Protein AF-A0A416VRH7-F1 (afdb_monomer)

Sequence (485 aa):
MLLQMITIREERKAFHEVALIFSEWGWGFKEQNQDWGFDVLIEMAYQKRLTGKVGFLQIKGGESNFYRGRHGVTFYFSQEHKDYWLTLGERNPFFIILDDFSEGKIYWFLLTEEKIVRTSKEFKVIIPYENLLNVDARERFENILVNYPFEADEDDKVLSDNKSIKNTPFDLEIFYKIDVKKGLLCCLKEKKNKINIVLGYNPDVNSWDKEKEELDWKDPYYYTLWDLKQFIRDKYLSLKLKDVSNILESIKYEIESIVEEEGIQKLAGVLFDWDNLGKDIYKYKDFVRAFEQFSGLSKGRYKVRTVGQTVEFVTNNKKYVIDTYQGKTWELKTLIENECYEEIYTETDEYIWSEIYLDGGIEKIDFIPKMLEQWERYWDQLYRQVEENVGETSHLDSMKESSWKRFQIFEAGYDDIGDIIRYAWELGDMELYPIAVLTMMNIFDRECCYEEYCECEFYGGVTWKSICLDNNDEGKFFYIKEQDE

pLDDT: mean 82.38, std 16.33, range [25.84, 98.12]

Structure (mmCIF, N/CA/C/O backbone):
data_AF-A0A416VRH7-F1
#
_entry.id   AF-A0A416VRH7-F1
#
loop_
_atom_site.group_PDB
_atom_site.id
_atom_site.type_symbol
_atom_site.label_atom_id
_atom_site.label_alt_id
_atom_site.label_comp_id
_atom_site.label_asym_id
_atom_site.label_entity_id
_atom_site.label_seq_id
_atom_site.pdbx_PDB_ins_code
_atom_site.Cartn_x
_atom_site.Cartn_y
_atom_site.Cartn_z
_atom_site.occupancy
_atom_site.B_iso_or_equiv
_atom_site.auth_seq_id
_atom_site.auth_comp_id
_atom_site.auth_asym_id
_atom_site.auth_atom_id
_atom_site.pdbx_PDB_model_num
ATOM 1 N N . MET A 1 1 ? 19.289 -17.887 -12.917 1.00 33.00 1 MET A N 1
ATOM 2 C CA . MET A 1 1 ? 17.843 -17.834 -13.215 1.00 33.00 1 MET A CA 1
ATOM 3 C C . MET A 1 1 ? 17.003 -18.579 -12.175 1.00 33.00 1 MET A C 1
ATOM 5 O O . MET A 1 1 ? 16.586 -17.916 -11.246 1.00 33.00 1 MET A O 1
ATOM 9 N N . LEU A 1 2 ? 16.839 -19.913 -12.203 1.00 25.84 2 LEU A N 1
ATOM 10 C CA . LEU A 1 2 ? 15.983 -20.637 -11.229 1.00 25.84 2 LEU A CA 1
ATOM 11 C C . LEU A 1 2 ? 16.426 -20.483 -9.757 1.00 25.84 2 LEU A C 1
ATOM 13 O O . LEU A 1 2 ? 15.593 -20.221 -8.902 1.00 25.84 2 LEU A O 1
ATOM 17 N N . LEU A 1 3 ? 17.734 -20.564 -9.469 1.00 29.81 3 LEU A N 1
ATOM 18 C CA . LEU A 1 3 ? 18.266 -20.316 -8.117 1.00 29.81 3 LEU A CA 1
ATOM 19 C C . LEU A 1 3 ? 18.103 -18.850 -7.675 1.00 29.81 3 LEU A C 1
ATOM 21 O O . LEU A 1 3 ? 17.720 -18.607 -6.545 1.00 29.81 3 LEU A O 1
ATOM 25 N N . GLN A 1 4 ? 18.339 -17.886 -8.572 1.00 32.19 4 GLN A N 1
ATOM 26 C CA . GLN A 1 4 ? 18.168 -16.452 -8.281 1.00 32.19 4 GLN A CA 1
ATOM 27 C C . GLN A 1 4 ? 16.706 -16.092 -7.996 1.00 32.19 4 GLN A C 1
ATOM 29 O O . GLN A 1 4 ? 16.443 -15.341 -7.070 1.00 32.19 4 GLN A O 1
ATOM 34 N N . MET A 1 5 ? 15.751 -16.658 -8.743 1.00 27.69 5 MET A N 1
ATOM 35 C CA . MET A 1 5 ? 14.319 -16.452 -8.488 1.00 27.69 5 MET A CA 1
ATOM 36 C C . MET A 1 5 ? 13.873 -17.058 -7.151 1.00 27.69 5 MET A C 1
ATOM 38 O O . MET A 1 5 ? 12.982 -16.514 -6.506 1.00 27.69 5 MET A O 1
ATOM 42 N N . ILE A 1 6 ? 14.484 -18.172 -6.726 1.00 37.72 6 ILE A N 1
ATOM 43 C CA . ILE A 1 6 ? 14.246 -18.760 -5.399 1.00 37.72 6 ILE A CA 1
ATOM 44 C C . ILE A 1 6 ? 14.799 -17.827 -4.317 1.00 37.72 6 ILE A C 1
ATOM 46 O O . ILE A 1 6 ? 14.061 -17.484 -3.403 1.00 37.72 6 ILE A O 1
ATOM 50 N N . THR A 1 7 ? 16.032 -17.338 -4.472 1.00 52.75 7 THR A N 1
ATOM 51 C CA . THR A 1 7 ? 16.656 -16.413 -3.515 1.00 52.75 7 THR A CA 1
ATOM 52 C C . THR A 1 7 ? 15.883 -15.098 -3.382 1.00 52.75 7 THR A C 1
ATOM 54 O O . THR A 1 7 ? 15.635 -14.674 -2.264 1.00 52.75 7 THR A O 1
ATOM 57 N N . ILE A 1 8 ? 15.399 -14.503 -4.479 1.00 56.16 8 ILE A N 1
ATOM 58 C CA . ILE A 1 8 ? 14.587 -13.269 -4.433 1.00 56.16 8 ILE A CA 1
ATOM 59 C C . ILE A 1 8 ? 13.264 -13.497 -3.683 1.00 56.16 8 ILE A C 1
ATOM 61 O O . ILE A 1 8 ? 12.859 -12.678 -2.860 1.00 56.16 8 ILE A O 1
ATOM 65 N N . ARG A 1 9 ? 12.588 -14.629 -3.924 1.00 55.75 9 ARG A N 1
ATOM 66 C CA . ARG A 1 9 ? 11.355 -14.985 -3.197 1.00 55.75 9 ARG A CA 1
ATOM 67 C C . ARG A 1 9 ? 11.612 -15.228 -1.711 1.00 55.75 9 ARG A C 1
ATOM 69 O O . ARG A 1 9 ? 10.781 -14.872 -0.881 1.00 55.75 9 ARG A O 1
ATOM 76 N N . GLU A 1 10 ? 12.743 -15.841 -1.378 1.00 73.00 10 GLU A N 1
ATOM 77 C CA . GLU A 1 10 ? 13.171 -16.080 -0.001 1.00 73.00 10 GLU A CA 1
ATOM 78 C C . GLU A 1 10 ? 13.539 -14.774 0.718 1.00 73.00 10 GLU A C 1
ATOM 80 O O . GLU A 1 10 ? 13.115 -14.561 1.849 1.00 73.00 10 GLU A O 1
ATOM 85 N N . GLU A 1 11 ? 14.246 -13.856 0.064 1.00 74.38 11 GLU A N 1
ATOM 86 C CA . GLU A 1 11 ? 14.576 -12.543 0.626 1.00 74.38 11 GLU A CA 1
ATOM 87 C C . GLU A 1 11 ? 13.324 -11.689 0.843 1.00 74.38 11 GLU A C 1
ATOM 89 O O . GLU A 1 11 ? 13.136 -11.159 1.936 1.00 74.38 11 GLU A O 1
ATOM 94 N N . ARG A 1 12 ? 12.404 -11.647 -0.130 1.00 81.25 12 ARG A N 1
ATOM 95 C CA . ARG A 1 12 ? 11.131 -10.923 0.007 1.00 81.25 12 ARG A CA 1
ATOM 96 C C . ARG A 1 12 ? 10.253 -11.508 1.119 1.00 81.25 12 ARG A C 1
ATOM 98 O O . ARG A 1 12 ? 9.633 -10.768 1.877 1.00 81.25 12 ARG A O 1
ATOM 105 N N . LYS A 1 13 ? 10.235 -12.834 1.280 1.00 78.25 13 LYS A N 1
ATOM 106 C CA . LYS A 1 13 ? 9.539 -13.475 2.405 1.00 78.25 13 LYS A CA 1
ATOM 107 C C . LYS A 1 13 ? 10.141 -13.056 3.750 1.00 78.25 13 LYS A C 1
ATOM 109 O O . LYS A 1 13 ? 9.396 -12.652 4.637 1.00 78.25 13 LYS A O 1
ATOM 114 N N . ALA A 1 14 ? 11.465 -13.122 3.889 1.00 83.81 14 ALA A N 1
ATOM 115 C CA . ALA A 1 14 ? 12.150 -12.709 5.114 1.00 83.81 14 ALA A CA 1
ATOM 116 C C . ALA A 1 14 ? 11.931 -11.227 5.423 1.00 83.81 14 ALA A C 1
ATOM 118 O O . ALA A 1 14 ? 11.714 -10.855 6.572 1.00 83.81 14 ALA A O 1
ATOM 119 N N . PHE A 1 15 ? 11.929 -10.387 4.390 1.00 89.94 15 PHE A N 1
ATOM 120 C CA . PHE A 1 15 ? 11.607 -8.977 4.507 1.00 89.94 15 PHE A CA 1
ATOM 121 C C . PHE A 1 15 ? 10.251 -8.763 5.184 1.00 89.94 15 PHE A C 1
ATOM 123 O O . PHE A 1 15 ? 10.176 -8.050 6.181 1.00 89.94 15 PHE A O 1
ATOM 130 N N . HIS A 1 16 ? 9.192 -9.420 4.701 1.00 83.06 16 HIS A N 1
ATOM 131 C CA . HIS A 1 16 ? 7.852 -9.266 5.270 1.00 83.06 16 HIS A CA 1
ATOM 132 C C . HIS A 1 16 ? 7.743 -9.797 6.706 1.00 83.06 16 HIS A C 1
ATOM 134 O O . HIS A 1 16 ? 7.080 -9.169 7.531 1.00 83.06 16 HIS A O 1
ATOM 140 N N . GLU A 1 17 ? 8.408 -10.909 7.035 1.00 87.12 17 GLU A N 1
ATOM 141 C CA . GLU A 1 17 ? 8.435 -11.453 8.404 1.00 87.12 17 GLU A CA 1
ATOM 142 C C . GLU A 1 17 ? 9.144 -10.496 9.379 1.00 87.12 17 GLU A C 1
ATOM 144 O O . GLU A 1 17 ? 8.701 -10.275 10.507 1.00 87.12 17 GLU A O 1
ATOM 149 N N . VAL A 1 18 ? 10.224 -9.854 8.934 1.00 92.38 18 VAL A N 1
ATOM 150 C CA . VAL A 1 18 ? 10.942 -8.851 9.729 1.00 92.38 18 VAL A CA 1
ATOM 151 C C . VAL A 1 18 ? 10.142 -7.550 9.828 1.00 92.38 18 VAL A C 1
ATOM 153 O O . VAL A 1 18 ? 10.010 -6.999 10.922 1.00 92.38 18 VAL A O 1
ATOM 156 N N . ALA A 1 19 ? 9.548 -7.088 8.724 1.00 88.75 19 ALA A N 1
ATOM 157 C CA . ALA A 1 19 ? 8.657 -5.929 8.687 1.00 88.75 19 ALA A CA 1
ATOM 158 C C . ALA A 1 19 ? 7.514 -6.076 9.679 1.00 88.75 19 ALA A C 1
ATOM 160 O O . ALA A 1 19 ? 7.190 -5.127 10.399 1.00 88.75 19 ALA A O 1
ATOM 161 N N . LEU A 1 20 ? 6.958 -7.285 9.765 1.00 82.75 20 LEU A N 1
ATOM 162 C CA . LEU A 1 20 ? 5.941 -7.623 10.737 1.00 82.75 20 LEU A CA 1
ATOM 163 C C . LEU A 1 20 ? 6.451 -7.366 12.159 1.00 82.75 20 LEU A C 1
ATOM 165 O O . LEU A 1 20 ? 5.818 -6.588 12.860 1.00 82.75 20 LEU A O 1
ATOM 169 N N . ILE A 1 21 ? 7.615 -7.895 12.555 1.00 89.44 21 ILE A N 1
ATOM 170 C CA . ILE A 1 21 ? 8.170 -7.751 13.920 1.00 89.44 21 ILE A CA 1
ATOM 171 C C . ILE A 1 21 ? 8.444 -6.291 14.323 1.00 89.44 21 ILE A C 1
ATOM 173 O O . ILE A 1 21 ? 8.208 -5.894 15.468 1.00 89.44 21 ILE A O 1
ATOM 177 N N . PHE A 1 22 ? 8.944 -5.462 13.413 1.00 88.75 22 PHE A N 1
ATOM 178 C CA . PHE A 1 22 ? 9.231 -4.059 13.731 1.00 88.75 22 PHE A CA 1
ATOM 179 C C . PHE A 1 22 ? 7.981 -3.172 13.686 1.00 88.75 22 PHE A C 1
ATOM 181 O O . PHE A 1 22 ? 7.823 -2.295 14.541 1.00 88.75 22 PHE A O 1
ATOM 188 N N . SER A 1 23 ? 7.062 -3.433 12.751 1.00 80.12 23 SER A N 1
ATOM 189 C CA . SER A 1 23 ? 5.736 -2.794 12.725 1.00 80.12 23 SER A CA 1
ATOM 190 C C . SER A 1 23 ? 4.964 -3.126 13.991 1.00 80.12 23 SER A C 1
ATOM 192 O O . SER A 1 23 ? 4.335 -2.269 14.609 1.00 80.12 23 SER A O 1
ATOM 194 N N . GLU A 1 24 ? 5.100 -4.372 14.429 1.00 79.31 24 GLU A N 1
ATOM 195 C CA . GLU A 1 24 ? 4.703 -4.829 15.734 1.00 79.31 24 GLU A CA 1
ATOM 196 C C . GLU A 1 24 ? 5.308 -3.922 16.824 1.00 79.31 24 GLU A C 1
ATOM 198 O O . GLU A 1 24 ? 4.570 -3.354 17.609 1.00 79.31 24 GLU A O 1
ATOM 203 N N . TRP A 1 25 ? 6.602 -3.636 16.895 1.00 83.94 25 TRP A N 1
ATOM 204 C CA . TRP A 1 25 ? 7.105 -2.716 17.940 1.00 83.94 25 TRP A CA 1
ATOM 205 C C . TRP A 1 25 ? 6.547 -1.276 17.872 1.00 83.94 25 TRP A C 1
ATOM 207 O O . TRP A 1 25 ? 6.778 -0.477 18.788 1.00 83.94 25 TRP A O 1
ATOM 217 N N . GLY A 1 26 ? 5.756 -0.960 16.841 1.00 74.56 26 GLY A N 1
ATOM 218 C CA . GLY A 1 26 ? 5.158 0.340 16.568 1.00 74.56 26 GLY A CA 1
ATOM 219 C C . GLY A 1 26 ? 6.156 1.297 15.936 1.00 74.56 26 GLY A C 1
ATOM 220 O O . GLY A 1 26 ? 5.961 2.509 16.006 1.00 74.56 26 GLY A O 1
ATOM 221 N N . TRP A 1 27 ? 7.259 0.760 15.415 1.00 87.88 27 TRP A N 1
ATOM 222 C CA . TRP A 1 27 ? 8.379 1.518 14.884 1.00 87.88 27 TRP A CA 1
ATOM 223 C C . TRP A 1 27 ? 8.122 1.885 13.433 1.00 87.88 27 TRP A C 1
ATOM 225 O O . TRP A 1 27 ? 7.382 1.203 12.725 1.00 87.88 27 TRP A O 1
ATOM 235 N N . GLY A 1 28 ? 8.742 2.976 12.990 1.00 85.06 28 GLY A N 1
ATOM 236 C CA . GLY A 1 28 ? 8.870 3.221 11.564 1.00 85.06 28 GLY A CA 1
ATOM 237 C C . GLY A 1 28 ? 9.660 2.066 10.965 1.00 85.06 28 GLY A C 1
ATOM 238 O O . GLY A 1 28 ? 10.728 1.733 11.472 1.00 85.06 28 GLY A O 1
ATOM 239 N N . PHE A 1 29 ? 9.117 1.438 9.934 1.00 91.62 29 PHE A N 1
ATOM 240 C CA . PHE A 1 29 ? 9.794 0.412 9.158 1.00 91.62 29 PHE A CA 1
ATOM 241 C C . PHE A 1 29 ? 9.677 0.836 7.708 1.00 91.62 29 PHE A C 1
ATOM 243 O O . PHE A 1 29 ? 8.632 0.670 7.081 1.00 91.62 29 PHE A O 1
ATOM 250 N N . LYS A 1 30 ? 10.715 1.508 7.227 1.00 88.81 30 LYS A N 1
ATOM 251 C CA . LYS A 1 30 ? 10.749 2.040 5.878 1.00 88.81 30 LYS A CA 1
ATOM 252 C C . LYS A 1 30 ? 11.632 1.121 5.056 1.00 88.81 30 LYS A C 1
ATOM 254 O O . LYS A 1 30 ? 12.840 1.082 5.295 1.00 88.81 30 LYS A O 1
ATOM 259 N N . GLU A 1 31 ? 11.008 0.370 4.149 1.00 86.06 31 GLU A N 1
ATOM 260 C CA . GLU A 1 31 ? 11.747 -0.355 3.119 1.00 86.06 31 GLU A CA 1
ATOM 261 C C . GLU A 1 31 ? 12.678 0.620 2.420 1.00 86.06 31 GLU A C 1
ATOM 263 O O . GLU A 1 31 ? 12.292 1.766 2.154 1.00 86.06 31 GLU A O 1
ATOM 268 N N . GLN A 1 32 ? 13.913 0.181 2.204 1.00 72.88 32 GLN A N 1
ATOM 269 C CA . GLN A 1 32 ? 14.784 0.893 1.314 1.00 72.88 32 GLN A CA 1
ATOM 270 C C . GLN A 1 32 ? 14.705 0.282 -0.076 1.00 72.88 32 GLN A C 1
ATOM 272 O O . GLN A 1 32 ? 15.184 -0.814 -0.348 1.00 72.88 32 GLN A O 1
ATOM 277 N N . ASN A 1 33 ? 14.112 1.069 -0.955 1.00 43.69 33 ASN A N 1
ATOM 278 C CA . ASN A 1 33 ? 13.664 0.726 -2.297 1.00 43.69 33 ASN A CA 1
ATOM 279 C C . ASN A 1 33 ? 14.812 0.771 -3.317 1.00 43.69 33 ASN A C 1
ATOM 281 O O . ASN A 1 33 ? 14.626 0.886 -4.528 1.00 43.69 33 ASN A O 1
ATOM 285 N N . GLN A 1 34 ? 16.038 0.750 -2.796 1.00 43.91 34 GLN A N 1
ATOM 286 C CA . GLN A 1 34 ? 17.274 0.918 -3.521 1.00 43.91 34 GLN A CA 1
ATOM 287 C C . GLN A 1 34 ? 18.399 0.098 -2.866 1.00 43.91 34 GLN A C 1
ATOM 289 O O . GLN A 1 34 ? 18.454 -0.036 -1.649 1.00 43.91 34 GLN A O 1
ATOM 294 N N . ASP A 1 35 ? 19.328 -0.412 -3.673 1.00 46.59 35 ASP A N 1
ATOM 295 C CA . ASP A 1 35 ? 20.502 -1.228 -3.324 1.00 46.59 35 ASP A CA 1
ATOM 296 C C . ASP A 1 35 ? 21.587 -0.412 -2.599 1.00 46.59 35 ASP A C 1
ATOM 298 O O . ASP A 1 35 ? 22.683 -0.124 -3.082 1.00 46.59 35 ASP A O 1
ATOM 302 N N . TRP A 1 36 ? 21.228 0.011 -1.396 1.00 46.34 36 TRP A N 1
ATOM 303 C CA . TRP A 1 36 ? 22.056 0.789 -0.489 1.00 46.34 36 TRP A CA 1
ATOM 304 C C . TRP A 1 36 ? 22.918 -0.107 0.355 1.00 46.34 36 TRP A C 1
ATOM 306 O O . TRP A 1 36 ? 23.375 0.311 1.395 1.00 46.34 36 TRP A O 1
ATOM 316 N N . GLY A 1 37 ? 23.032 -1.389 0.032 1.00 59.22 37 GLY A N 1
ATOM 317 C CA . GLY A 1 37 ? 23.595 -2.351 0.963 1.00 59.22 37 GLY A CA 1
ATOM 318 C C . GLY A 1 37 ? 22.840 -2.437 2.299 1.00 59.22 37 GLY A C 1
ATOM 319 O O . GLY A 1 37 ? 23.415 -2.923 3.256 1.00 59.22 37 GLY A O 1
ATOM 320 N N . PHE A 1 38 ? 21.602 -1.968 2.438 1.00 78.19 38 PHE A N 1
ATOM 321 C CA . PHE A 1 38 ? 20.717 -2.360 3.538 1.00 78.19 38 PHE A CA 1
ATOM 322 C C . PHE A 1 38 ? 19.274 -2.259 3.064 1.00 78.19 38 PHE A C 1
ATOM 324 O O . PHE A 1 38 ? 18.957 -1.423 2.226 1.00 78.19 38 PHE A O 1
ATOM 331 N N . ASP A 1 39 ? 18.402 -3.104 3.599 1.00 85.19 39 ASP A N 1
ATOM 332 C CA . ASP A 1 39 ? 17.052 -3.280 3.065 1.00 85.19 39 ASP A CA 1
ATOM 333 C C . ASP A 1 39 ? 16.026 -2.385 3.769 1.00 85.19 39 ASP A C 1
ATOM 335 O O . ASP A 1 39 ? 14.935 -2.177 3.252 1.00 85.19 39 ASP A O 1
ATOM 339 N N . VAL A 1 40 ? 16.314 -1.900 4.985 1.00 91.00 40 VAL A N 1
ATOM 340 C CA . VAL A 1 40 ? 15.333 -1.162 5.802 1.00 91.00 40 VAL A CA 1
ATOM 341 C C . VAL A 1 40 ? 15.978 -0.100 6.683 1.00 91.00 40 VAL A C 1
ATOM 343 O O . VAL A 1 40 ? 16.948 -0.373 7.395 1.00 91.00 40 VAL A O 1
ATOM 346 N N . LEU A 1 41 ? 15.350 1.075 6.744 1.00 91.88 41 LEU A N 1
ATOM 347 C CA . LEU A 1 41 ? 15.521 2.032 7.836 1.00 91.88 41 LEU A CA 1
ATOM 348 C C . LEU A 1 41 ? 14.426 1.817 8.884 1.00 91.88 41 LEU A C 1
ATOM 350 O O . LEU A 1 41 ? 13.231 1.931 8.601 1.00 91.88 41 LEU A O 1
ATOM 354 N N . ILE A 1 42 ? 14.842 1.532 10.115 1.00 94.00 42 ILE A N 1
ATOM 355 C CA . ILE A 1 42 ? 13.944 1.481 11.266 1.00 94.00 42 ILE A CA 1
ATOM 356 C C . ILE A 1 42 ? 14.011 2.779 12.055 1.00 94.00 42 ILE A C 1
ATOM 358 O O . ILE A 1 42 ? 15.088 3.331 12.256 1.00 94.00 42 ILE A O 1
ATOM 362 N N . GLU A 1 43 ? 12.875 3.243 12.561 1.00 89.62 43 GLU A N 1
ATOM 363 C CA . GLU A 1 43 ? 12.806 4.389 13.459 1.00 89.62 43 GLU A CA 1
ATOM 364 C C . GLU A 1 43 ? 12.063 4.024 14.741 1.00 89.62 43 GLU A C 1
ATOM 366 O O . GLU A 1 43 ? 10.874 3.697 14.731 1.00 89.62 43 GLU A O 1
ATOM 371 N N . MET A 1 44 ? 12.764 4.126 15.871 1.00 85.44 44 MET A N 1
ATOM 372 C CA . MET A 1 44 ? 12.191 3.858 17.179 1.00 85.44 44 MET A CA 1
ATOM 373 C C . MET A 1 44 ? 11.017 4.793 17.431 1.00 85.44 44 MET A C 1
ATOM 375 O O . MET A 1 44 ? 11.139 6.022 17.369 1.00 85.44 44 MET A O 1
ATOM 379 N N . ALA A 1 45 ? 9.891 4.203 17.806 1.00 67.31 45 ALA A N 1
ATOM 380 C CA . ALA A 1 45 ? 8.751 4.945 18.300 1.00 67.31 45 ALA A CA 1
ATOM 381 C C . ALA A 1 45 ? 8.677 4.860 19.823 1.00 67.31 45 ALA A C 1
ATOM 383 O O . ALA A 1 45 ? 8.773 3.790 20.422 1.00 67.31 45 ALA A O 1
ATOM 384 N N . TYR A 1 46 ? 8.417 6.002 20.452 1.00 55.91 46 TYR A N 1
ATOM 385 C CA . TYR A 1 46 ? 8.096 6.090 21.868 1.00 55.91 46 TYR A CA 1
ATOM 386 C C . TYR A 1 46 ? 6.766 6.815 22.012 1.00 55.91 46 TYR A C 1
ATOM 388 O O . TYR A 1 46 ? 6.573 7.904 21.473 1.00 55.91 46 TYR A O 1
ATOM 396 N N . GLN A 1 47 ? 5.812 6.192 22.709 1.00 47.72 47 GLN A N 1
ATOM 397 C CA . GLN A 1 47 ? 4.457 6.735 22.881 1.00 47.72 47 GLN A CA 1
ATOM 398 C C . GLN A 1 47 ? 3.797 7.151 21.549 1.00 47.72 47 GLN A C 1
ATOM 400 O O . GLN A 1 47 ? 3.138 8.188 21.464 1.00 47.72 47 GLN A O 1
ATOM 405 N N . LYS A 1 48 ? 3.964 6.324 20.506 1.00 42.88 48 LYS A N 1
ATOM 406 C CA . LYS A 1 48 ? 3.357 6.507 19.173 1.00 42.88 48 LYS A CA 1
ATOM 407 C C . LYS A 1 48 ? 3.819 7.772 18.435 1.00 42.88 48 LYS A C 1
ATOM 409 O O . LYS A 1 48 ? 3.121 8.264 17.548 1.00 42.88 48 LYS A O 1
ATOM 414 N N . ARG A 1 49 ? 4.991 8.298 18.799 1.00 47.66 49 ARG A N 1
ATOM 415 C CA . ARG A 1 49 ? 5.736 9.272 18.004 1.00 47.66 49 ARG A CA 1
ATOM 416 C C . ARG A 1 49 ? 7.075 8.668 17.626 1.00 47.66 49 ARG A C 1
ATOM 418 O O . ARG A 1 49 ? 7.784 8.141 18.484 1.00 47.66 49 ARG A O 1
ATOM 425 N N . LEU A 1 50 ? 7.376 8.775 16.343 1.00 67.81 50 LEU A N 1
ATOM 426 C CA . LEU A 1 50 ? 8.706 8.593 15.795 1.00 67.81 50 LEU A CA 1
ATOM 427 C C . LEU A 1 50 ? 9.672 9.513 16.561 1.00 67.81 50 LEU A C 1
ATOM 429 O O . LEU A 1 50 ? 9.366 10.686 16.798 1.00 67.81 50 LEU A O 1
ATOM 433 N N . THR A 1 51 ? 10.740 8.931 17.107 1.00 68.75 51 THR A N 1
ATOM 434 C CA . THR A 1 51 ? 11.626 9.614 18.067 1.00 68.75 51 THR A CA 1
ATOM 435 C C . THR A 1 51 ? 12.834 10.275 17.418 1.00 68.75 51 THR A C 1
ATOM 437 O O . THR A 1 51 ? 13.592 10.948 18.117 1.00 68.75 51 THR A O 1
ATOM 440 N N . GLY A 1 52 ? 13.046 10.064 16.119 1.00 72.44 52 GLY A N 1
ATOM 441 C CA . GLY A 1 52 ? 14.272 10.404 15.406 1.00 72.44 52 GLY A CA 1
ATOM 442 C C . GLY A 1 52 ? 15.438 9.453 15.689 1.00 72.44 52 GLY A C 1
ATOM 443 O O . GLY A 1 52 ? 16.533 9.678 15.186 1.00 72.44 52 GLY A O 1
ATOM 444 N N . LYS A 1 53 ? 15.255 8.411 16.515 1.00 82.62 53 LYS A N 1
ATOM 445 C CA . LYS A 1 53 ? 16.288 7.394 16.765 1.00 82.62 53 LYS A CA 1
ATOM 446 C C . LYS A 1 53 ? 16.158 6.282 15.739 1.00 82.62 53 LYS A C 1
ATOM 448 O O . LYS A 1 53 ? 15.221 5.489 15.818 1.00 82.62 53 LYS A O 1
ATOM 453 N N . VAL A 1 54 ? 17.093 6.240 14.798 1.00 91.69 54 VAL A N 1
ATOM 454 C CA . VAL A 1 54 ? 17.031 5.354 13.634 1.00 91.69 54 VAL A CA 1
ATOM 455 C C . VAL A 1 54 ? 18.125 4.296 13.659 1.00 91.69 54 VAL A C 1
ATOM 457 O O . VAL A 1 54 ? 19.149 4.466 14.316 1.00 91.69 54 VAL A O 1
ATOM 460 N N . GLY A 1 55 ? 17.898 3.197 12.950 1.00 91.56 55 GLY A N 1
ATOM 461 C CA . GLY A 1 55 ? 18.879 2.149 12.696 1.00 91.56 55 GLY A CA 1
ATOM 462 C C . GLY A 1 55 ? 18.665 1.538 11.317 1.00 91.56 55 GLY A C 1
ATOM 463 O O . GLY A 1 55 ? 17.618 1.733 10.701 1.00 91.56 55 GLY A O 1
ATOM 464 N N . PHE A 1 56 ? 19.649 0.786 10.844 1.00 93.81 56 PHE A N 1
ATOM 465 C CA . PHE A 1 56 ? 19.623 0.161 9.521 1.00 93.81 56 PHE A CA 1
ATOM 466 C C . PHE A 1 56 ? 19.553 -1.358 9.648 1.00 93.81 56 PHE A C 1
ATOM 468 O O . PHE A 1 56 ? 20.207 -1.923 10.526 1.00 93.81 56 PHE A O 1
ATOM 475 N N . LEU A 1 57 ? 18.784 -2.024 8.785 1.00 94.88 57 LEU A N 1
ATOM 476 C CA . LEU A 1 57 ? 18.718 -3.484 8.717 1.00 94.88 57 LEU A CA 1
ATOM 477 C C . LEU A 1 57 ? 19.161 -3.979 7.342 1.00 94.88 57 LEU A C 1
ATOM 479 O O . LEU A 1 57 ? 18.596 -3.568 6.334 1.00 94.88 57 LEU A O 1
ATOM 483 N N . GLN A 1 58 ? 20.076 -4.944 7.310 1.00 93.25 58 GLN A N 1
ATOM 484 C CA . GLN A 1 58 ? 20.213 -5.869 6.186 1.00 93.25 58 GLN A CA 1
ATOM 485 C C . GLN A 1 58 ? 19.524 -7.183 6.555 1.00 93.25 58 GLN A C 1
ATOM 487 O O . GLN A 1 58 ? 19.896 -7.827 7.534 1.00 93.25 58 GLN A O 1
ATOM 492 N N . ILE A 1 59 ? 18.552 -7.593 5.758 1.00 93.31 59 ILE A N 1
ATOM 493 C CA . ILE A 1 59 ? 17.734 -8.790 5.891 1.00 93.31 59 ILE A CA 1
ATOM 494 C C . ILE A 1 59 ? 18.166 -9.813 4.838 1.00 93.31 59 ILE A C 1
ATOM 496 O O . ILE A 1 59 ? 18.264 -9.534 3.647 1.00 93.31 59 ILE A O 1
ATOM 500 N N . LYS A 1 60 ? 18.425 -11.047 5.269 1.00 90.38 60 LYS A N 1
ATOM 501 C CA . LYS A 1 60 ? 18.667 -12.173 4.363 1.00 90.38 60 LYS A CA 1
ATOM 502 C C . LYS A 1 60 ? 17.808 -13.361 4.758 1.00 90.38 60 LYS A C 1
ATOM 504 O O . LYS A 1 60 ? 17.831 -13.794 5.907 1.00 90.38 60 LYS A O 1
ATOM 509 N N . GLY A 1 61 ? 17.062 -13.888 3.791 1.00 83.88 61 GLY A N 1
ATOM 510 C CA . GLY A 1 61 ? 16.173 -15.036 3.964 1.00 83.88 61 GLY A CA 1
ATOM 511 C C . GLY A 1 61 ? 16.697 -16.291 3.286 1.00 83.88 61 GLY A C 1
ATOM 512 O O . GLY A 1 61 ? 17.320 -16.204 2.234 1.00 83.88 61 GLY A O 1
ATOM 513 N N . GLY A 1 62 ? 16.420 -17.459 3.860 1.00 75.25 62 GLY A N 1
ATOM 514 C CA . GLY A 1 62 ? 16.709 -18.745 3.220 1.00 75.25 62 GLY A CA 1
ATOM 515 C C . GLY A 1 62 ? 18.094 -19.317 3.537 1.00 75.25 62 GLY A C 1
ATOM 516 O O . GLY A 1 62 ? 19.071 -18.609 3.789 1.00 75.25 62 GLY A O 1
ATOM 517 N N . GLU A 1 63 ? 18.184 -20.650 3.530 1.00 71.69 63 GLU A N 1
ATOM 518 C CA . GLU A 1 63 ? 19.349 -21.390 4.039 1.00 71.69 63 GLU A CA 1
ATOM 519 C C . GLU A 1 63 ? 20.629 -21.191 3.214 1.00 71.69 63 GLU A C 1
ATOM 521 O O . GLU A 1 63 ? 21.723 -21.468 3.701 1.00 71.69 63 GLU A O 1
ATOM 526 N N . SER A 1 64 ? 20.528 -20.714 1.969 1.00 74.00 64 SER A N 1
ATOM 527 C CA . SER A 1 64 ? 21.701 -20.458 1.123 1.00 74.00 64 SER A CA 1
ATOM 528 C C . SER A 1 64 ? 22.521 -19.246 1.565 1.00 74.00 64 SER A C 1
ATOM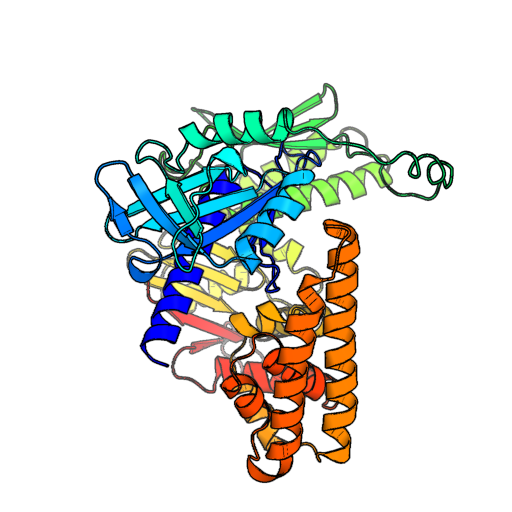 530 O O . SER A 1 64 ? 23.667 -19.110 1.140 1.00 74.00 64 SER A O 1
ATOM 532 N N . ASN A 1 65 ? 21.956 -18.374 2.406 1.00 79.56 65 ASN A N 1
ATOM 533 C CA . ASN A 1 65 ? 22.581 -17.114 2.804 1.00 79.56 65 ASN A CA 1
ATOM 534 C C . ASN A 1 65 ? 23.489 -17.230 4.039 1.00 79.56 65 ASN A C 1
ATOM 536 O O . ASN A 1 65 ? 24.252 -16.309 4.331 1.00 79.56 65 ASN A O 1
ATOM 540 N N . PHE A 1 66 ? 23.456 -18.347 4.770 1.00 86.12 66 PHE A N 1
ATOM 541 C CA . PHE A 1 66 ? 24.228 -18.504 6.002 1.00 86.12 66 PHE A CA 1
ATOM 542 C C . PHE A 1 66 ? 24.549 -19.965 6.334 1.00 86.12 66 PHE A C 1
ATOM 544 O O . PHE A 1 66 ? 23.945 -20.902 5.827 1.00 86.12 66 PHE A O 1
ATOM 551 N N . TYR A 1 67 ? 25.510 -20.172 7.237 1.00 88.44 67 TYR A N 1
ATOM 552 C CA . TYR A 1 67 ? 25.962 -21.504 7.643 1.00 88.44 67 TYR A CA 1
ATOM 553 C C . TYR A 1 67 ? 25.789 -21.724 9.143 1.00 88.44 67 TYR A C 1
ATOM 555 O O . TYR A 1 67 ? 26.329 -20.974 9.960 1.00 88.44 67 TYR A O 1
ATOM 563 N N . ARG A 1 68 ? 25.103 -22.803 9.529 1.00 88.38 68 ARG A N 1
ATOM 564 C CA . ARG A 1 68 ? 24.952 -23.186 10.941 1.00 88.38 68 ARG A CA 1
ATOM 565 C C . ARG A 1 68 ? 26.250 -23.789 11.474 1.00 88.38 68 ARG A C 1
ATOM 567 O O . ARG A 1 68 ? 26.742 -24.806 10.985 1.00 88.38 68 ARG A O 1
ATOM 574 N N . GLY A 1 69 ? 26.815 -23.149 12.490 1.00 86.75 69 GLY A N 1
ATOM 575 C CA . GLY A 1 69 ? 28.001 -23.608 13.201 1.00 86.75 69 GLY A CA 1
ATOM 576 C C . GLY A 1 69 ? 27.675 -24.103 14.609 1.00 86.75 69 GLY A C 1
ATOM 577 O O . GLY A 1 69 ? 26.543 -24.046 15.083 1.00 86.75 69 GLY A O 1
ATOM 578 N N . ARG A 1 70 ? 28.701 -24.548 15.341 1.00 86.75 70 ARG A N 1
ATOM 579 C CA . ARG A 1 70 ? 28.544 -24.981 16.743 1.00 86.75 70 ARG A CA 1
ATOM 580 C C . ARG A 1 70 ? 28.076 -23.852 17.676 1.00 86.75 70 ARG A C 1
ATOM 582 O O . ARG A 1 70 ? 27.435 -24.135 18.679 1.00 86.75 70 ARG A O 1
ATOM 589 N N . HIS A 1 71 ? 28.436 -22.606 17.375 1.00 85.06 71 HIS A N 1
ATOM 590 C CA . HIS A 1 71 ? 28.287 -21.464 18.286 1.00 85.06 71 HIS A CA 1
ATOM 591 C C . HIS A 1 71 ? 27.289 -20.406 17.801 1.00 85.06 71 HIS A C 1
ATOM 593 O O . HIS A 1 71 ? 27.146 -19.376 18.447 1.00 85.06 71 HIS A O 1
ATOM 599 N N . GLY A 1 72 ? 26.625 -20.642 16.671 1.00 91.31 72 GLY A N 1
ATOM 600 C CA . GLY A 1 72 ? 25.714 -19.680 16.069 1.00 91.31 72 GLY A CA 1
ATOM 601 C C . GLY A 1 72 ? 25.618 -19.842 14.560 1.00 91.31 72 GLY A C 1
ATOM 602 O O . GLY A 1 72 ? 26.184 -2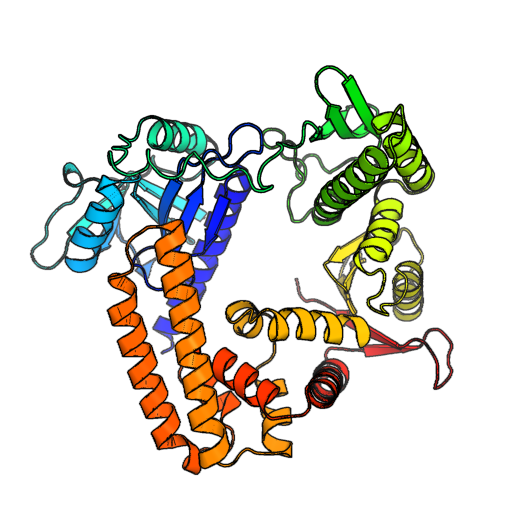0.776 13.977 1.00 91.31 72 GLY A O 1
ATOM 603 N N . VAL A 1 73 ? 24.934 -18.892 13.940 1.00 93.19 73 VAL A N 1
ATOM 604 C CA . VAL A 1 73 ? 24.757 -18.792 12.494 1.00 93.19 73 VAL A CA 1
ATOM 605 C C . VAL A 1 73 ? 25.849 -17.892 11.917 1.00 93.19 73 VAL A C 1
ATOM 607 O O . VAL A 1 73 ? 26.081 -16.787 12.399 1.00 93.19 73 VAL A O 1
ATOM 610 N N . THR A 1 74 ? 26.579 -18.382 10.919 1.00 93.31 74 THR A N 1
ATOM 611 C CA . THR A 1 74 ? 27.671 -17.642 10.275 1.00 93.31 74 THR A CA 1
ATOM 612 C C . THR A 1 74 ? 27.172 -16.989 8.999 1.00 93.31 74 THR A C 1
ATOM 614 O O . THR A 1 74 ? 26.705 -17.690 8.103 1.00 93.31 74 THR A O 1
ATOM 617 N N . PHE A 1 75 ? 27.348 -15.677 8.900 1.00 93.81 75 PHE A N 1
ATOM 618 C CA . PHE A 1 75 ? 27.022 -14.895 7.713 1.00 93.81 75 PHE A CA 1
ATOM 619 C C . PHE A 1 75 ? 28.296 -14.323 7.099 1.00 93.81 75 PHE A C 1
ATOM 621 O O . PHE A 1 75 ? 29.137 -13.781 7.822 1.00 93.81 75 PHE A O 1
ATOM 628 N N . TYR A 1 76 ? 28.442 -14.494 5.787 1.00 89.94 76 TYR A N 1
ATOM 629 C CA . TYR A 1 76 ? 29.605 -14.073 5.010 1.00 89.94 76 TYR A CA 1
ATOM 630 C C . TYR A 1 76 ? 29.244 -12.871 4.140 1.00 89.94 76 TYR A C 1
ATOM 632 O O . TYR A 1 76 ? 28.145 -12.810 3.599 1.00 89.94 76 TYR A O 1
ATOM 640 N N . PHE A 1 77 ? 30.168 -11.925 4.004 1.00 83.81 77 PHE A N 1
ATOM 641 C CA . PHE A 1 77 ? 29.968 -10.716 3.208 1.00 83.81 77 PHE A CA 1
ATOM 642 C C . PHE A 1 77 ? 31.292 -10.178 2.649 1.00 83.81 77 PHE A C 1
ATOM 644 O O . PHE A 1 77 ? 32.386 -10.530 3.108 1.00 83.81 77 PHE A O 1
ATOM 651 N N . SER A 1 78 ? 31.188 -9.347 1.611 1.00 82.62 78 SER A N 1
ATOM 652 C CA . SER A 1 78 ? 32.325 -8.779 0.886 1.00 82.62 78 SER A CA 1
ATOM 653 C C . SER A 1 78 ? 33.027 -7.671 1.683 1.00 82.62 78 SER A C 1
ATOM 655 O O . SER A 1 78 ? 32.530 -7.185 2.699 1.00 82.62 78 SER A O 1
ATOM 657 N N . GLN A 1 79 ? 34.211 -7.263 1.217 1.00 77.62 79 GLN A N 1
ATOM 658 C CA . GLN A 1 79 ? 34.897 -6.070 1.729 1.00 77.62 79 GLN A CA 1
ATOM 659 C C . GLN A 1 79 ? 34.034 -4.810 1.545 1.00 77.62 79 GLN A C 1
ATOM 661 O O . GLN A 1 79 ? 33.965 -4.000 2.457 1.00 77.62 79 GLN A O 1
ATOM 666 N N . GLU A 1 80 ? 33.345 -4.687 0.407 1.00 67.56 80 GLU A N 1
ATOM 667 C CA . GLU A 1 80 ? 32.474 -3.547 0.089 1.00 67.56 80 GLU A CA 1
ATOM 668 C C . GLU A 1 80 ? 31.327 -3.425 1.098 1.00 67.56 80 GLU A C 1
ATOM 670 O O . GLU A 1 80 ? 31.169 -2.372 1.705 1.00 67.56 80 GLU A O 1
ATOM 675 N N . HIS A 1 81 ? 30.612 -4.521 1.384 1.00 77.06 81 HIS A N 1
ATOM 676 C CA . HIS A 1 81 ? 29.589 -4.546 2.435 1.00 77.06 81 HIS A CA 1
ATOM 677 C C . HIS A 1 81 ? 30.169 -4.235 3.818 1.00 77.06 81 HIS A C 1
ATOM 679 O O . HIS A 1 81 ? 29.556 -3.512 4.593 1.00 77.06 81 HIS A O 1
ATOM 685 N N . LYS A 1 82 ? 31.365 -4.751 4.142 1.00 81.00 82 LYS A N 1
ATOM 686 C CA . LYS A 1 82 ? 32.018 -4.475 5.430 1.00 81.00 82 LYS A CA 1
ATOM 687 C C . LYS A 1 82 ? 32.252 -2.977 5.621 1.00 81.00 82 LYS A C 1
ATOM 689 O O . LYS A 1 82 ? 31.894 -2.443 6.666 1.00 81.00 82 LYS A O 1
ATOM 694 N N . ASP A 1 83 ? 32.899 -2.343 4.650 1.00 70.00 83 ASP A N 1
ATOM 695 C CA . ASP A 1 83 ? 33.276 -0.935 4.747 1.00 70.00 83 ASP A CA 1
ATOM 696 C C . ASP A 1 83 ? 32.020 -0.060 4.752 1.00 70.00 83 ASP A C 1
ATOM 698 O O . ASP A 1 83 ? 31.874 0.796 5.617 1.00 70.00 83 ASP A O 1
ATOM 702 N N . TYR A 1 84 ? 31.057 -0.373 3.885 1.00 66.44 84 TYR A N 1
ATOM 703 C CA . TYR A 1 84 ? 29.806 0.363 3.777 1.00 66.44 84 TYR A CA 1
ATOM 704 C C . TYR A 1 84 ? 28.937 0.276 5.050 1.00 66.44 84 TYR A C 1
ATOM 706 O O . TYR A 1 84 ? 28.518 1.298 5.596 1.00 66.44 84 TYR A O 1
ATOM 714 N N . TRP A 1 85 ? 28.712 -0.925 5.595 1.00 81.69 85 TRP A N 1
ATOM 715 C CA . TRP A 1 85 ? 27.904 -1.093 6.811 1.00 81.69 85 TRP A CA 1
ATOM 716 C C . TRP A 1 85 ? 28.565 -0.494 8.048 1.00 81.69 85 TRP A C 1
ATOM 718 O O . TRP A 1 85 ? 27.864 0.003 8.929 1.00 81.69 85 TRP A O 1
ATOM 728 N N . LEU A 1 86 ? 29.900 -0.538 8.137 1.00 76.56 86 LEU A N 1
ATOM 729 C CA . LEU A 1 86 ? 30.620 0.106 9.234 1.00 76.56 86 LEU A CA 1
ATOM 730 C C . LEU A 1 86 ? 30.524 1.627 9.153 1.00 76.56 86 LEU A C 1
ATOM 732 O O . LEU A 1 86 ? 30.288 2.236 10.189 1.00 76.56 86 LEU A O 1
ATOM 736 N N . THR A 1 87 ? 30.619 2.222 7.960 1.00 70.94 87 THR A N 1
ATOM 737 C CA . THR A 1 87 ? 30.447 3.671 7.770 1.00 70.94 87 THR A CA 1
ATOM 738 C C . THR A 1 87 ? 29.043 4.136 8.158 1.00 70.94 87 THR A C 1
ATOM 740 O O . THR A 1 87 ? 28.908 5.078 8.937 1.00 70.94 87 THR A O 1
ATOM 743 N N . LEU A 1 88 ? 27.984 3.445 7.724 1.00 68.25 88 LEU A N 1
ATOM 744 C CA . LEU A 1 88 ? 26.625 3.737 8.209 1.00 68.25 88 LEU A CA 1
ATOM 745 C C . LEU A 1 88 ? 26.496 3.523 9.725 1.00 68.25 88 LEU A C 1
ATOM 747 O O . LEU A 1 88 ? 25.849 4.305 10.430 1.00 68.25 88 LEU A O 1
ATOM 751 N N . GLY A 1 89 ? 27.176 2.484 10.210 1.00 73.25 89 GLY A N 1
ATOM 752 C CA . GLY A 1 89 ? 27.358 2.151 11.612 1.00 73.25 89 GLY A CA 1
ATOM 753 C C . GLY A 1 89 ? 28.018 3.254 12.439 1.00 73.25 89 GLY A C 1
ATOM 754 O O . GLY A 1 89 ? 27.818 3.287 13.643 1.00 73.25 89 GLY A O 1
ATOM 755 N N . GLU A 1 90 ? 28.773 4.192 11.872 1.00 70.81 90 GLU A N 1
ATOM 756 C CA . GLU A 1 90 ? 29.385 5.277 12.658 1.00 70.81 90 GLU A CA 1
ATOM 757 C C . GLU A 1 90 ? 28.338 6.263 13.194 1.00 70.81 90 GLU A C 1
ATOM 759 O O . GLU A 1 90 ? 28.538 6.863 14.249 1.00 70.81 90 GLU A O 1
ATOM 764 N N . ARG A 1 91 ? 27.200 6.395 12.498 1.00 67.06 91 ARG A N 1
ATOM 765 C CA . ARG A 1 91 ? 26.145 7.370 12.818 1.00 67.06 91 ARG A CA 1
ATOM 766 C C . ARG A 1 91 ? 24.937 6.742 13.498 1.00 67.06 91 ARG A C 1
ATOM 768 O O . ARG A 1 91 ? 24.375 7.333 14.417 1.00 67.06 91 ARG A O 1
ATOM 775 N N . ASN A 1 92 ? 24.531 5.555 13.051 1.00 84.62 92 ASN A N 1
ATOM 776 C CA . ASN A 1 92 ? 23.366 4.848 13.576 1.00 84.62 92 ASN A CA 1
ATOM 777 C C . ASN A 1 92 ? 23.643 3.342 13.675 1.00 84.62 92 ASN A C 1
ATOM 779 O O . ASN A 1 92 ? 24.426 2.818 12.886 1.00 84.62 92 ASN A O 1
ATOM 783 N N . PRO A 1 93 ? 23.005 2.608 14.605 1.00 91.69 93 PRO A N 1
ATOM 784 C CA . PRO A 1 93 ? 23.206 1.169 14.718 1.00 91.69 93 PRO A CA 1
ATOM 785 C C . PRO A 1 93 ? 22.868 0.432 13.416 1.00 91.69 93 PRO A C 1
ATOM 787 O O . PRO A 1 93 ? 21.779 0.608 12.865 1.00 91.69 93 PRO A O 1
ATOM 790 N N . PHE A 1 94 ? 23.769 -0.447 12.975 1.00 93.12 94 PHE A N 1
ATOM 791 C CA . PHE A 1 94 ? 23.562 -1.306 11.811 1.00 93.12 94 PHE A CA 1
ATOM 792 C C . PHE A 1 94 ? 23.335 -2.758 12.241 1.00 93.12 94 PHE A C 1
ATOM 794 O O . PHE A 1 94 ? 24.155 -3.352 12.950 1.00 93.12 94 PHE A O 1
ATOM 801 N N . PHE A 1 95 ? 22.232 -3.351 11.799 1.00 96.12 95 PHE A N 1
ATOM 802 C CA . PHE A 1 95 ? 21.834 -4.701 12.165 1.00 96.12 95 PHE A CA 1
ATOM 803 C C . PHE A 1 95 ? 21.826 -5.637 10.959 1.00 96.12 95 PHE A C 1
ATOM 805 O O . PHE A 1 95 ? 21.335 -5.301 9.887 1.00 96.12 95 PHE A O 1
ATOM 812 N N . ILE A 1 96 ? 22.316 -6.856 11.168 1.00 95.56 96 ILE A N 1
ATOM 813 C CA . ILE A 1 96 ? 22.140 -7.973 10.239 1.00 95.56 96 ILE A CA 1
ATOM 814 C C . ILE A 1 96 ? 21.027 -8.857 10.783 1.00 95.56 96 ILE A C 1
ATOM 816 O O . ILE A 1 96 ? 21.092 -9.282 11.939 1.00 95.56 96 ILE A O 1
ATOM 820 N N . ILE A 1 97 ? 20.035 -9.140 9.949 1.00 96.38 97 ILE A N 1
ATOM 821 C CA . ILE A 1 97 ? 18.880 -9.979 10.239 1.00 96.38 97 ILE A CA 1
ATOM 822 C C . ILE A 1 97 ? 18.908 -11.190 9.306 1.00 96.38 97 ILE A C 1
ATOM 824 O O . ILE A 1 97 ? 18.990 -11.037 8.089 1.00 96.38 97 ILE A O 1
ATOM 828 N N . LEU A 1 98 ? 18.852 -12.396 9.868 1.00 94.69 98 LEU A N 1
ATOM 829 C CA . LEU A 1 98 ? 18.829 -13.645 9.105 1.00 94.69 98 LEU A CA 1
ATOM 830 C C . LEU A 1 98 ? 17.558 -14.419 9.426 1.00 94.69 98 LEU A C 1
ATOM 832 O O . LEU A 1 98 ? 17.376 -14.832 10.571 1.00 94.69 98 LEU A O 1
ATOM 836 N N . ASP A 1 99 ? 16.716 -14.646 8.426 1.00 92.81 99 ASP A N 1
ATOM 837 C CA . ASP A 1 99 ? 15.522 -15.473 8.568 1.00 92.81 99 ASP A CA 1
ATOM 838 C C . ASP A 1 99 ? 15.801 -16.917 8.132 1.00 92.81 99 ASP A C 1
ATOM 840 O O . ASP A 1 99 ? 16.074 -17.220 6.962 1.00 92.81 99 ASP A O 1
ATOM 844 N N . ASP A 1 100 ? 15.749 -17.814 9.114 1.00 90.12 100 ASP A N 1
ATOM 845 C CA . ASP A 1 100 ? 15.909 -19.247 8.959 1.00 90.12 100 ASP A CA 1
ATOM 846 C C . ASP A 1 100 ? 14.553 -19.952 8.874 1.00 90.12 100 ASP A C 1
ATOM 848 O O . ASP A 1 100 ? 13.992 -20.424 9.870 1.00 90.12 100 ASP A O 1
ATOM 852 N N . PHE A 1 101 ? 14.068 -20.105 7.641 1.00 83.06 101 PHE A N 1
ATOM 853 C CA . PHE A 1 101 ? 12.793 -20.760 7.348 1.00 83.06 101 PHE A CA 1
ATOM 854 C C . PHE A 1 101 ? 12.706 -22.219 7.794 1.00 83.06 101 PHE A C 1
ATOM 856 O O . PHE A 1 101 ? 11.603 -22.718 8.011 1.00 83.06 101 PHE A O 1
ATOM 863 N N . SER A 1 102 ? 13.835 -22.921 7.912 1.00 79.44 102 SER A N 1
ATOM 864 C CA . SER A 1 102 ? 13.832 -24.338 8.290 1.00 79.44 102 SER A CA 1
ATOM 865 C C . SER A 1 102 ? 13.557 -24.533 9.781 1.00 79.44 102 SER A C 1
ATOM 867 O O . SER A 1 102 ? 12.903 -25.500 10.174 1.00 79.44 102 SER A O 1
ATOM 869 N N . GLU A 1 103 ? 14.035 -23.597 10.606 1.00 81.94 103 GLU A N 1
ATOM 870 C CA . GLU A 1 103 ? 13.837 -23.610 12.053 1.00 81.94 103 GLU A CA 1
ATOM 871 C C . GLU A 1 103 ? 12.708 -22.673 12.500 1.00 81.94 103 GLU A C 1
ATOM 873 O O . GLU A 1 103 ? 12.313 -22.728 13.667 1.00 81.94 103 GLU A O 1
ATOM 878 N N . GLY A 1 104 ? 12.188 -21.834 11.595 1.00 85.00 104 GLY A N 1
ATOM 879 C CA . GLY A 1 104 ? 11.201 -20.800 11.904 1.00 85.00 104 GLY A CA 1
ATOM 880 C C . GLY A 1 104 ? 11.757 -19.767 12.882 1.00 85.00 104 GLY A C 1
ATOM 881 O O . GLY A 1 104 ? 11.075 -19.390 13.835 1.00 85.00 104 GLY A O 1
ATOM 882 N N . LYS A 1 105 ? 13.030 -19.390 12.713 1.00 91.44 105 LYS A N 1
ATOM 883 C CA . LYS A 1 105 ? 13.743 -18.484 13.619 1.00 91.44 105 LYS A CA 1
ATOM 884 C C . LYS A 1 105 ? 14.375 -17.348 12.847 1.00 91.44 105 LYS A C 1
ATOM 886 O O . LYS A 1 105 ? 15.063 -17.574 11.861 1.00 91.44 105 LYS A O 1
ATOM 891 N N . ILE A 1 106 ? 14.245 -16.150 13.399 1.00 94.81 106 ILE A N 1
ATOM 892 C CA . ILE A 1 106 ? 14.912 -14.965 12.882 1.00 94.81 106 ILE A CA 1
ATOM 893 C C . ILE A 1 106 ? 16.016 -14.589 13.858 1.00 94.81 106 ILE A C 1
ATOM 895 O O . ILE A 1 106 ? 15.781 -14.450 15.059 1.00 94.81 106 ILE A O 1
ATOM 899 N N . TYR A 1 107 ? 17.233 -14.462 13.351 1.00 95.81 107 TYR A N 1
ATOM 900 C CA . TYR A 1 107 ? 18.408 -14.077 14.117 1.00 95.81 107 TYR A CA 1
ATOM 901 C C . TYR A 1 107 ? 18.761 -12.622 13.835 1.00 95.81 107 TYR A C 1
ATOM 903 O O . TYR A 1 107 ? 18.618 -12.169 12.704 1.00 95.81 107 TYR A O 1
ATOM 911 N N . TRP A 1 108 ? 19.264 -11.895 14.834 1.00 96.62 108 TRP A N 1
ATOM 912 C CA . TRP A 1 108 ? 19.721 -10.514 14.652 1.00 96.62 108 TRP A CA 1
ATOM 913 C C . TRP A 1 108 ? 21.120 -10.274 15.212 1.00 96.62 108 TRP A C 1
ATOM 915 O O . TRP A 1 108 ? 21.584 -10.932 16.146 1.00 96.62 108 TRP A O 1
ATOM 925 N N . PHE A 1 109 ? 21.818 -9.286 14.668 1.00 95.25 109 PHE A N 1
ATOM 926 C CA . PHE A 1 109 ? 23.161 -8.963 15.117 1.00 95.25 109 PHE A CA 1
ATOM 927 C C . PHE A 1 109 ? 23.494 -7.494 14.912 1.00 95.25 109 PHE A C 1
ATOM 929 O O . PHE A 1 109 ? 23.465 -7.016 13.787 1.00 95.25 109 PHE A O 1
ATOM 936 N N . LEU A 1 110 ? 23.873 -6.799 15.989 1.00 94.44 110 LEU A N 1
ATOM 937 C CA . LEU A 1 110 ? 24.477 -5.470 15.889 1.00 94.44 110 LEU A CA 1
ATOM 938 C C . LEU A 1 110 ? 25.910 -5.601 15.363 1.00 94.44 110 LEU A C 1
ATOM 940 O O . LEU A 1 110 ? 26.788 -6.115 16.077 1.00 94.44 110 LEU A O 1
ATOM 944 N N . LEU A 1 111 ? 26.124 -5.117 14.143 1.00 92.56 111 LEU A N 1
ATOM 945 C CA . LEU A 1 111 ? 27.415 -5.115 13.477 1.00 92.56 111 LEU A CA 1
ATOM 946 C C . LEU A 1 111 ? 28.332 -4.059 14.105 1.00 92.56 111 LEU A C 1
ATOM 948 O O . LEU A 1 111 ? 27.974 -2.892 14.203 1.00 92.56 111 LEU A O 1
ATOM 952 N N . THR A 1 112 ? 29.523 -4.478 14.531 1.00 87.38 112 THR A N 1
ATOM 953 C CA . THR A 1 112 ? 30.604 -3.584 14.975 1.00 87.38 112 THR A CA 1
ATOM 954 C C . THR A 1 112 ? 31.935 -4.130 14.474 1.00 87.38 112 THR A C 1
ATOM 956 O O . THR A 1 112 ? 32.059 -5.340 14.248 1.00 87.38 112 THR A O 1
ATOM 959 N N . GLU A 1 113 ? 32.939 -3.269 14.295 1.00 85.50 113 GLU A N 1
ATOM 960 C CA . GLU A 1 113 ? 34.218 -3.681 13.706 1.00 85.50 113 GLU A CA 1
ATOM 961 C C . GLU A 1 113 ? 34.891 -4.802 14.515 1.00 85.50 113 GLU A C 1
ATOM 963 O O . GLU A 1 113 ? 35.415 -5.755 13.934 1.00 85.50 113 GLU A O 1
ATOM 968 N N . GLU A 1 114 ? 34.803 -4.767 15.850 1.00 87.81 114 GLU A N 1
ATOM 969 C CA . GLU A 1 114 ? 35.462 -5.758 16.713 1.00 87.81 114 GLU A CA 1
ATOM 970 C C . GLU A 1 114 ? 34.865 -7.165 16.584 1.00 87.81 114 GLU A C 1
ATOM 972 O O . GLU A 1 114 ? 35.488 -8.153 16.981 1.00 87.81 114 GLU A O 1
ATOM 977 N N . LYS A 1 115 ? 33.647 -7.266 16.045 1.00 86.81 115 LYS A N 1
ATOM 978 C CA . LYS A 1 115 ? 32.919 -8.526 15.878 1.00 86.81 115 LYS A CA 1
ATOM 979 C C . LYS A 1 115 ? 33.094 -9.145 14.492 1.00 86.81 115 LYS A C 1
ATOM 981 O O . LYS A 1 115 ? 32.633 -10.267 14.265 1.00 86.81 115 LYS A O 1
ATOM 986 N N . ILE A 1 116 ? 33.754 -8.443 13.572 1.00 91.62 116 ILE A N 1
ATOM 987 C CA . ILE A 1 116 ? 33.993 -8.915 12.210 1.00 91.62 116 ILE A CA 1
ATOM 988 C C . ILE A 1 116 ? 35.263 -9.765 12.166 1.00 91.62 116 ILE A C 1
ATOM 990 O O . ILE A 1 116 ? 36.341 -9.359 12.598 1.00 91.62 116 ILE A O 1
ATOM 994 N N . VAL A 1 117 ? 35.162 -10.952 11.569 1.00 92.56 117 VAL A N 1
ATOM 995 C CA . VAL A 1 117 ? 36.298 -11.856 11.373 1.00 92.56 117 VAL A CA 1
ATOM 996 C C . VAL A 1 117 ? 36.708 -11.855 9.907 1.00 92.56 117 VAL A C 1
ATOM 998 O O . VAL A 1 117 ? 35.952 -12.280 9.033 1.00 92.56 117 VAL A O 1
ATOM 1001 N N . ARG A 1 118 ? 37.945 -11.432 9.634 1.00 89.44 118 ARG A N 1
ATOM 1002 C CA . ARG A 1 118 ? 38.542 -11.526 8.298 1.00 89.44 118 ARG A CA 1
ATOM 1003 C C . ARG A 1 118 ? 38.876 -12.979 7.957 1.00 89.44 118 ARG A C 1
ATOM 1005 O O . ARG A 1 118 ? 39.506 -13.685 8.745 1.00 89.44 118 ARG A O 1
ATOM 1012 N N . THR A 1 119 ? 38.498 -13.414 6.763 1.00 86.19 119 THR A N 1
ATOM 1013 C CA . THR A 1 119 ? 38.915 -14.697 6.182 1.00 86.19 119 THR A CA 1
ATOM 1014 C C . THR A 1 119 ? 39.933 -14.470 5.059 1.00 86.19 119 THR A C 1
ATOM 1016 O O . THR A 1 119 ? 40.388 -13.350 4.831 1.00 86.19 119 THR A O 1
ATOM 1019 N N . SER A 1 120 ? 40.334 -15.526 4.348 1.00 75.31 120 SER A N 1
ATOM 1020 C CA . SER A 1 120 ? 41.273 -15.404 3.226 1.00 75.31 120 SER A CA 1
ATOM 1021 C C . SER A 1 120 ? 40.695 -14.677 2.004 1.00 75.31 120 SER A C 1
ATOM 1023 O O . SER A 1 120 ? 41.481 -14.229 1.172 1.00 75.31 120 SER A O 1
ATOM 1025 N N . LYS A 1 121 ? 39.362 -14.575 1.880 1.00 72.19 121 LYS A N 1
ATOM 1026 C CA . LYS A 1 121 ? 38.676 -13.982 0.715 1.00 72.19 121 LYS A CA 1
ATOM 1027 C C . LYS A 1 121 ? 37.528 -13.027 1.064 1.00 72.19 121 LYS A C 1
ATOM 1029 O O . LYS A 1 121 ? 37.260 -12.121 0.291 1.00 72.19 121 LYS A O 1
ATOM 1034 N N . GLU A 1 122 ? 36.884 -13.219 2.210 1.00 86.50 122 GLU A N 1
ATOM 1035 C CA . GLU A 1 122 ? 35.660 -12.513 2.624 1.00 86.50 122 GLU A CA 1
ATOM 1036 C C . GLU A 1 122 ? 35.724 -12.112 4.106 1.00 86.50 122 GLU A C 1
ATOM 1038 O O . GLU A 1 122 ? 36.683 -12.440 4.819 1.00 86.50 122 GLU A O 1
ATOM 1043 N N . PHE A 1 123 ? 34.675 -11.465 4.594 1.00 89.31 123 PHE A N 1
ATOM 1044 C CA . PHE A 1 123 ? 34.433 -11.225 6.010 1.00 89.31 123 PHE A CA 1
ATOM 1045 C C . PHE A 1 123 ? 33.282 -12.083 6.498 1.00 89.31 123 PHE A C 1
ATOM 1047 O O . PHE A 1 123 ? 32.448 -12.537 5.718 1.00 89.31 123 PHE A O 1
ATOM 1054 N N . LYS A 1 124 ? 33.259 -12.339 7.802 1.00 92.12 124 LYS A N 1
ATOM 1055 C CA . LYS A 1 124 ? 32.137 -13.023 8.425 1.00 92.12 124 LYS A CA 1
ATOM 1056 C C . LYS A 1 124 ? 31.831 -12.483 9.805 1.00 92.12 124 LYS A C 1
ATOM 1058 O O . LYS A 1 124 ? 32.727 -12.022 10.515 1.00 92.12 124 LYS A O 1
ATOM 1063 N N . VAL A 1 125 ? 30.585 -12.666 10.207 1.00 94.06 125 VAL A N 1
ATOM 1064 C CA . VAL A 1 125 ? 30.132 -12.557 11.594 1.00 94.06 125 VAL A CA 1
ATOM 1065 C C . VAL A 1 125 ? 29.543 -13.887 12.042 1.00 94.06 125 VAL A C 1
ATOM 1067 O O . VAL A 1 125 ? 29.082 -14.689 11.227 1.00 94.06 125 VAL A O 1
ATOM 1070 N N . ILE A 1 126 ? 29.590 -14.138 13.348 1.00 94.62 126 ILE A N 1
ATOM 1071 C CA . ILE A 1 126 ? 28.911 -15.273 13.975 1.00 94.62 126 ILE A CA 1
ATOM 1072 C C . ILE A 1 126 ? 27.800 -14.688 14.834 1.00 94.62 126 ILE A C 1
ATOM 1074 O O . ILE A 1 126 ? 28.085 -14.024 15.830 1.00 94.62 126 ILE A O 1
ATOM 1078 N N . ILE A 1 127 ? 26.556 -14.935 14.438 1.00 94.44 127 ILE A N 1
ATOM 1079 C CA . ILE A 1 127 ? 25.360 -14.519 15.161 1.00 94.44 127 ILE A CA 1
ATOM 1080 C C . ILE A 1 127 ? 25.027 -15.606 16.191 1.00 94.44 127 ILE A C 1
ATOM 1082 O O . ILE A 1 127 ? 24.712 -16.731 15.791 1.00 94.44 127 ILE A O 1
ATOM 1086 N N . PRO A 1 128 ? 25.136 -15.329 17.504 1.00 93.56 128 PRO A N 1
ATOM 1087 C CA . PRO A 1 128 ? 24.852 -16.320 18.538 1.00 93.56 128 PRO A CA 1
ATOM 1088 C C . PRO A 1 128 ? 23.395 -16.795 18.492 1.00 93.56 128 PRO A C 1
ATOM 1090 O O . PRO A 1 128 ? 22.497 -16.021 18.162 1.00 93.56 128 PRO A O 1
ATOM 1093 N N . TYR A 1 129 ? 23.137 -18.054 18.855 1.00 90.62 129 TYR A N 1
ATOM 1094 C CA . TYR A 1 129 ? 21.781 -18.625 18.807 1.00 90.62 129 TYR A CA 1
ATOM 1095 C C . TYR A 1 129 ? 20.800 -17.954 19.777 1.00 90.62 129 TYR A C 1
ATOM 1097 O O . TYR A 1 129 ? 19.591 -18.052 19.592 1.00 90.62 129 TYR A O 1
ATOM 1105 N N . GLU A 1 130 ? 21.313 -17.283 20.806 1.00 90.31 130 GLU A N 1
ATOM 1106 C CA . GLU A 1 130 ? 20.553 -16.476 21.757 1.00 90.31 130 GLU A CA 1
ATOM 1107 C C . GLU A 1 130 ? 20.115 -15.108 21.208 1.00 90.31 130 GLU A C 1
ATOM 1109 O O . GLU A 1 130 ? 19.283 -14.441 21.830 1.00 90.31 130 GLU A O 1
ATOM 1114 N N . ASN A 1 131 ? 20.641 -14.679 20.058 1.00 92.88 131 ASN A N 1
ATOM 1115 C CA . ASN A 1 131 ? 20.226 -13.445 19.401 1.00 92.88 131 ASN A CA 1
ATOM 1116 C C . ASN A 1 131 ? 19.024 -13.690 18.483 1.00 92.88 131 ASN A C 1
ATOM 1118 O O . ASN A 1 131 ? 19.108 -13.547 17.264 1.00 92.88 131 ASN A O 1
ATOM 1122 N N . LEU A 1 132 ? 17.904 -14.076 19.083 1.00 94.12 132 LEU A N 1
ATOM 1123 C CA . LEU A 1 132 ? 16.642 -14.253 18.375 1.00 94.12 132 LEU A CA 1
ATOM 1124 C C . LEU A 1 132 ? 15.904 -12.923 18.284 1.00 94.12 132 LEU A C 1
ATOM 1126 O O . LEU A 1 132 ? 15.858 -12.170 19.259 1.00 94.12 132 LEU A O 1
ATOM 1130 N N . LEU A 1 133 ? 15.347 -12.633 17.112 1.00 92.06 133 LEU A N 1
ATOM 1131 C CA . LEU A 1 133 ? 14.491 -11.482 16.870 1.00 92.06 133 LEU A CA 1
ATOM 1132 C C . LEU A 1 133 ? 13.080 -11.883 17.302 1.00 92.06 133 LEU A C 1
ATOM 1134 O O . LEU A 1 133 ? 12.298 -12.438 16.539 1.00 92.06 133 LEU A O 1
ATOM 1138 N N . ASN A 1 134 ? 12.815 -11.699 18.589 1.00 79.62 134 ASN A N 1
ATOM 1139 C CA . ASN A 1 134 ? 11.558 -12.025 19.249 1.00 79.62 134 ASN A CA 1
ATOM 1140 C C . ASN A 1 134 ? 11.134 -10.857 20.156 1.00 79.62 134 ASN A C 1
ATOM 1142 O O . ASN A 1 134 ? 11.777 -9.807 20.170 1.00 79.62 134 ASN A O 1
ATOM 1146 N N . VAL A 1 135 ? 10.071 -11.034 20.941 1.00 66.31 135 VAL A N 1
ATOM 1147 C CA . VAL A 1 135 ? 9.566 -9.992 21.853 1.00 66.31 135 VAL A CA 1
ATOM 1148 C C . VAL A 1 135 ? 10.638 -9.452 22.818 1.00 66.31 135 VAL A C 1
ATOM 1150 O O . VAL A 1 135 ? 10.701 -8.248 23.055 1.00 66.31 135 VAL A O 1
ATOM 1153 N N . ASP A 1 136 ? 11.561 -10.301 23.285 1.00 75.25 136 ASP A N 1
ATOM 1154 C CA . ASP A 1 136 ? 12.639 -9.907 24.204 1.00 75.25 136 ASP A CA 1
ATOM 1155 C C . ASP A 1 136 ? 13.751 -9.095 23.510 1.00 75.25 136 ASP A C 1
ATOM 1157 O O . ASP A 1 136 ? 14.571 -8.446 24.169 1.00 75.25 136 ASP A O 1
ATOM 1161 N N . ALA A 1 137 ? 13.818 -9.123 22.173 1.00 86.00 137 ALA A N 1
ATOM 1162 C CA . ALA A 1 137 ? 14.798 -8.359 21.408 1.00 86.00 137 ALA A CA 1
ATOM 1163 C C . ALA A 1 137 ? 14.499 -6.856 21.428 1.00 86.00 137 ALA A C 1
ATOM 1165 O O . ALA A 1 137 ? 15.436 -6.060 21.366 1.00 86.00 137 ALA A O 1
ATOM 1166 N N . ARG A 1 138 ? 13.228 -6.462 21.581 1.00 86.00 138 ARG A N 1
ATOM 1167 C CA . ARG A 1 138 ? 12.794 -5.060 21.551 1.00 86.00 138 ARG A CA 1
ATOM 1168 C C . ARG A 1 138 ? 13.569 -4.190 22.537 1.00 86.00 138 ARG A C 1
ATOM 1170 O O . ARG A 1 138 ? 14.178 -3.206 22.133 1.00 86.00 138 ARG A O 1
ATOM 1177 N N . GLU A 1 139 ? 13.610 -4.578 23.813 1.00 81.75 139 GLU A N 1
ATOM 1178 C CA . GLU A 1 139 ? 14.320 -3.819 24.856 1.00 81.75 139 GLU A CA 1
ATOM 1179 C C . GLU A 1 139 ? 15.820 -3.688 24.531 1.00 81.75 139 GLU A C 1
ATOM 1181 O O . GLU A 1 139 ? 16.457 -2.677 24.830 1.00 81.75 139 GLU A O 1
ATOM 1186 N N . ARG A 1 140 ? 16.411 -4.695 23.874 1.00 88.50 140 ARG A N 1
ATOM 1187 C CA . ARG A 1 140 ? 17.816 -4.646 23.450 1.00 88.50 140 ARG A CA 1
ATOM 1188 C C . ARG A 1 140 ? 18.018 -3.658 22.303 1.00 88.50 140 ARG A C 1
ATOM 1190 O O . ARG A 1 140 ? 18.956 -2.870 22.373 1.00 88.50 140 ARG A O 1
ATOM 1197 N N . PHE A 1 141 ? 17.145 -3.660 21.296 1.00 92.25 141 PHE A N 1
ATOM 1198 C CA . PHE A 1 141 ? 17.174 -2.673 20.213 1.00 92.25 141 PHE A CA 1
ATOM 1199 C C . PHE A 1 141 ? 16.947 -1.249 20.739 1.00 92.25 141 PHE A C 1
ATOM 1201 O O . PHE A 1 141 ? 17.703 -0.351 20.378 1.00 92.25 141 PHE A O 1
ATOM 1208 N N . GLU A 1 142 ? 15.978 -1.045 21.640 1.00 87.12 142 GLU A N 1
ATOM 1209 C CA . GLU A 1 142 ? 15.717 0.247 22.298 1.00 87.12 142 GLU A CA 1
ATOM 1210 C C . GLU A 1 142 ? 16.966 0.762 23.016 1.00 87.12 142 GLU A C 1
ATOM 1212 O O . GLU A 1 142 ? 17.403 1.892 22.794 1.00 87.12 142 GLU A O 1
ATOM 1217 N N . ASN A 1 143 ? 17.594 -0.087 23.833 1.00 82.38 143 ASN A N 1
ATOM 1218 C CA . ASN A 1 143 ? 18.819 0.273 24.538 1.00 82.38 143 ASN A CA 1
ATOM 1219 C C . ASN A 1 143 ? 19.970 0.607 23.581 1.00 82.38 143 ASN A C 1
ATOM 1221 O O . ASN A 1 143 ? 20.739 1.525 23.864 1.00 82.38 143 ASN A O 1
ATOM 1225 N N . ILE A 1 144 ? 20.100 -0.112 22.464 1.00 89.25 144 ILE A N 1
ATOM 1226 C CA . ILE A 1 144 ? 21.129 0.158 21.454 1.00 89.25 144 ILE A CA 1
ATOM 1227 C C . ILE A 1 144 ? 20.880 1.516 20.783 1.00 89.25 144 ILE A C 1
ATOM 1229 O O . ILE A 1 144 ? 21.793 2.333 20.732 1.00 89.25 144 ILE A O 1
ATOM 1233 N N . LEU A 1 145 ? 19.654 1.786 20.329 1.00 84.25 145 LEU A N 1
ATOM 1234 C CA . LEU A 1 145 ? 19.287 3.016 19.616 1.00 84.25 145 LEU A CA 1
ATOM 1235 C C . LEU A 1 145 ? 19.336 4.267 20.501 1.00 84.25 145 LEU A C 1
ATOM 1237 O O . LEU A 1 145 ? 19.743 5.338 20.054 1.00 84.25 145 LEU A O 1
ATOM 1241 N N . VAL A 1 146 ? 18.944 4.151 21.772 1.00 79.75 146 VAL A N 1
ATOM 1242 C CA . VAL A 1 146 ? 18.977 5.272 22.726 1.00 79.75 146 VAL A CA 1
ATOM 1243 C C . VAL A 1 146 ? 20.406 5.655 23.098 1.00 79.75 146 VAL A C 1
ATOM 1245 O O . VAL A 1 146 ? 20.704 6.845 23.207 1.00 79.75 146 VAL A O 1
ATOM 1248 N N . ASN A 1 147 ? 21.275 4.663 23.303 1.00 77.50 147 ASN A N 1
ATOM 1249 C CA . ASN A 1 147 ? 22.642 4.878 23.780 1.00 77.50 147 ASN A CA 1
ATOM 1250 C C . ASN A 1 147 ? 23.672 4.984 22.648 1.00 77.50 147 ASN A C 1
ATOM 1252 O O . ASN A 1 147 ? 24.864 5.103 22.934 1.00 77.50 147 ASN A O 1
ATOM 1256 N N . TYR A 1 148 ? 23.235 4.943 21.387 1.00 75.44 148 TYR A N 1
ATOM 1257 C CA . TYR A 1 148 ? 24.134 5.139 20.260 1.00 75.44 148 TYR A CA 1
ATOM 1258 C C . TYR A 1 148 ? 24.652 6.585 20.240 1.00 75.44 148 TYR A C 1
ATOM 1260 O O . TYR A 1 148 ? 23.845 7.515 20.371 1.00 75.44 148 TYR A O 1
ATOM 1268 N N . PRO A 1 149 ? 25.974 6.803 20.129 1.00 55.53 149 PRO A N 1
ATOM 1269 C CA . PRO A 1 149 ? 26.544 8.142 20.120 1.00 55.53 149 PRO A CA 1
ATOM 1270 C C . PRO A 1 149 ? 26.053 8.905 18.884 1.00 55.53 149 PRO A C 1
ATOM 1272 O O . PRO A 1 149 ? 26.354 8.534 17.760 1.00 55.53 149 PRO A O 1
ATOM 1275 N N . PHE A 1 150 ? 25.274 9.966 19.103 1.00 46.28 150 PHE A N 1
ATOM 1276 C CA . PHE A 1 150 ? 24.860 10.900 18.057 1.00 46.28 150 PHE A CA 1
ATOM 1277 C C . PHE A 1 150 ? 25.795 12.112 18.115 1.00 46.28 150 PHE A C 1
ATOM 1279 O O . PHE A 1 150 ? 25.670 12.936 19.026 1.00 46.28 150 PHE A O 1
ATOM 1286 N N . GLU A 1 151 ? 26.753 12.209 17.195 1.00 40.28 151 GLU A N 1
ATOM 1287 C CA . GLU A 1 151 ? 27.512 13.445 16.987 1.00 40.28 151 GLU A CA 1
ATOM 1288 C C . GLU A 1 151 ? 26.662 14.374 16.112 1.00 40.28 151 GLU A C 1
ATOM 1290 O O . GLU A 1 151 ? 26.467 14.126 14.928 1.00 40.28 151 GLU A O 1
ATOM 1295 N N . ALA A 1 152 ? 26.070 15.407 16.716 1.00 34.09 152 ALA A N 1
ATOM 1296 C CA . ALA A 1 152 ? 25.385 16.454 15.965 1.00 34.09 152 ALA A CA 1
ATOM 1297 C C . ALA A 1 152 ? 26.434 17.424 15.400 1.00 34.09 152 ALA A C 1
ATOM 1299 O O . ALA A 1 152 ? 27.153 18.052 16.182 1.00 34.09 152 ALA A O 1
ATOM 1300 N N . ASP A 1 153 ? 26.499 17.557 14.075 1.00 35.59 153 ASP A N 1
ATOM 1301 C CA . ASP A 1 153 ? 27.347 18.540 13.397 1.00 35.59 153 ASP A CA 1
ATOM 1302 C C . ASP A 1 153 ? 26.961 19.981 13.796 1.00 35.59 153 ASP A C 1
ATOM 1304 O O . ASP A 1 153 ? 25.786 20.331 13.941 1.00 35.59 153 ASP A O 1
ATOM 1308 N N . GLU A 1 154 ? 27.962 20.843 14.006 1.00 32.81 154 GLU A N 1
ATOM 1309 C CA . GLU A 1 154 ? 27.794 22.198 14.561 1.00 32.81 154 GLU A CA 1
ATOM 1310 C C . GLU A 1 154 ? 27.085 23.206 13.623 1.00 32.81 154 GLU A C 1
ATOM 1312 O O . GLU A 1 154 ? 26.746 24.309 14.067 1.00 32.81 154 GLU A O 1
ATOM 1317 N N . ASP A 1 155 ? 26.794 22.844 12.369 1.00 34.12 155 ASP A N 1
ATOM 1318 C CA . ASP A 1 155 ? 26.282 23.766 11.339 1.00 34.12 155 ASP A CA 1
ATOM 1319 C C . ASP A 1 155 ? 24.743 23.935 11.310 1.00 34.12 155 ASP A C 1
ATOM 1321 O O . ASP A 1 155 ? 24.234 24.910 10.749 1.00 34.12 155 ASP A O 1
ATOM 1325 N N . ASP A 1 156 ? 23.974 23.100 12.019 1.00 35.25 156 ASP A N 1
ATOM 1326 C CA . ASP A 1 156 ? 22.495 23.142 12.010 1.00 35.25 156 ASP A CA 1
ATOM 1327 C C . ASP A 1 156 ? 21.860 24.277 12.848 1.00 35.25 156 ASP A C 1
ATOM 1329 O O . ASP A 1 156 ? 20.636 24.422 12.941 1.00 35.25 156 ASP A O 1
ATOM 1333 N N . LYS A 1 157 ? 22.665 25.156 13.457 1.00 31.12 157 LYS A N 1
ATOM 1334 C CA . LYS A 1 157 ? 22.156 26.254 14.306 1.00 31.12 157 LYS A CA 1
ATOM 1335 C C . LYS A 1 157 ? 21.548 27.439 13.546 1.00 31.12 157 LYS A C 1
ATOM 1337 O O . LYS A 1 157 ? 20.889 28.270 14.175 1.00 31.12 157 LYS A O 1
ATOM 1342 N N . VAL A 1 158 ? 21.732 27.544 12.228 1.00 29.78 158 VAL A N 1
ATOM 1343 C CA . VAL A 1 158 ? 21.404 28.772 11.468 1.00 29.78 158 VAL A CA 1
ATOM 1344 C C . VAL A 1 158 ? 20.015 28.746 10.805 1.00 29.78 158 VAL A C 1
ATOM 1346 O O . VAL A 1 158 ? 19.492 29.794 10.436 1.00 29.78 158 VAL A O 1
ATOM 1349 N N . LEU A 1 159 ? 19.332 27.600 10.741 1.00 30.17 159 LEU A N 1
ATOM 1350 C CA . LEU A 1 159 ? 18.008 27.489 10.098 1.00 30.17 159 LEU A CA 1
ATOM 1351 C C . LEU A 1 159 ? 16.807 27.717 11.041 1.00 30.17 159 LEU A C 1
ATOM 1353 O O . LEU A 1 159 ? 15.655 27.599 10.624 1.00 30.17 159 LEU A O 1
ATOM 1357 N N . SER A 1 160 ? 17.042 28.104 12.299 1.00 28.67 160 SER A N 1
ATOM 1358 C CA . SER A 1 160 ? 15.988 28.226 13.324 1.00 28.67 160 SER A CA 1
ATOM 1359 C C . SER A 1 160 ? 15.135 29.510 13.284 1.00 28.67 160 SER A C 1
ATOM 1361 O O . SER A 1 160 ? 14.243 29.657 14.119 1.00 28.67 160 SER A O 1
ATOM 1363 N N . ASP A 1 161 ? 15.314 30.396 12.295 1.00 27.98 161 ASP A N 1
ATOM 1364 C CA . ASP A 1 161 ? 14.664 31.721 12.275 1.00 27.98 161 ASP A CA 1
ATOM 1365 C C . ASP A 1 161 ? 13.650 31.980 11.142 1.00 27.98 161 ASP A C 1
ATOM 1367 O O . ASP A 1 161 ? 13.205 33.114 10.955 1.00 27.98 161 ASP A O 1
ATOM 1371 N N . ASN A 1 162 ? 13.160 30.948 10.446 1.00 27.06 162 ASN A N 1
ATOM 1372 C CA . ASN A 1 162 ? 12.017 31.104 9.536 1.00 27.06 162 ASN A CA 1
ATOM 1373 C C . ASN A 1 162 ? 10.720 30.542 10.134 1.00 27.06 162 ASN A C 1
ATOM 1375 O O . ASN A 1 162 ? 10.336 29.389 9.943 1.00 27.06 162 ASN A O 1
ATOM 1379 N N . LYS A 1 163 ? 9.981 31.419 10.827 1.00 38.75 163 LYS A N 1
ATOM 1380 C CA . LYS A 1 163 ? 8.547 31.235 11.090 1.00 38.75 163 LYS A CA 1
ATOM 1381 C C . LYS A 1 163 ? 7.763 31.224 9.771 1.00 38.75 163 LYS A C 1
ATOM 1383 O O . LYS A 1 163 ? 7.348 32.272 9.284 1.00 38.75 163 LYS A O 1
ATOM 1388 N N . SER A 1 164 ? 7.453 30.032 9.273 1.00 26.91 164 SER A N 1
ATOM 1389 C CA . SER A 1 164 ? 6.322 29.787 8.373 1.00 26.91 164 SER A CA 1
ATOM 1390 C C . SER A 1 164 ? 5.739 28.391 8.607 1.00 26.91 164 SER A C 1
ATOM 1392 O O . SER A 1 164 ? 6.215 27.405 8.061 1.00 26.91 164 SER A O 1
ATOM 1394 N N . ILE A 1 165 ? 4.697 28.332 9.443 1.00 29.75 165 ILE A N 1
ATOM 1395 C CA . ILE A 1 165 ? 3.586 27.365 9.381 1.00 29.75 165 ILE A CA 1
ATOM 1396 C C . ILE A 1 165 ? 3.989 25.899 9.085 1.00 29.75 165 ILE A C 1
ATOM 1398 O O . ILE A 1 165 ? 3.511 25.295 8.134 1.00 29.75 165 ILE A O 1
ATOM 1402 N N . LYS A 1 166 ? 4.828 25.295 9.929 1.00 31.19 166 LYS A N 1
ATOM 1403 C CA . LYS A 1 166 ? 4.913 23.834 10.107 1.00 31.19 166 LYS A CA 1
ATOM 1404 C C . LYS A 1 166 ? 5.119 23.549 11.599 1.00 31.19 166 LYS A C 1
ATOM 1406 O O . LYS A 1 166 ? 5.846 24.276 12.267 1.00 31.19 166 LYS A O 1
ATOM 1411 N N . ASN A 1 167 ? 4.442 22.522 12.109 1.00 30.81 167 ASN A N 1
ATOM 1412 C CA . ASN A 1 167 ? 4.515 21.995 13.482 1.00 30.81 167 ASN A CA 1
ATOM 1413 C C . ASN A 1 167 ? 3.843 22.816 14.598 1.00 30.81 167 ASN A C 1
ATOM 1415 O O . ASN A 1 167 ? 4.490 23.279 15.534 1.00 30.81 167 ASN A O 1
ATOM 1419 N N . THR A 1 168 ? 2.507 22.868 14.599 1.00 29.88 168 THR A N 1
ATOM 1420 C CA . THR A 1 168 ? 1.797 22.775 15.889 1.00 29.88 168 THR A CA 1
ATOM 1421 C C . THR A 1 168 ? 1.604 21.285 16.188 1.00 29.88 168 THR A C 1
ATOM 1423 O O . THR A 1 168 ? 0.909 20.618 15.424 1.00 29.88 168 THR A O 1
ATOM 1426 N N . PRO A 1 169 ? 2.219 20.722 17.244 1.00 40.03 169 PRO A N 1
ATOM 1427 C CA . PRO A 1 169 ? 1.950 19.349 17.647 1.00 40.03 169 PRO A CA 1
ATOM 1428 C C . PRO A 1 169 ? 0.462 19.225 17.964 1.00 40.03 169 PRO A C 1
ATOM 1430 O O . PRO A 1 169 ? -0.072 20.001 18.756 1.00 40.03 169 PRO A O 1
ATOM 1433 N N . PHE A 1 170 ? -0.221 18.263 17.353 1.00 54.19 170 PHE A N 1
ATOM 1434 C CA . PHE A 1 170 ? -1.580 17.937 17.757 1.00 54.19 170 PHE A CA 1
ATOM 1435 C C . PHE A 1 170 ? -1.571 17.508 19.230 1.00 54.19 170 PHE A C 1
ATOM 1437 O O . PHE A 1 170 ? -0.951 16.508 19.589 1.00 54.19 170 PHE A O 1
ATOM 1444 N N . ASP A 1 171 ? -2.277 18.257 20.079 1.00 69.25 171 ASP A N 1
ATOM 1445 C CA . ASP A 1 171 ? -2.512 17.930 21.497 1.00 69.25 171 ASP A CA 1
ATOM 1446 C C . ASP A 1 171 ? -3.426 16.694 21.684 1.00 69.25 171 ASP A C 1
ATOM 1448 O O . ASP A 1 171 ? -3.752 16.349 22.819 1.00 69.25 171 ASP A O 1
ATOM 1452 N N . LEU A 1 172 ? -3.874 16.055 20.592 1.00 79.19 172 LEU A N 1
ATOM 1453 C CA . LEU A 1 172 ? -4.787 14.914 20.595 1.00 79.19 172 LEU A CA 1
ATOM 1454 C C . LEU A 1 172 ? -4.027 13.589 20.439 1.00 79.19 172 LEU A C 1
ATOM 1456 O O . LEU A 1 172 ? -3.489 13.283 19.376 1.00 79.19 172 LEU A O 1
ATOM 1460 N N . GLU A 1 173 ? -4.051 12.775 21.488 1.00 85.88 173 GLU A N 1
ATOM 1461 C CA . GLU A 1 173 ? -3.614 11.379 21.477 1.00 85.88 173 GLU A CA 1
ATOM 1462 C C . GLU A 1 173 ? -4.814 10.457 21.198 1.00 85.88 173 GLU A C 1
ATOM 1464 O O . GLU A 1 173 ? -5.875 10.609 21.812 1.00 85.88 173 GLU A O 1
ATOM 1469 N N . ILE A 1 174 ? -4.628 9.478 20.305 1.00 85.25 174 ILE A N 1
ATOM 1470 C CA . ILE A 1 174 ? -5.622 8.450 19.963 1.00 85.25 174 ILE A CA 1
ATOM 1471 C C . ILE A 1 174 ? -4.978 7.075 20.147 1.00 85.25 174 ILE A C 1
ATOM 1473 O O . ILE A 1 174 ? -3.960 6.769 19.522 1.00 85.25 174 ILE A O 1
ATOM 1477 N N . PHE A 1 175 ? -5.564 6.240 20.997 1.00 88.56 175 PHE A N 1
ATOM 1478 C CA . PHE A 1 175 ? -5.107 4.869 21.244 1.00 88.56 175 PHE A CA 1
ATOM 1479 C C . PHE A 1 175 ? -6.292 3.951 21.547 1.00 88.56 175 PHE A C 1
ATOM 1481 O O . PHE A 1 175 ? -7.404 4.421 21.785 1.00 88.56 175 PHE A O 1
ATOM 1488 N N . TYR A 1 176 ? -6.059 2.642 21.536 1.00 91.88 176 TYR A N 1
ATOM 1489 C CA . TYR A 1 176 ? -7.092 1.629 21.729 1.00 91.88 176 TYR A CA 1
ATOM 1490 C C . TYR A 1 176 ? -6.848 0.857 23.018 1.00 91.88 176 TYR A C 1
ATOM 1492 O O . TYR A 1 176 ? -5.718 0.793 23.476 1.00 91.88 176 TYR A O 1
ATOM 1500 N N . LYS A 1 177 ? -7.888 0.295 23.638 1.00 93.31 177 LYS A N 1
ATOM 1501 C CA . LYS A 1 177 ? -7.750 -0.604 24.801 1.00 93.31 177 LYS A CA 1
ATOM 1502 C C . LYS A 1 177 ? -8.883 -1.624 24.825 1.00 93.31 177 LYS A C 1
ATOM 1504 O O . LYS A 1 177 ? -9.974 -1.329 24.348 1.00 93.31 177 LYS A O 1
ATOM 1509 N N . ILE A 1 178 ? -8.661 -2.769 25.467 1.00 92.69 178 ILE A N 1
ATOM 1510 C CA . ILE A 1 178 ? -9.723 -3.742 25.763 1.00 92.69 178 ILE A CA 1
ATOM 1511 C C . ILE A 1 178 ? -10.215 -3.559 27.196 1.00 92.69 178 ILE A C 1
ATOM 1513 O O . ILE A 1 178 ? -9.442 -3.637 28.151 1.00 92.69 178 ILE A O 1
ATOM 1517 N N . ASP A 1 179 ? -11.517 -3.344 27.347 1.00 92.69 179 ASP A N 1
ATOM 1518 C CA . ASP A 1 179 ? -12.220 -3.407 28.623 1.00 92.69 179 ASP A CA 1
ATOM 1519 C C . ASP A 1 179 ? -12.942 -4.753 28.753 1.00 92.69 179 ASP A C 1
ATOM 1521 O O . ASP A 1 179 ? -13.660 -5.180 27.853 1.00 92.69 179 ASP A O 1
ATOM 1525 N N . VAL A 1 180 ? -12.790 -5.413 29.902 1.00 85.69 180 VAL A N 1
ATOM 1526 C CA . VAL A 1 180 ? -13.325 -6.766 30.148 1.00 85.69 180 VAL A CA 1
ATOM 1527 C C . VAL A 1 180 ? -14.848 -6.851 29.979 1.00 85.69 180 VAL A C 1
ATOM 1529 O O . VAL A 1 180 ? -15.371 -7.915 29.661 1.00 85.69 180 VAL A O 1
ATOM 1532 N N . LYS A 1 181 ? -15.579 -5.757 30.219 1.00 87.94 181 LYS A N 1
ATOM 1533 C CA . LYS A 1 181 ? -17.045 -5.725 30.119 1.00 87.94 181 LYS A CA 1
ATOM 1534 C C . LYS A 1 181 ? -17.536 -5.079 28.830 1.00 87.94 181 LYS A C 1
ATOM 1536 O O . LYS A 1 181 ? -18.629 -5.410 28.385 1.00 87.94 181 LYS A O 1
ATOM 1541 N N . LYS A 1 182 ? -16.785 -4.118 28.291 1.00 89.19 182 LYS A N 1
ATOM 1542 C CA . LYS A 1 182 ? -17.220 -3.277 27.165 1.00 89.19 182 LYS A CA 1
ATOM 1543 C C . LYS A 1 182 ? -16.550 -3.622 25.835 1.00 89.19 182 LYS A C 1
ATOM 1545 O O . LYS A 1 182 ? -17.002 -3.128 24.809 1.00 89.19 182 LYS A O 1
ATOM 1550 N N . GLY A 1 183 ? -15.507 -4.446 25.849 1.00 92.31 183 GLY A N 1
ATOM 1551 C CA . GLY A 1 183 ? -14.728 -4.786 24.666 1.00 92.31 183 GLY A CA 1
ATOM 1552 C C . GLY A 1 183 ? -13.771 -3.682 24.244 1.00 92.31 183 GLY A C 1
ATOM 1553 O O . GLY A 1 183 ? -13.222 -2.961 25.081 1.00 92.31 183 GLY A O 1
ATOM 1554 N N . LEU A 1 184 ? -13.550 -3.573 22.939 1.00 95.31 184 LEU A N 1
ATOM 1555 C CA . LEU A 1 184 ? -12.646 -2.615 22.323 1.00 95.31 184 LEU A CA 1
ATOM 1556 C C . LEU A 1 184 ? -13.133 -1.175 22.519 1.00 95.31 184 LEU A C 1
ATOM 1558 O O . LEU A 1 184 ? -14.260 -0.810 22.170 1.00 95.31 184 LEU A O 1
ATOM 1562 N N . LEU A 1 185 ? -12.239 -0.352 23.058 1.00 96.06 185 LEU A N 1
ATOM 1563 C CA . LEU A 1 185 ? -12.425 1.071 23.283 1.00 96.06 185 LEU A CA 1
ATOM 1564 C C . LEU A 1 185 ? -11.484 1.876 22.389 1.00 96.06 185 LEU A C 1
ATOM 1566 O O . LEU A 1 185 ? -10.287 1.592 22.350 1.00 96.06 185 LEU A O 1
ATOM 1570 N N . CYS A 1 186 ? -11.997 2.936 21.767 1.00 96.38 186 CYS A N 1
ATOM 1571 C CA . CYS A 1 186 ? -11.181 4.032 21.250 1.00 96.38 186 CYS A CA 1
ATOM 1572 C C . CYS A 1 186 ? -11.053 5.112 22.332 1.00 96.38 186 CYS A C 1
ATOM 1574 O O . CYS A 1 186 ? -12.051 5.598 22.869 1.00 96.38 186 CYS A O 1
ATOM 1576 N N . CYS A 1 187 ? -9.827 5.471 22.694 1.00 95.94 187 CYS A N 1
ATOM 1577 C CA . CYS A 1 187 ? -9.529 6.446 23.732 1.00 95.94 187 CYS A CA 1
ATOM 1578 C C . CYS A 1 187 ? -8.980 7.728 23.110 1.00 95.94 187 CYS A C 1
ATOM 1580 O O . CYS A 1 187 ? -7.938 7.698 22.454 1.00 95.94 187 CYS A O 1
ATOM 1582 N N . LEU A 1 188 ? -9.641 8.855 23.387 1.00 94.31 188 LEU A N 1
ATOM 1583 C CA . LEU A 1 188 ? -9.193 10.182 22.961 1.00 94.31 188 LEU A CA 1
ATOM 1584 C C . LEU A 1 188 ? -8.697 10.955 24.174 1.00 94.31 188 LEU A C 1
ATOM 1586 O O . LEU A 1 188 ? -9.398 11.042 25.188 1.00 94.31 188 LEU A O 1
ATOM 1590 N N . LYS A 1 189 ? -7.496 11.520 24.076 1.00 90.75 189 LYS A N 1
ATOM 1591 C CA . LYS A 1 189 ? -6.895 12.315 25.146 1.00 90.75 189 LYS A CA 1
ATOM 1592 C C . LYS A 1 189 ? -6.377 13.637 24.602 1.00 90.75 189 LYS A C 1
ATOM 1594 O O . LYS A 1 189 ? -5.505 13.658 23.746 1.00 90.75 189 LYS A O 1
ATOM 1599 N N . GLU A 1 190 ? -6.897 14.731 25.148 1.00 87.31 190 GLU A N 1
ATOM 1600 C CA . GLU A 1 190 ? -6.411 16.090 24.910 1.00 87.31 190 GLU A CA 1
ATOM 1601 C C . GLU A 1 190 ? -5.983 16.695 26.250 1.00 87.31 190 GLU A C 1
ATOM 1603 O O . GLU A 1 190 ? -6.809 16.964 27.129 1.00 87.31 190 GLU A O 1
ATOM 1608 N N . LYS A 1 191 ? -4.677 16.914 26.435 1.00 83.50 191 LYS A N 1
ATOM 1609 C CA . LYS A 1 191 ? -4.101 17.395 27.706 1.00 83.50 191 LYS A CA 1
ATOM 1610 C C . LYS A 1 191 ? -4.544 16.523 28.897 1.00 83.50 191 LYS A C 1
ATOM 1612 O O . LYS A 1 191 ? -4.089 15.391 29.046 1.00 83.50 191 LYS A O 1
ATOM 1617 N N . LYS A 1 192 ? -5.412 17.058 29.767 1.00 82.88 192 LYS A N 1
ATOM 1618 C CA . LYS A 1 192 ? -5.977 16.366 30.942 1.00 82.88 192 LYS A CA 1
ATOM 1619 C C . LYS A 1 192 ? -7.345 15.737 30.674 1.00 82.88 192 LYS A C 1
ATOM 1621 O O . LYS A 1 192 ? -7.806 14.955 31.500 1.00 82.88 192 LYS A O 1
ATOM 1626 N N . ASN A 1 193 ? -8.002 16.098 29.575 1.00 87.38 193 ASN A N 1
ATOM 1627 C CA . ASN A 1 193 ? -9.298 15.545 29.225 1.00 87.38 193 ASN A CA 1
ATOM 1628 C C . ASN A 1 193 ? -9.097 14.197 28.531 1.00 87.38 193 ASN A C 1
ATOM 1630 O O . ASN A 1 193 ? -8.317 14.098 27.585 1.00 87.38 193 ASN A O 1
ATOM 1634 N N . LYS A 1 194 ? -9.782 13.161 29.012 1.00 93.75 194 LYS A N 1
ATOM 1635 C CA . LYS A 1 194 ? -9.742 11.822 28.432 1.00 93.75 194 LYS A CA 1
ATOM 1636 C C . LYS A 1 194 ? -11.151 11.266 28.368 1.00 93.75 194 LYS A C 1
ATOM 1638 O O . LYS A 1 194 ? -11.834 11.197 29.387 1.00 93.75 194 LYS A O 1
ATOM 1643 N N . ILE A 1 195 ? -11.528 10.794 27.191 1.00 96.62 195 ILE A N 1
ATOM 1644 C CA . ILE A 1 195 ? -12.794 10.112 26.956 1.00 96.62 195 ILE A CA 1
ATOM 1645 C C . ILE A 1 195 ? -12.547 8.745 26.321 1.00 96.62 195 ILE A C 1
ATOM 1647 O O . ILE A 1 195 ? -11.526 8.515 25.671 1.00 96.62 195 ILE A O 1
ATOM 1651 N N . ASN A 1 196 ? -13.495 7.837 26.523 1.00 97.12 196 ASN A N 1
ATOM 1652 C CA . ASN A 1 196 ? -13.490 6.513 25.917 1.00 97.12 196 ASN A CA 1
ATOM 1653 C C . ASN A 1 196 ? -14.781 6.336 25.119 1.00 97.12 196 ASN A C 1
ATOM 1655 O O . ASN A 1 196 ? -15.850 6.733 25.595 1.00 97.12 196 ASN A O 1
ATOM 1659 N N . ILE A 1 197 ? -14.647 5.712 23.958 1.00 97.50 197 ILE A N 1
ATOM 1660 C CA . ILE A 1 197 ? -15.699 5.405 22.995 1.00 97.50 197 ILE A CA 1
ATOM 1661 C C . ILE A 1 197 ? -15.760 3.883 22.884 1.00 97.50 197 ILE A C 1
ATOM 1663 O O . ILE A 1 197 ? -14.734 3.252 22.630 1.00 97.50 197 ILE A O 1
ATOM 1667 N N . VAL A 1 198 ? -16.927 3.285 23.117 1.00 96.12 198 VAL A N 1
ATOM 1668 C CA . VAL A 1 198 ? -17.113 1.828 23.010 1.00 96.12 198 VAL A CA 1
ATOM 1669 C C . VAL A 1 198 ? -17.371 1.468 21.551 1.00 96.12 198 VAL A C 1
ATOM 1671 O O . VAL A 1 198 ? -18.319 1.984 20.979 1.00 96.12 198 VAL A O 1
ATOM 1674 N N . LEU A 1 199 ? -16.566 0.583 20.952 1.00 95.81 199 LEU A N 1
ATOM 1675 C CA . LEU A 1 199 ? -16.692 0.230 19.527 1.00 95.81 199 LEU A CA 1
ATOM 1676 C C . LEU A 1 199 ? -17.566 -1.007 19.265 1.00 95.81 199 LEU A C 1
ATOM 1678 O O . LEU A 1 199 ? -17.732 -1.408 18.119 1.00 95.81 199 LEU A O 1
ATOM 1682 N N . GLY A 1 200 ? -18.112 -1.645 20.305 1.00 92.25 200 GLY A N 1
ATOM 1683 C CA . GLY A 1 200 ? -19.009 -2.796 20.142 1.00 92.25 200 GLY A CA 1
ATOM 1684 C C . GLY A 1 200 ? -18.336 -4.031 19.527 1.00 92.25 200 GLY A C 1
ATOM 1685 O O . GLY A 1 200 ? -18.998 -4.818 18.858 1.00 92.25 200 GLY A O 1
ATOM 1686 N N . TYR A 1 201 ? -17.027 -4.201 19.735 1.00 91.75 201 TYR A N 1
ATOM 1687 C CA . TYR A 1 201 ? -16.248 -5.333 19.231 1.00 91.75 201 TYR A CA 1
ATOM 1688 C C . TYR A 1 201 ? -15.439 -5.983 20.349 1.00 91.75 201 TYR A C 1
ATOM 1690 O O . TYR A 1 201 ? -14.837 -5.288 21.164 1.00 91.75 201 TYR A O 1
ATOM 1698 N N . ASN A 1 202 ? -15.410 -7.313 20.376 1.00 91.44 202 ASN A N 1
ATOM 1699 C CA . ASN A 1 202 ? -14.539 -8.092 21.249 1.00 91.44 202 ASN A CA 1
ATOM 1700 C C . ASN A 1 202 ? -13.580 -8.879 20.352 1.00 91.44 202 ASN A C 1
ATOM 1702 O O . ASN A 1 202 ? -14.019 -9.873 19.769 1.00 91.44 202 ASN A O 1
ATOM 1706 N N . PRO A 1 203 ? -12.321 -8.430 20.215 1.00 86.94 203 PRO A N 1
ATOM 1707 C CA . PRO A 1 203 ? -11.315 -9.168 19.465 1.00 86.94 203 PRO A CA 1
ATOM 1708 C C . PRO A 1 203 ? -11.106 -10.558 20.061 1.00 86.94 203 PRO A C 1
ATOM 1710 O O . PRO A 1 203 ? -11.328 -10.769 21.261 1.00 86.94 203 PRO A O 1
ATOM 1713 N N . ASP A 1 204 ? -10.659 -11.499 19.232 1.00 84.12 204 ASP A N 1
ATOM 1714 C CA . ASP A 1 204 ? -10.163 -12.771 19.742 1.00 84.12 204 ASP A CA 1
ATOM 1715 C C . ASP A 1 204 ? -8.967 -12.490 20.668 1.00 84.12 204 ASP A C 1
ATOM 1717 O O . ASP A 1 204 ? -8.219 -11.528 20.484 1.00 84.12 204 ASP A O 1
ATOM 1721 N N . VAL A 1 205 ? -8.765 -13.334 21.676 1.00 77.25 205 VAL A N 1
ATOM 1722 C CA . VAL A 1 205 ? -7.619 -13.228 22.587 1.00 77.25 205 VAL A CA 1
ATOM 1723 C C . VAL A 1 205 ? -6.304 -13.245 21.806 1.00 77.25 205 VAL A C 1
ATOM 1725 O O . VAL A 1 205 ? -5.354 -12.585 22.217 1.00 77.25 205 VAL A O 1
ATOM 1728 N N . ASN A 1 206 ? -6.275 -13.955 20.675 1.00 79.88 206 ASN A N 1
ATOM 1729 C CA . ASN A 1 206 ? -5.109 -14.045 19.8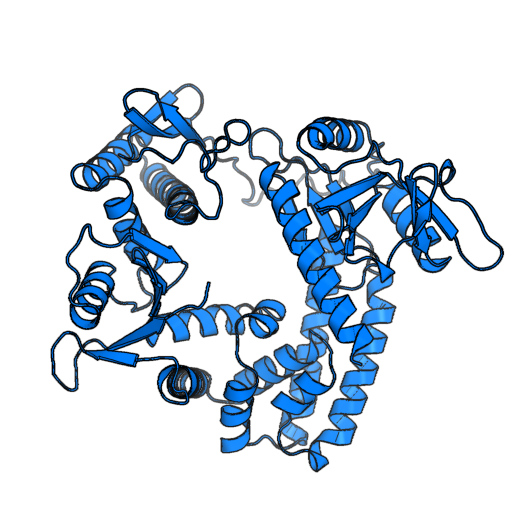01 1.00 79.88 206 ASN A CA 1
ATOM 1730 C C . ASN A 1 206 ? -4.995 -12.891 18.789 1.00 79.88 206 ASN A C 1
ATOM 1732 O O . ASN A 1 206 ? -3.959 -12.786 18.146 1.00 79.88 206 ASN A O 1
ATOM 1736 N N . SER A 1 207 ? -6.025 -12.050 18.623 1.00 78.31 207 SER A N 1
ATOM 1737 C CA . SER A 1 207 ? -6.016 -10.944 17.651 1.00 78.31 207 SER A CA 1
ATOM 1738 C C . SER A 1 207 ? -5.756 -9.569 18.272 1.00 78.31 207 SER A C 1
ATOM 1740 O O . SER A 1 207 ? -5.771 -8.569 17.560 1.00 78.31 207 SER A O 1
ATOM 1742 N N . TRP A 1 208 ? -5.498 -9.495 19.584 1.00 87.69 208 TRP A N 1
ATOM 1743 C CA . TRP A 1 208 ? -5.146 -8.257 20.285 1.00 87.69 208 TRP A CA 1
ATOM 1744 C C . TRP A 1 208 ? -3.749 -8.323 20.900 1.00 87.69 208 TRP A C 1
ATOM 1746 O O . TRP A 1 208 ? -3.499 -9.095 21.832 1.00 87.69 208 TRP A O 1
ATOM 1756 N N . ASP A 1 209 ? -2.874 -7.421 20.467 1.00 80.69 209 ASP A N 1
ATOM 1757 C CA . ASP A 1 209 ? -1.571 -7.229 21.080 1.00 80.69 209 ASP A CA 1
ATOM 1758 C C . ASP A 1 209 ? -1.671 -6.280 22.285 1.00 80.69 209 ASP A C 1
ATOM 1760 O O . ASP A 1 209 ? -1.952 -5.081 22.170 1.00 80.69 209 ASP A O 1
ATOM 1764 N N . LYS A 1 210 ? -1.435 -6.827 23.483 1.00 78.00 210 LYS A N 1
ATOM 1765 C CA . LYS A 1 210 ? -1.522 -6.074 24.744 1.00 78.00 210 LYS A CA 1
ATOM 1766 C C . LYS A 1 210 ? -0.394 -5.066 24.940 1.00 78.00 210 LYS A C 1
ATOM 1768 O O . LYS A 1 210 ? -0.607 -4.112 25.683 1.00 78.00 210 LYS A O 1
ATOM 1773 N N . GLU A 1 211 ? 0.770 -5.280 24.339 1.00 72.69 211 GLU A N 1
ATOM 1774 C CA . GLU A 1 211 ? 1.927 -4.394 24.491 1.00 72.69 211 GLU A CA 1
ATOM 1775 C C . GLU A 1 211 ? 1.801 -3.168 23.589 1.00 72.69 211 GLU A C 1
ATOM 1777 O O . GLU A 1 211 ? 2.108 -2.049 24.000 1.00 72.69 211 GLU A O 1
ATOM 1782 N N . LYS A 1 212 ? 1.299 -3.374 22.371 1.00 70.12 212 LYS A N 1
ATOM 1783 C CA . LYS A 1 212 ? 1.112 -2.321 21.357 1.00 70.12 212 LYS A CA 1
ATOM 1784 C C . LYS A 1 212 ? -0.209 -1.584 21.530 1.00 70.12 212 LYS A C 1
ATOM 1786 O O . LYS A 1 212 ? -0.362 -0.433 21.108 1.00 70.12 212 LYS A O 1
ATOM 1791 N N . GLU A 1 213 ? -1.142 -2.248 22.206 1.00 81.75 213 GLU A N 1
ATOM 1792 C CA . GLU A 1 213 ? -2.543 -1.871 22.296 1.00 81.75 213 GLU A CA 1
ATOM 1793 C C . GLU A 1 213 ? -3.187 -1.742 20.904 1.00 81.75 213 GLU A C 1
ATOM 1795 O O . GLU A 1 213 ? -3.821 -0.726 20.592 1.00 81.75 213 GLU A O 1
ATOM 1800 N N . GLU A 1 214 ? -2.972 -2.746 20.048 1.00 78.81 214 GLU A N 1
ATOM 1801 C CA . GLU A 1 214 ? -3.410 -2.763 18.646 1.00 78.81 214 GLU A CA 1
ATOM 1802 C C . GLU A 1 214 ? -3.910 -4.154 18.227 1.00 78.81 214 GLU A C 1
ATOM 1804 O O . GLU A 1 214 ? -3.625 -5.159 18.880 1.00 78.81 214 GLU A O 1
ATOM 1809 N N . LEU A 1 215 ? -4.722 -4.195 17.167 1.00 76.12 215 LEU A N 1
ATOM 1810 C CA . LEU A 1 215 ? -5.164 -5.454 16.567 1.00 76.12 215 LEU A CA 1
ATOM 1811 C C . LEU A 1 215 ? -4.038 -6.062 15.727 1.00 76.12 215 LEU A C 1
ATOM 1813 O O . LEU A 1 215 ? -3.241 -5.331 15.142 1.00 76.12 215 LEU A O 1
ATOM 1817 N N . ASP A 1 216 ? -4.020 -7.387 15.629 1.00 75.69 216 ASP A N 1
ATOM 1818 C CA . ASP A 1 216 ? -3.268 -8.096 14.596 1.00 75.69 216 ASP A CA 1
ATOM 1819 C C . ASP A 1 216 ? -3.794 -7.698 13.205 1.00 75.69 216 ASP A C 1
ATOM 1821 O O . ASP A 1 216 ? -4.998 -7.498 13.028 1.00 75.69 216 ASP A O 1
ATOM 1825 N N . TRP A 1 217 ? -2.916 -7.583 12.207 1.00 64.88 217 TRP A N 1
ATOM 1826 C CA . TRP A 1 217 ? -3.291 -7.142 10.856 1.00 64.88 217 TRP A CA 1
ATOM 1827 C C . TRP A 1 217 ? -4.239 -8.112 10.133 1.00 64.88 217 TRP A C 1
ATOM 1829 O O . TRP A 1 217 ? -4.945 -7.721 9.199 1.00 64.88 217 TRP A O 1
ATOM 1839 N N . LYS A 1 218 ? -4.300 -9.375 10.575 1.00 70.38 218 LYS A N 1
ATOM 1840 C CA . LYS A 1 218 ? -5.263 -10.373 10.096 1.00 70.38 218 LYS A CA 1
ATOM 1841 C C . LYS A 1 218 ? -6.647 -10.174 10.709 1.00 70.38 218 LYS A C 1
ATOM 1843 O O . LYS A 1 218 ? -7.614 -10.743 10.197 1.00 70.38 218 LYS A O 1
ATOM 1848 N N . ASP A 1 219 ? -6.776 -9.391 11.786 1.00 81.81 219 ASP A N 1
ATOM 1849 C CA . ASP A 1 219 ? -8.084 -9.041 12.331 1.00 81.81 219 ASP A CA 1
ATOM 1850 C C . ASP A 1 219 ? -8.879 -8.237 11.283 1.00 81.81 219 ASP A C 1
ATOM 1852 O O . ASP A 1 219 ? -8.362 -7.263 10.725 1.00 81.81 219 ASP A O 1
ATOM 1856 N N . PRO A 1 220 ? -10.148 -8.598 11.009 1.00 79.88 220 PRO A N 1
ATOM 1857 C CA . PRO A 1 220 ? -10.966 -7.917 10.009 1.00 79.88 220 PRO A CA 1
ATOM 1858 C C . PRO A 1 220 ? -11.096 -6.404 10.203 1.00 79.88 220 PRO A C 1
ATOM 1860 O O . PRO A 1 220 ? -11.388 -5.703 9.237 1.00 79.88 220 PRO A O 1
ATOM 1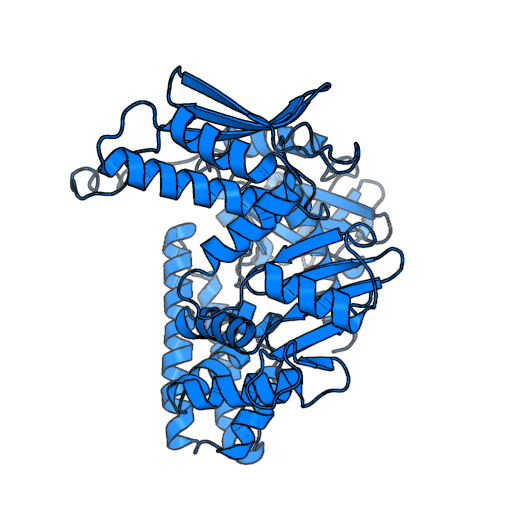863 N N . TYR A 1 221 ? -10.896 -5.900 11.425 1.00 85.94 221 TYR A N 1
ATOM 1864 C CA . TYR A 1 221 ? -11.057 -4.484 11.746 1.00 85.94 221 TYR A CA 1
ATOM 1865 C C . TYR A 1 221 ? -9.738 -3.734 11.962 1.00 85.94 221 TYR A C 1
ATOM 1867 O O . TYR A 1 221 ? -9.777 -2.580 12.390 1.00 85.94 221 TYR A O 1
ATOM 1875 N N . TYR A 1 222 ? -8.583 -4.332 11.645 1.00 82.06 222 TYR A N 1
ATOM 1876 C CA . TYR A 1 222 ? -7.285 -3.651 11.731 1.00 82.06 222 TYR A CA 1
ATOM 1877 C C . TYR A 1 222 ? -7.276 -2.318 10.962 1.00 82.06 222 TYR A C 1
ATOM 1879 O O . TYR A 1 222 ? -7.085 -1.256 11.559 1.00 82.06 222 TYR A O 1
ATOM 1887 N N . TYR A 1 223 ? -7.580 -2.356 9.659 1.00 75.50 223 TYR A N 1
ATOM 1888 C CA . TYR A 1 223 ? -7.616 -1.157 8.813 1.00 75.50 223 TYR A CA 1
ATOM 1889 C C . TYR A 1 223 ? -8.733 -0.191 9.219 1.00 75.50 223 TYR A C 1
ATOM 1891 O O . TYR A 1 223 ? -8.516 1.015 9.254 1.00 75.50 223 TYR A O 1
ATOM 1899 N N . THR A 1 224 ? -9.878 -0.701 9.688 1.00 82.62 224 THR A N 1
ATOM 1900 C CA . THR A 1 224 ? -10.956 0.138 10.236 1.00 82.62 224 THR A CA 1
ATOM 1901 C C . THR A 1 224 ? -10.475 1.009 11.401 1.00 82.62 224 THR A C 1
ATOM 1903 O O . THR A 1 224 ? -10.877 2.165 11.524 1.00 82.62 224 THR A O 1
ATOM 1906 N N . LEU A 1 225 ? -9.602 0.489 12.270 1.00 85.19 225 LEU A N 1
ATOM 1907 C CA . LEU A 1 225 ? -9.013 1.278 13.354 1.00 85.19 225 LEU A CA 1
ATOM 1908 C C . LEU A 1 225 ? -7.989 2.305 12.856 1.00 85.19 225 LEU A C 1
ATOM 1910 O O . LEU A 1 225 ? -7.779 3.330 13.514 1.00 85.19 225 LEU A O 1
ATOM 1914 N N . TRP A 1 226 ? -7.336 2.051 11.728 1.00 75.94 226 TRP A N 1
ATOM 1915 C CA . TRP A 1 226 ? -6.464 3.032 11.097 1.00 75.94 226 TRP A CA 1
ATOM 1916 C C . TRP A 1 226 ? -7.287 4.178 10.492 1.00 75.94 226 TRP A C 1
ATOM 1918 O O . TRP A 1 226 ? -7.066 5.335 10.860 1.00 75.94 226 TRP A O 1
ATOM 1928 N N . ASP A 1 227 ? -8.320 3.858 9.708 1.00 74.75 227 ASP A N 1
ATOM 1929 C CA . ASP A 1 227 ? -9.242 4.835 9.112 1.00 74.75 227 ASP A CA 1
ATOM 1930 C C . ASP A 1 227 ? -9.920 5.684 10.192 1.00 74.75 227 ASP A C 1
ATOM 1932 O O . ASP A 1 227 ? -10.007 6.908 10.085 1.00 74.75 227 ASP A O 1
ATOM 1936 N N . LEU A 1 228 ? -10.325 5.057 11.303 1.00 87.50 228 LEU A N 1
ATOM 1937 C CA . LEU A 1 228 ? -10.932 5.754 12.434 1.00 87.50 228 LEU A CA 1
ATOM 1938 C C . LEU A 1 228 ? -9.990 6.803 13.044 1.00 87.50 228 LEU A C 1
ATOM 1940 O O . LEU A 1 228 ? -10.440 7.893 13.404 1.00 87.50 228 LEU A O 1
ATOM 1944 N N . LYS A 1 229 ? -8.684 6.509 13.159 1.00 84.50 229 LYS A N 1
ATOM 1945 C CA . LYS A 1 229 ? -7.696 7.486 13.654 1.00 84.50 229 LYS A CA 1
ATOM 1946 C C . LYS A 1 229 ? -7.649 8.712 12.737 1.00 84.50 229 LYS A C 1
ATOM 1948 O O . LYS A 1 229 ? -7.605 9.829 13.254 1.00 84.50 229 LYS A O 1
ATOM 1953 N N . GLN A 1 230 ? -7.671 8.519 11.417 1.00 76.75 230 GLN A N 1
ATOM 1954 C CA . GLN A 1 230 ? -7.637 9.626 10.453 1.00 76.75 230 GLN A CA 1
ATOM 1955 C C . GLN A 1 230 ? -8.942 10.419 10.459 1.00 76.75 230 GLN A C 1
ATOM 1957 O O . GLN A 1 230 ? -8.916 11.634 10.651 1.00 76.75 230 GLN A O 1
ATOM 1962 N N . PHE A 1 231 ? -10.081 9.728 10.415 1.00 82.25 231 PHE A N 1
ATOM 1963 C CA . PHE A 1 231 ? -11.404 10.336 10.528 1.00 82.25 231 PHE A CA 1
ATOM 1964 C C . PHE A 1 231 ? -11.516 11.241 11.762 1.00 82.25 231 PHE A C 1
ATOM 1966 O O . PHE A 1 231 ? -11.968 12.384 11.674 1.00 82.25 231 PHE A O 1
ATOM 1973 N N . ILE A 1 232 ? -11.055 10.768 12.925 1.00 86.25 232 ILE A N 1
ATOM 1974 C CA . ILE A 1 232 ? -11.083 11.545 14.169 1.00 86.25 232 ILE A CA 1
ATOM 1975 C C . ILE A 1 232 ? -10.183 12.778 14.081 1.00 86.25 232 ILE A C 1
ATOM 1977 O O . ILE A 1 232 ? -10.582 13.843 14.558 1.00 86.25 232 ILE A O 1
ATOM 1981 N N . ARG A 1 233 ? -8.984 12.663 13.497 1.00 82.19 233 ARG A N 1
ATOM 1982 C CA . ARG A 1 233 ? -8.061 13.799 13.336 1.00 82.19 233 ARG A CA 1
ATOM 1983 C C . ARG A 1 233 ? -8.665 14.883 12.453 1.00 82.19 233 ARG A C 1
ATOM 1985 O O . ARG A 1 233 ? -8.686 16.043 12.869 1.00 82.19 233 ARG A O 1
ATOM 1992 N N . ASP A 1 234 ? -9.228 14.505 11.313 1.00 73.31 234 ASP A N 1
ATOM 1993 C CA . ASP A 1 234 ? -9.860 15.433 10.373 1.00 73.31 234 ASP A CA 1
ATOM 1994 C C . ASP A 1 234 ? -11.090 16.100 10.985 1.00 73.31 234 ASP A C 1
ATOM 1996 O O . ASP A 1 234 ? -11.275 17.321 10.895 1.00 73.31 234 ASP A O 1
ATOM 2000 N N . LYS A 1 235 ? -11.910 15.322 11.698 1.00 81.88 235 LYS A N 1
ATOM 2001 C CA . LYS A 1 235 ? -13.068 15.855 12.418 1.00 81.88 235 LYS A CA 1
ATOM 2002 C C . LYS A 1 235 ? -12.642 16.832 13.509 1.00 81.88 235 LYS A C 1
ATOM 2004 O O . LYS A 1 235 ? -13.191 17.930 13.605 1.00 81.88 235 LYS A O 1
ATOM 2009 N N . TYR A 1 236 ? -11.650 16.457 14.311 1.00 83.44 236 TYR A N 1
ATOM 2010 C CA . TYR A 1 236 ? -11.109 17.288 15.381 1.00 83.44 236 TYR A CA 1
ATOM 2011 C C . TYR A 1 236 ? -10.554 18.607 14.841 1.00 83.44 236 TYR A C 1
ATOM 2013 O O . TYR A 1 236 ? -10.863 19.666 15.386 1.00 83.44 236 TYR A O 1
ATOM 2021 N N . LEU A 1 237 ? -9.805 18.557 13.738 1.00 75.69 237 LEU A N 1
ATOM 2022 C CA . LEU A 1 237 ? -9.313 19.727 13.013 1.00 75.69 237 LEU A CA 1
ATOM 2023 C C . LEU A 1 237 ? -10.451 20.629 12.534 1.00 75.69 237 LEU A C 1
ATOM 2025 O O . LEU A 1 237 ? -10.454 21.826 12.823 1.00 75.69 237 LEU A O 1
ATOM 2029 N N . SER A 1 238 ? -11.446 20.058 11.855 1.00 74.12 238 SER A N 1
ATOM 2030 C CA . SER A 1 238 ? -12.607 20.804 11.358 1.00 74.12 238 SER A CA 1
ATOM 2031 C C . SER A 1 238 ? -13.362 21.508 12.490 1.00 74.12 238 SER A C 1
ATOM 2033 O O . SER A 1 238 ? -13.765 22.663 12.350 1.00 74.12 238 SER A O 1
ATOM 2035 N N . LEU A 1 239 ? -13.537 20.833 13.629 1.00 80.50 239 LEU A N 1
ATOM 2036 C CA . LEU A 1 239 ? -14.233 21.373 14.797 1.00 80.50 239 LEU A CA 1
ATOM 2037 C C . LEU A 1 239 ? -13.395 22.420 15.547 1.00 80.50 239 LEU A C 1
ATOM 2039 O O . LEU A 1 239 ? -13.952 23.431 15.973 1.00 80.50 239 LEU A O 1
ATOM 2043 N N . LYS A 1 240 ? -12.069 22.236 15.645 1.00 79.06 240 LYS A N 1
ATOM 2044 C CA . LYS A 1 240 ? -11.126 23.245 16.169 1.00 79.06 240 LYS A CA 1
ATOM 2045 C C . LYS A 1 240 ? -11.190 24.533 15.354 1.00 79.06 240 LYS A C 1
ATOM 2047 O O . LYS A 1 240 ? -11.291 25.608 15.932 1.00 79.06 240 LYS A O 1
ATOM 2052 N N . LEU A 1 241 ? -11.165 24.426 14.024 1.00 71.19 241 LEU A N 1
ATOM 2053 C CA . LEU A 1 241 ? -11.235 25.579 13.118 1.00 71.19 241 LEU A CA 1
ATOM 2054 C C . LEU A 1 241 ? -12.569 26.332 13.218 1.00 71.19 241 LEU A C 1
ATOM 2056 O O . LEU A 1 241 ? -12.617 27.534 12.974 1.00 71.19 241 LEU A O 1
ATOM 2060 N N . LYS A 1 242 ? -13.644 25.634 13.592 1.00 77.25 242 LYS A N 1
ATOM 2061 C CA . LYS A 1 242 ? -14.981 26.204 13.815 1.00 77.25 242 LYS A CA 1
ATOM 2062 C C . LYS A 1 242 ? -15.201 26.714 15.246 1.00 77.25 242 LYS A C 1
ATOM 2064 O O . LYS A 1 242 ? -16.325 27.086 15.569 1.00 77.25 242 LYS A O 1
ATOM 2069 N N . ASP A 1 243 ? -14.165 26.702 16.087 1.00 78.56 243 ASP A N 1
ATOM 2070 C CA . ASP A 1 243 ? -14.203 27.110 17.500 1.00 78.56 243 ASP A CA 1
ATOM 2071 C C . ASP A 1 243 ? -15.316 26.410 18.310 1.00 78.56 243 ASP A C 1
ATOM 2073 O O . ASP A 1 243 ? -15.979 26.981 19.178 1.00 78.56 243 ASP A O 1
ATOM 2077 N N . VAL A 1 244 ? -15.563 25.134 17.993 1.00 78.62 244 VAL A N 1
ATOM 2078 C CA . VAL A 1 244 ? -16.583 24.330 18.671 1.00 78.62 244 VAL A CA 1
ATOM 2079 C C . VAL A 1 244 ? -16.086 23.946 20.064 1.00 78.62 244 VAL A C 1
ATOM 2081 O O . VAL A 1 244 ? -15.010 23.377 20.230 1.00 78.62 244 VAL A O 1
ATOM 2084 N N . SER A 1 245 ? -16.896 24.213 21.088 1.00 84.19 245 SER A N 1
ATOM 2085 C CA . SER A 1 245 ? -16.644 23.722 22.449 1.00 84.19 245 SER A CA 1
ATOM 2086 C C . SER A 1 245 ? -16.983 22.229 22.576 1.00 84.19 245 SER A C 1
ATOM 2088 O O . SER A 1 245 ? -17.876 21.737 21.896 1.00 84.19 245 SER A O 1
ATOM 2090 N N . ASN A 1 246 ? -16.324 21.503 23.489 1.00 88.00 246 ASN A N 1
ATOM 2091 C CA . ASN A 1 246 ? -16.571 20.070 23.752 1.00 88.00 246 ASN A CA 1
ATOM 2092 C C . ASN A 1 246 ? -16.362 19.149 22.530 1.00 88.00 246 ASN A C 1
ATOM 2094 O O . ASN A 1 246 ? -17.135 18.220 22.287 1.00 88.00 246 ASN A O 1
ATOM 2098 N N . ILE A 1 247 ? -15.287 19.387 21.775 1.00 89.94 247 ILE A N 1
ATOM 2099 C CA . ILE A 1 247 ? -14.944 18.641 20.552 1.00 89.94 247 ILE A CA 1
ATOM 2100 C C . ILE A 1 247 ? -14.908 17.128 20.792 1.00 89.94 247 ILE A C 1
ATOM 2102 O O . ILE A 1 247 ? -15.525 16.377 20.040 1.00 89.94 247 ILE A O 1
ATOM 2106 N N . LEU A 1 248 ? -14.231 16.681 21.857 1.00 93.62 248 LEU A N 1
ATOM 2107 C CA . LEU A 1 248 ? -14.096 15.254 22.161 1.00 93.62 248 LEU A CA 1
ATOM 2108 C C . LEU A 1 248 ? -15.456 14.574 22.385 1.00 93.62 248 LEU A C 1
ATOM 2110 O O . LEU A 1 248 ? -15.696 13.507 21.833 1.00 93.62 248 LEU A O 1
ATOM 2114 N N . GLU A 1 249 ? -16.364 15.205 23.136 1.00 94.25 249 GLU A N 1
ATOM 2115 C CA . GLU A 1 249 ? -17.715 14.668 23.369 1.00 94.25 249 GLU A CA 1
ATOM 2116 C C . GLU A 1 249 ? -18.560 14.655 22.091 1.00 94.25 249 GLU A C 1
ATOM 2118 O O . GLU A 1 249 ? -19.337 13.731 21.876 1.00 94.25 249 GLU A O 1
ATOM 2123 N N . SER A 1 250 ? -18.372 15.637 21.205 1.00 92.19 250 SER A N 1
ATOM 2124 C CA . SER A 1 250 ? -19.067 15.669 19.911 1.00 92.19 250 SER A CA 1
ATOM 2125 C C . SER A 1 250 ? -18.637 14.502 19.018 1.00 92.19 250 SER A C 1
ATOM 2127 O O . SER A 1 250 ? -19.484 13.802 18.469 1.00 92.19 250 SER A O 1
ATOM 2129 N N . ILE A 1 251 ? -17.324 14.254 18.927 1.00 93.19 251 ILE A N 1
ATOM 2130 C CA . ILE A 1 251 ? -16.759 13.115 18.184 1.00 93.19 251 ILE A CA 1
ATOM 2131 C C . ILE A 1 251 ? -17.225 11.791 18.796 1.00 93.19 251 ILE A C 1
ATOM 2133 O O . ILE A 1 251 ? -17.617 10.876 18.076 1.00 93.19 251 ILE A O 1
ATOM 2137 N N . LYS A 1 252 ? -17.217 11.693 20.129 1.00 96.19 252 LYS A N 1
ATOM 2138 C CA . LYS A 1 252 ? -17.710 10.515 20.841 1.00 96.19 252 LYS A CA 1
ATOM 2139 C C . LYS A 1 252 ? -19.163 10.217 20.517 1.00 96.19 252 LYS A C 1
ATOM 2141 O O . LYS A 1 252 ? -19.456 9.089 20.152 1.00 96.19 252 LYS A O 1
ATOM 2146 N N . TYR A 1 253 ? -20.044 11.206 20.641 1.00 94.19 253 TYR A N 1
ATOM 2147 C CA . TYR A 1 253 ? -21.467 11.027 20.372 1.00 94.19 253 TYR A CA 1
ATOM 2148 C C . TYR A 1 253 ? -21.716 10.561 18.934 1.00 94.19 253 TYR A C 1
ATOM 2150 O O . TYR A 1 253 ? -22.512 9.654 18.710 1.00 94.19 253 TYR A O 1
ATOM 2158 N N . GLU A 1 254 ? -20.997 11.137 17.968 1.00 93.88 254 GLU A N 1
ATOM 2159 C CA . GLU A 1 254 ? -21.083 10.728 16.565 1.00 93.88 254 GLU A CA 1
ATOM 2160 C C . GLU A 1 254 ? -20.671 9.262 16.373 1.00 93.88 254 GLU A C 1
ATOM 2162 O O . GLU A 1 254 ? -21.423 8.490 15.781 1.00 93.88 254 GLU A O 1
ATOM 2167 N N . ILE A 1 255 ? -19.523 8.847 16.920 1.00 96.12 255 ILE A N 1
ATOM 2168 C CA . ILE A 1 255 ? -19.050 7.463 16.781 1.00 96.12 255 ILE A CA 1
ATOM 2169 C C . ILE A 1 255 ? -19.953 6.488 17.549 1.00 96.12 255 ILE A C 1
ATOM 2171 O O . ILE A 1 255 ? -20.309 5.448 17.000 1.00 96.12 255 ILE A O 1
ATOM 2175 N N . GLU A 1 256 ? -20.366 6.815 18.779 1.00 94.81 256 GLU A N 1
ATOM 2176 C CA . GLU A 1 256 ? -21.267 5.975 19.585 1.00 94.81 256 GLU A CA 1
ATOM 2177 C C . GLU A 1 256 ? -22.633 5.791 18.906 1.00 94.81 256 GLU A C 1
ATOM 2179 O O . GLU A 1 256 ? -23.176 4.690 18.930 1.00 94.81 256 GLU A O 1
ATOM 2184 N N . SER A 1 257 ? -23.149 6.824 18.231 1.00 94.25 257 SER A N 1
ATOM 2185 C CA . SER A 1 257 ? -24.384 6.723 17.445 1.00 94.25 257 SER A CA 1
ATOM 2186 C C . SER A 1 257 ? -24.235 5.819 16.217 1.00 94.25 257 SER A C 1
ATOM 2188 O O . SER A 1 257 ? -25.202 5.171 15.825 1.00 94.25 257 SER A O 1
ATOM 2190 N N . ILE A 1 258 ? -23.051 5.756 15.601 1.00 94.12 258 ILE A N 1
ATOM 2191 C CA . ILE A 1 258 ? -22.795 4.877 14.449 1.00 94.12 258 ILE A CA 1
ATOM 2192 C C . ILE A 1 258 ? -22.720 3.409 14.885 1.00 94.12 258 ILE A C 1
ATOM 2194 O O . ILE A 1 258 ? -23.245 2.533 14.201 1.00 94.12 258 ILE A O 1
ATOM 2198 N N . VAL A 1 259 ? -22.068 3.130 16.014 1.00 95.06 259 VAL A N 1
ATOM 2199 C CA . VAL A 1 259 ? -21.807 1.758 16.490 1.00 95.06 259 VAL A CA 1
ATOM 2200 C C . VAL A 1 259 ? -22.954 1.154 17.311 1.00 95.06 259 VAL A C 1
ATOM 2202 O O . VAL A 1 259 ? -22.852 -0.007 17.701 1.00 95.06 259 VAL A O 1
ATOM 2205 N N . GLU A 1 260 ? -24.032 1.901 17.574 1.00 90.31 260 GLU A N 1
ATOM 2206 C CA . GLU A 1 260 ? -25.123 1.501 18.481 1.00 90.31 260 GLU A CA 1
ATOM 2207 C C . GLU A 1 260 ? -25.768 0.152 18.113 1.00 90.31 260 GLU A C 1
ATOM 2209 O O . GLU A 1 260 ? -26.041 -0.659 18.998 1.00 90.31 260 GLU A O 1
ATOM 2214 N N . GLU A 1 261 ? -25.973 -0.119 16.820 1.00 82.19 261 GLU A N 1
ATOM 2215 C CA . GLU A 1 261 ? -26.655 -1.338 16.362 1.00 82.19 261 GLU A CA 1
ATOM 2216 C C . GLU A 1 261 ? -25.692 -2.482 16.006 1.00 82.19 261 GLU A C 1
ATOM 2218 O O . GLU A 1 261 ? -25.884 -3.613 16.452 1.00 82.19 261 GLU A O 1
ATOM 2223 N N . GLU A 1 262 ? -24.653 -2.215 15.205 1.00 85.69 262 GLU A N 1
ATOM 2224 C CA . GLU A 1 262 ? -23.785 -3.266 14.633 1.00 85.69 262 GLU A CA 1
ATOM 2225 C C . GLU A 1 262 ? -22.301 -3.098 14.990 1.00 85.69 262 GLU A C 1
ATOM 2227 O O . GLU A 1 262 ? -21.422 -3.687 14.354 1.00 85.69 262 GLU A O 1
ATOM 2232 N N . GLY A 1 263 ? -22.003 -2.278 16.000 1.00 91.62 263 GLY A N 1
ATOM 2233 C CA . GLY A 1 263 ? -20.643 -2.079 16.478 1.00 91.62 263 GLY A CA 1
ATOM 2234 C C . GLY A 1 263 ? -19.703 -1.544 15.396 1.00 91.62 263 GLY A C 1
ATOM 2235 O O . GLY A 1 263 ? -20.079 -0.776 14.504 1.00 91.62 263 GLY A O 1
ATOM 2236 N N . ILE A 1 264 ? -18.457 -2.005 15.460 1.00 91.69 264 ILE A N 1
ATOM 2237 C CA . ILE A 1 264 ? -17.379 -1.617 14.551 1.00 91.69 264 ILE A CA 1
ATOM 2238 C C . ILE A 1 264 ? -17.661 -1.985 13.088 1.00 91.69 264 ILE A C 1
ATOM 2240 O O . ILE A 1 264 ? -17.117 -1.348 12.193 1.00 91.69 264 ILE A O 1
ATOM 2244 N N . GLN A 1 265 ? -18.543 -2.954 12.817 1.00 89.12 265 GLN A N 1
ATOM 2245 C CA . GLN A 1 265 ? -18.897 -3.319 11.446 1.00 89.12 265 GLN A CA 1
ATOM 2246 C C . GLN A 1 265 ? -19.660 -2.190 10.747 1.00 89.12 265 GLN A C 1
ATOM 2248 O O . GLN A 1 265 ? -19.361 -1.855 9.600 1.00 89.12 265 GLN A O 1
ATOM 2253 N N . LYS A 1 266 ? -20.618 -1.561 11.445 1.00 90.88 266 LYS A N 1
ATOM 2254 C CA . LYS A 1 266 ? -21.317 -0.385 10.913 1.00 90.88 266 LYS A CA 1
ATOM 2255 C C . LYS A 1 266 ? -20.344 0.766 10.690 1.00 90.88 266 LYS A C 1
ATOM 2257 O O . LYS A 1 266 ? -20.435 1.453 9.675 1.00 90.88 266 LYS A O 1
ATOM 2262 N N . LEU A 1 267 ? -19.411 0.943 11.625 1.00 93.56 267 LEU A N 1
ATOM 2263 C CA . LEU A 1 267 ? -18.375 1.965 11.546 1.00 93.56 267 LEU A CA 1
ATOM 2264 C C . LEU A 1 267 ? -17.451 1.758 10.343 1.00 93.56 267 LEU A C 1
ATOM 2266 O O . LEU A 1 267 ? -17.209 2.724 9.632 1.00 93.56 267 LEU A O 1
ATOM 2270 N N . ALA A 1 268 ? -17.015 0.527 10.064 1.00 90.94 268 ALA A N 1
ATOM 2271 C CA . ALA A 1 268 ? -16.211 0.205 8.883 1.00 90.94 268 ALA A CA 1
ATOM 2272 C C . ALA A 1 268 ? -16.899 0.655 7.587 1.00 90.94 268 ALA A C 1
ATOM 2274 O O . ALA A 1 268 ? -16.283 1.317 6.760 1.00 90.94 268 ALA A O 1
ATOM 2275 N N . GLY A 1 269 ? -18.203 0.391 7.447 1.00 91.56 269 GLY A N 1
ATOM 2276 C CA . GLY A 1 269 ? -18.964 0.852 6.284 1.00 91.56 269 GLY A CA 1
ATOM 2277 C C . GLY A 1 269 ? -19.082 2.377 6.179 1.00 91.56 269 GLY A C 1
ATOM 2278 O O . GLY A 1 269 ? -19.012 2.924 5.082 1.00 91.56 269 GLY A O 1
ATOM 2279 N N . VAL A 1 270 ? -19.232 3.079 7.309 1.00 92.38 270 VAL A N 1
ATOM 2280 C CA . VAL A 1 270 ? -19.260 4.554 7.331 1.00 92.38 270 VAL A CA 1
ATOM 2281 C C . VAL A 1 270 ? -17.892 5.145 6.989 1.00 92.38 270 VAL A C 1
ATOM 2283 O O . VAL A 1 270 ? -17.829 6.124 6.250 1.00 92.38 270 VAL A O 1
ATOM 2286 N N . LEU A 1 271 ? -16.811 4.558 7.505 1.00 88.06 271 LEU A N 1
ATOM 2287 C CA . LEU A 1 271 ? -15.443 4.996 7.226 1.00 88.06 271 LEU A CA 1
ATOM 2288 C C . LEU A 1 271 ? -15.061 4.740 5.769 1.00 88.06 271 LEU A C 1
ATOM 2290 O O . LEU A 1 271 ? -14.504 5.632 5.145 1.00 88.06 271 LEU A O 1
ATOM 2294 N N . PHE A 1 272 ? -15.468 3.606 5.197 1.00 88.12 272 PHE A N 1
ATOM 2295 C CA . PHE A 1 272 ? -15.333 3.347 3.764 1.00 88.12 272 PHE A CA 1
ATOM 2296 C C . PHE A 1 272 ? -16.045 4.413 2.919 1.00 88.12 272 PHE A C 1
ATOM 2298 O O . PHE A 1 272 ? -15.470 4.955 1.980 1.00 88.12 272 PHE A O 1
ATOM 2305 N N . ASP A 1 273 ? -17.291 4.761 3.262 1.00 89.81 273 ASP A N 1
ATOM 2306 C CA . ASP A 1 273 ? -18.048 5.796 2.546 1.00 89.81 273 ASP A CA 1
ATOM 2307 C C . ASP A 1 273 ? -17.447 7.205 2.709 1.00 89.81 273 ASP A C 1
ATOM 2309 O O . ASP A 1 273 ? -17.673 8.064 1.850 1.00 89.81 273 ASP A O 1
ATOM 2313 N N . TRP A 1 274 ? -16.757 7.456 3.826 1.00 87.38 274 TRP A N 1
ATOM 2314 C CA . TRP A 1 274 ? -16.060 8.707 4.122 1.00 87.38 274 TRP A CA 1
ATOM 2315 C C . TRP A 1 274 ? -14.741 8.813 3.358 1.00 87.38 274 TRP A C 1
ATOM 2317 O O . TRP A 1 274 ? -14.531 9.825 2.692 1.00 87.38 274 TRP A O 1
ATOM 2327 N N . ASP A 1 275 ? -13.901 7.777 3.404 1.00 78.00 275 ASP A N 1
ATOM 2328 C CA . ASP A 1 275 ? -12.625 7.747 2.683 1.00 78.00 275 ASP A CA 1
ATOM 2329 C C . ASP A 1 275 ? -12.851 7.849 1.171 1.00 78.00 275 ASP A C 1
ATOM 2331 O O . ASP A 1 275 ? -12.096 8.500 0.451 1.00 78.00 275 ASP A O 1
ATOM 2335 N N . ASN A 1 276 ? -13.957 7.279 0.686 1.00 81.50 276 ASN A N 1
ATOM 2336 C CA . ASN A 1 276 ? -14.318 7.305 -0.726 1.00 81.50 276 ASN A CA 1
ATOM 2337 C C . ASN A 1 276 ? -15.226 8.478 -1.136 1.00 81.50 276 ASN A C 1
ATOM 2339 O O . ASN A 1 276 ? -15.795 8.493 -2.234 1.00 81.50 276 ASN A O 1
ATOM 2343 N N . LEU A 1 277 ? -15.372 9.4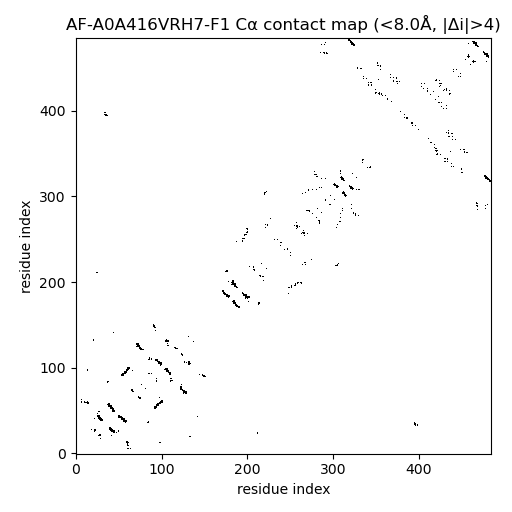96 -0.283 1.00 84.12 277 LEU A N 1
ATOM 2344 C CA . LEU A 1 277 ? -16.162 10.679 -0.606 1.00 84.12 277 LEU A CA 1
ATOM 2345 C C . LEU A 1 277 ? -15.524 11.463 -1.767 1.00 84.12 277 LEU A C 1
ATOM 2347 O O . LEU A 1 277 ? -14.393 11.923 -1.676 1.00 84.12 277 LEU A O 1
ATOM 2351 N N . GLY A 1 278 ? -16.285 11.664 -2.847 1.00 82.81 278 GLY A N 1
ATOM 2352 C CA . GLY A 1 278 ? -15.829 12.413 -4.026 1.00 82.81 278 GLY A CA 1
ATOM 2353 C C . GLY A 1 278 ? -15.085 11.580 -5.076 1.00 82.81 278 GLY A C 1
ATOM 2354 O O . GLY A 1 278 ? -14.764 12.127 -6.124 1.00 82.81 278 GLY A O 1
ATOM 2355 N N . LYS A 1 279 ? -14.880 10.276 -4.840 1.00 83.19 279 LYS A N 1
ATOM 2356 C CA . LYS A 1 279 ? -14.198 9.347 -5.764 1.00 83.19 279 LYS A CA 1
ATOM 2357 C C . LYS A 1 279 ? -15.145 8.613 -6.734 1.00 83.19 279 LYS A C 1
ATOM 2359 O O . LYS A 1 279 ? -14.730 7.689 -7.412 1.00 83.19 279 LYS A O 1
ATOM 2364 N N . ASP A 1 280 ? -16.434 8.966 -6.738 1.00 87.75 280 ASP A N 1
ATOM 2365 C CA . ASP A 1 280 ? -17.522 8.291 -7.483 1.00 87.75 280 ASP A CA 1
ATOM 2366 C C . ASP A 1 280 ? -17.694 6.778 -7.204 1.00 87.75 280 ASP A C 1
ATOM 2368 O O . ASP A 1 280 ? -18.407 6.059 -7.899 1.00 87.75 280 ASP A O 1
ATOM 2372 N N . ILE A 1 281 ? -17.091 6.278 -6.126 1.00 90.25 281 ILE A N 1
ATOM 2373 C CA . ILE A 1 281 ? -17.224 4.882 -5.707 1.00 90.25 281 ILE A CA 1
ATOM 2374 C C . ILE A 1 281 ? -18.592 4.660 -5.054 1.00 90.25 281 ILE A C 1
ATOM 2376 O O . ILE A 1 281 ? -19.114 5.497 -4.303 1.00 90.25 281 ILE A O 1
ATOM 2380 N N . TYR A 1 282 ? -19.189 3.501 -5.335 1.00 94.75 282 TYR A N 1
ATOM 2381 C CA . TYR A 1 282 ? -20.477 3.125 -4.768 1.00 94.75 282 TYR A CA 1
ATOM 2382 C C . TYR A 1 282 ? -20.427 2.998 -3.245 1.00 94.75 282 TYR A C 1
ATOM 2384 O O . TYR A 1 282 ? -19.394 2.754 -2.630 1.00 94.75 282 TYR A O 1
ATOM 2392 N N . LYS A 1 283 ? -21.588 3.163 -2.610 1.00 94.62 283 LYS A N 1
ATOM 2393 C CA . LYS A 1 283 ? -21.674 3.115 -1.150 1.00 94.62 283 LYS A CA 1
ATOM 2394 C C . LYS A 1 283 ? -21.442 1.700 -0.642 1.00 94.62 283 LYS A C 1
ATOM 2396 O O . LYS A 1 283 ? -21.907 0.744 -1.259 1.00 94.62 283 LYS A O 1
ATOM 2401 N N . TYR A 1 284 ? -20.855 1.568 0.544 1.00 94.69 284 TYR A N 1
ATOM 2402 C CA . TYR A 1 284 ? -20.598 0.287 1.212 1.00 94.69 284 TYR A CA 1
ATOM 2403 C C . TYR A 1 284 ? -21.825 -0.641 1.223 1.00 94.69 284 TYR A C 1
ATOM 2405 O O . TYR A 1 284 ? -21.735 -1.842 0.972 1.00 94.69 284 TYR A O 1
ATOM 2413 N N . LYS A 1 285 ? -23.018 -0.079 1.459 1.00 93.75 285 LYS A N 1
ATOM 2414 C CA . LYS A 1 285 ? -24.280 -0.839 1.445 1.00 93.75 285 LYS A CA 1
ATOM 2415 C C . LYS A 1 285 ? -24.557 -1.542 0.107 1.00 93.75 285 LYS A C 1
ATOM 2417 O O . LYS A 1 285 ? -25.226 -2.570 0.100 1.00 93.75 285 LYS A O 1
ATOM 2422 N N . ASP A 1 286 ? -24.089 -0.981 -1.005 1.00 95.44 286 ASP A N 1
ATOM 2423 C CA . ASP A 1 286 ? -24.291 -1.538 -2.339 1.00 95.44 286 ASP A CA 1
ATOM 2424 C C . ASP A 1 286 ? -23.311 -2.702 -2.582 1.00 95.44 286 ASP A C 1
ATOM 2426 O O . ASP A 1 286 ? -23.748 -3.743 -3.062 1.00 95.44 286 ASP A O 1
ATOM 2430 N N . PHE A 1 287 ? -22.058 -2.613 -2.112 1.00 96.38 287 PHE A N 1
ATOM 2431 C CA . PHE A 1 287 ? -21.127 -3.757 -2.084 1.00 96.38 287 PHE A CA 1
ATOM 2432 C C . PHE A 1 287 ? -21.706 -4.942 -1.302 1.00 96.38 287 PHE A C 1
ATOM 2434 O O . PHE A 1 287 ? -21.672 -6.081 -1.765 1.00 96.38 287 PHE A O 1
ATOM 2441 N N . VAL A 1 288 ? -22.295 -4.675 -0.130 1.00 95.12 288 VAL A N 1
ATOM 2442 C CA . VAL A 1 288 ? -22.957 -5.712 0.676 1.00 95.12 288 VAL A CA 1
ATOM 2443 C C . VAL A 1 288 ? -24.111 -6.355 -0.095 1.00 95.12 288 VAL A C 1
ATOM 2445 O O . VAL A 1 288 ? -24.177 -7.578 -0.174 1.00 95.12 288 VAL A O 1
ATOM 2448 N N . ARG A 1 289 ? -24.987 -5.552 -0.715 1.00 95.25 289 ARG A N 1
ATOM 2449 C CA . ARG A 1 289 ? -26.086 -6.073 -1.546 1.00 95.25 289 ARG A CA 1
ATOM 2450 C C . ARG A 1 289 ? -25.570 -6.923 -2.708 1.00 95.25 289 ARG A C 1
ATOM 2452 O O . ARG A 1 289 ? -26.172 -7.951 -3.003 1.00 95.25 289 ARG A O 1
ATOM 2459 N N . ALA A 1 290 ? -24.474 -6.514 -3.350 1.00 96.25 290 ALA A N 1
ATOM 2460 C CA . ALA A 1 290 ? -23.903 -7.230 -4.487 1.00 96.25 290 ALA A CA 1
ATOM 2461 C C . ALA A 1 290 ? -23.376 -8.599 -4.046 1.00 96.25 290 ALA A C 1
ATOM 2463 O O . ALA A 1 290 ? -23.683 -9.616 -4.671 1.00 96.25 290 ALA A O 1
ATOM 2464 N N . PHE A 1 291 ? -22.678 -8.645 -2.908 1.00 96.12 291 PHE A N 1
ATOM 2465 C CA . PHE A 1 291 ? -22.227 -9.896 -2.313 1.00 96.12 291 PHE A CA 1
ATOM 2466 C C . PHE A 1 291 ? -23.385 -10.832 -1.950 1.00 96.12 291 PHE A C 1
ATOM 2468 O O . PHE A 1 291 ? -23.335 -12.023 -2.262 1.00 96.12 291 PHE A O 1
ATOM 2475 N N . GLU A 1 292 ? -24.431 -10.326 -1.292 1.00 95.81 292 GLU A N 1
ATOM 2476 C CA . GLU A 1 292 ? -25.592 -11.139 -0.903 1.00 95.81 292 GLU A CA 1
ATOM 2477 C C . GLU A 1 292 ? -26.352 -11.661 -2.136 1.00 95.81 292 GLU A C 1
ATOM 2479 O O . GLU A 1 292 ? -26.747 -12.827 -2.162 1.00 95.81 292 GLU A O 1
ATOM 2484 N N . GLN A 1 293 ? -26.486 -10.849 -3.194 1.00 95.19 293 GLN A N 1
ATOM 2485 C CA . GLN A 1 293 ? -27.066 -11.268 -4.477 1.00 95.19 293 GLN A CA 1
ATOM 2486 C C . GLN A 1 293 ? -26.248 -12.382 -5.143 1.00 95.19 293 GLN A C 1
ATOM 2488 O O . GLN A 1 293 ? -26.825 -13.339 -5.656 1.00 95.19 293 GLN A O 1
ATOM 2493 N N . PHE A 1 294 ? -24.918 -12.275 -5.129 1.00 94.88 294 PHE A N 1
ATOM 2494 C CA . PHE A 1 294 ? -24.029 -13.273 -5.722 1.00 94.88 294 PHE A CA 1
ATOM 2495 C C . PHE A 1 294 ? -23.982 -14.579 -4.922 1.00 94.88 294 PHE A C 1
ATOM 2497 O O . PHE A 1 294 ? -24.085 -15.670 -5.481 1.00 94.88 294 PHE A O 1
ATOM 2504 N N . SER A 1 295 ? -23.799 -14.474 -3.608 1.00 94.00 295 SER A N 1
ATOM 2505 C CA . SER A 1 295 ? -23.548 -15.622 -2.733 1.00 94.00 295 SER A CA 1
ATOM 2506 C C . SER A 1 295 ? -24.827 -16.318 -2.261 1.00 94.00 295 SER A C 1
ATOM 2508 O O . SER A 1 295 ? -24.773 -17.466 -1.818 1.00 94.00 295 SER A O 1
ATOM 2510 N N . GLY A 1 296 ? -25.971 -15.624 -2.294 1.00 94.06 296 GLY A N 1
ATOM 2511 C CA . GLY A 1 296 ? -27.215 -16.062 -1.658 1.00 94.06 296 GLY A CA 1
ATOM 2512 C C . GLY A 1 296 ? -27.145 -16.101 -0.126 1.00 94.06 296 GLY A C 1
ATOM 2513 O O . GLY A 1 296 ? -28.063 -16.614 0.519 1.00 94.06 296 GLY A O 1
ATOM 2514 N N . LEU A 1 297 ? -26.057 -15.605 0.475 1.00 93.81 297 LEU A N 1
ATOM 2515 C CA . LEU A 1 297 ? -25.897 -15.524 1.921 1.00 93.81 297 LEU A CA 1
ATOM 2516 C C . LEU A 1 297 ? -2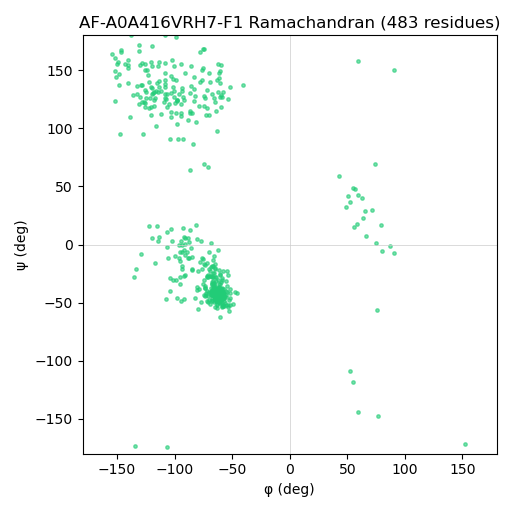6.583 -14.271 2.453 1.00 93.81 297 LEU A C 1
ATOM 2518 O O . LEU A 1 297 ? -26.542 -13.217 1.833 1.00 93.81 297 LEU A O 1
ATOM 2522 N N . SER A 1 298 ? -27.167 -14.383 3.642 1.00 89.88 298 SER A N 1
ATOM 2523 C CA . SER A 1 298 ? -27.655 -13.234 4.397 1.00 89.88 298 SER A CA 1
ATOM 2524 C C . SER A 1 298 ? -26.604 -12.750 5.390 1.00 89.88 298 SER A C 1
ATOM 2526 O O . SER A 1 298 ? -25.798 -13.540 5.903 1.00 89.88 298 SER A O 1
ATOM 2528 N N . LYS A 1 299 ? -26.685 -11.472 5.752 1.00 84.56 299 LYS A N 1
ATOM 2529 C CA . LYS A 1 299 ? -25.931 -10.859 6.846 1.00 84.56 299 LYS A CA 1
ATOM 2530 C C . LYS A 1 299 ? -25.842 -11.755 8.089 1.00 84.56 299 LYS A C 1
ATOM 2532 O O . LYS A 1 299 ? -26.806 -12.408 8.490 1.00 84.56 299 LYS A O 1
ATOM 2537 N N . GLY A 1 300 ? -24.648 -11.805 8.683 1.00 82.75 300 GLY 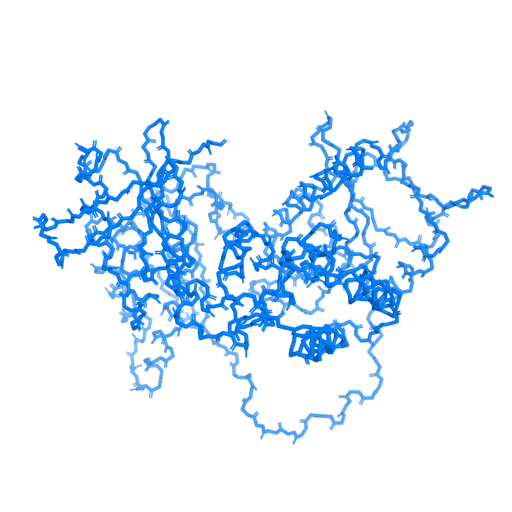A N 1
ATOM 2538 C CA . GLY A 1 300 ? -24.309 -12.684 9.810 1.00 82.75 300 GLY A CA 1
ATOM 2539 C C . GLY A 1 300 ? -23.755 -14.056 9.405 1.00 82.75 300 GLY A C 1
ATOM 2540 O O . GLY A 1 300 ? -23.285 -14.799 10.264 1.00 82.75 300 GLY A O 1
ATOM 2541 N N . ARG A 1 301 ? -23.769 -14.402 8.109 1.00 88.56 301 ARG A N 1
ATOM 2542 C CA . ARG A 1 301 ? -23.140 -15.626 7.564 1.00 88.56 301 ARG A CA 1
ATOM 2543 C C . ARG A 1 301 ? -21.738 -15.388 6.993 1.00 88.56 301 ARG A C 1
ATOM 2545 O O . ARG A 1 301 ? -21.110 -16.330 6.516 1.00 88.56 301 ARG A O 1
ATOM 2552 N N . TYR A 1 302 ? -21.269 -14.148 7.041 1.00 90.06 302 TYR A N 1
ATOM 2553 C CA . TYR A 1 302 ? -19.969 -13.705 6.559 1.00 90.06 302 TYR A CA 1
ATOM 2554 C C . TYR A 1 302 ? -19.477 -12.527 7.406 1.00 90.06 302 TYR A C 1
ATOM 2556 O O . TYR A 1 302 ? -20.276 -11.818 8.027 1.00 90.06 302 TYR A O 1
ATOM 2564 N N . LYS A 1 303 ? -18.160 -12.322 7.422 1.00 86.56 303 LYS A N 1
ATOM 2565 C CA . LYS A 1 303 ? -17.502 -11.118 7.939 1.00 86.56 303 LYS A CA 1
ATOM 2566 C C . LYS A 1 303 ? -17.111 -10.221 6.771 1.00 86.56 303 LYS A C 1
ATOM 2568 O O . LYS A 1 303 ? -16.905 -10.718 5.668 1.00 86.56 303 LYS A O 1
ATOM 2573 N N . VAL A 1 304 ? -17.013 -8.922 7.023 1.00 88.25 304 VAL A N 1
ATOM 2574 C CA . VAL A 1 304 ? -16.641 -7.935 6.005 1.00 88.25 304 VAL A CA 1
ATOM 2575 C C . VAL A 1 304 ? -15.384 -7.208 6.451 1.00 88.25 304 VAL A C 1
ATOM 2577 O O . VAL A 1 304 ? -15.303 -6.810 7.612 1.00 88.25 304 VAL A O 1
ATOM 2580 N N . ARG A 1 305 ? -14.438 -7.030 5.532 1.00 86.88 305 ARG A N 1
ATOM 2581 C CA . ARG A 1 305 ? -13.224 -6.231 5.705 1.00 86.88 305 ARG A CA 1
ATOM 2582 C C . ARG A 1 305 ? -13.151 -5.216 4.567 1.00 86.88 305 ARG A C 1
ATOM 2584 O O . ARG A 1 305 ? -13.392 -5.571 3.421 1.00 86.88 305 ARG A O 1
ATOM 2591 N N . THR A 1 306 ? -12.868 -3.959 4.875 1.00 83.19 306 THR A N 1
ATOM 2592 C CA . THR A 1 306 ? -12.703 -2.887 3.879 1.00 83.19 306 THR A CA 1
ATOM 2593 C C . THR A 1 306 ? -11.217 -2.601 3.706 1.00 83.19 306 THR A C 1
ATOM 2595 O O . THR A 1 306 ? -10.522 -2.453 4.712 1.00 83.19 306 THR A O 1
ATOM 2598 N N . VAL A 1 307 ? -10.728 -2.554 2.464 1.00 78.56 307 VAL A N 1
ATOM 2599 C CA . VAL A 1 307 ? -9.313 -2.287 2.147 1.00 78.56 307 VAL A CA 1
ATOM 2600 C C . VAL A 1 307 ? -9.255 -1.351 0.943 1.00 78.56 307 VAL A C 1
ATOM 2602 O O . VAL A 1 307 ? -9.617 -1.744 -0.167 1.00 78.56 307 VAL A O 1
ATOM 2605 N N . GLY A 1 308 ? -8.843 -0.102 1.174 1.00 78.31 308 GLY A N 1
ATOM 2606 C CA . GLY A 1 308 ? -8.843 0.941 0.147 1.00 78.31 308 GLY A CA 1
ATOM 2607 C C . GLY A 1 308 ? -10.227 1.112 -0.485 1.00 78.31 308 GLY A C 1
ATOM 2608 O O . GLY A 1 308 ? -11.205 1.437 0.192 1.00 78.31 308 GLY A O 1
ATOM 2609 N N . GLN A 1 309 ? -10.309 0.870 -1.792 1.00 87.38 309 GLN A N 1
ATOM 2610 C CA . GLN A 1 309 ? -11.539 0.986 -2.580 1.00 87.38 309 GLN A CA 1
ATOM 2611 C C . GLN A 1 309 ? -12.322 -0.334 -2.682 1.00 87.38 309 GLN A C 1
ATOM 2613 O O . GLN A 1 309 ? -13.440 -0.350 -3.198 1.00 87.38 309 GLN A O 1
ATOM 2618 N N . THR A 1 310 ? -11.777 -1.427 -2.144 1.00 91.44 310 THR A N 1
ATOM 2619 C CA . THR A 1 310 ? -12.361 -2.770 -2.236 1.00 91.44 310 THR A CA 1
ATOM 2620 C C . THR A 1 310 ? -13.055 -3.193 -0.944 1.00 91.44 310 THR A C 1
ATOM 2622 O O . THR A 1 310 ? -12.780 -2.697 0.159 1.00 91.44 310 THR A O 1
ATOM 2625 N N . VAL A 1 311 ? -13.965 -4.160 -1.073 1.00 93.75 311 VAL A N 1
ATOM 2626 C CA . VAL A 1 311 ? -14.635 -4.789 0.066 1.00 93.75 311 VAL A CA 1
ATOM 2627 C C . VAL A 1 311 ? -14.473 -6.296 -0.015 1.00 93.75 311 VAL A C 1
ATOM 2629 O O . VAL A 1 311 ? -14.891 -6.944 -0.972 1.00 93.75 311 VAL A O 1
ATOM 2632 N N . GLU A 1 312 ? -13.905 -6.869 1.033 1.00 93.44 312 GLU A N 1
ATOM 2633 C CA . GLU A 1 312 ? -13.696 -8.297 1.150 1.00 93.44 312 GLU A CA 1
ATOM 2634 C C . GLU A 1 312 ? -14.740 -8.955 2.052 1.00 93.44 312 GLU A C 1
ATOM 2636 O O . GLU A 1 312 ? -15.116 -8.436 3.108 1.00 93.44 312 GLU A O 1
ATOM 2641 N N . PHE A 1 313 ? -15.159 -10.154 1.665 1.00 92.81 313 PHE A N 1
ATOM 2642 C CA . PHE A 1 313 ? -16.156 -10.951 2.359 1.00 92.81 313 PHE A CA 1
ATOM 2643 C C . PHE A 1 313 ? -15.564 -12.305 2.730 1.00 92.81 313 PHE A C 1
ATOM 2645 O O . PHE A 1 313 ? -15.216 -13.113 1.869 1.00 92.81 313 PHE A O 1
ATOM 2652 N N . VAL A 1 314 ? -15.479 -12.572 4.030 1.00 89.81 314 VAL A N 1
ATOM 2653 C CA . VAL A 1 314 ? -14.951 -13.827 4.569 1.00 89.81 314 VAL A CA 1
ATOM 2654 C C . VAL A 1 314 ? -16.116 -14.693 5.025 1.00 89.81 314 VAL A C 1
ATOM 2656 O O . VAL A 1 314 ? -16.839 -14.354 5.965 1.00 89.81 314 VAL A O 1
ATOM 2659 N N . THR A 1 315 ? -16.305 -15.820 4.348 1.00 89.62 315 THR A N 1
ATOM 2660 C CA . THR A 1 315 ? -17.255 -16.872 4.734 1.00 89.62 315 THR A CA 1
ATOM 2661 C C . THR A 1 315 ? -16.517 -17.994 5.469 1.00 89.62 315 THR A C 1
ATOM 2663 O O . THR A 1 315 ? -15.301 -17.948 5.610 1.00 89.62 315 THR A O 1
ATOM 2666 N N . ASN A 1 316 ? -17.223 -19.034 5.918 1.00 83.12 316 ASN A N 1
ATOM 2667 C CA . ASN A 1 316 ? -16.588 -20.148 6.636 1.00 83.12 316 ASN A CA 1
ATOM 2668 C C . ASN A 1 316 ? -15.513 -20.899 5.830 1.00 83.12 316 ASN A C 1
ATOM 2670 O O . ASN A 1 316 ? -14.652 -21.519 6.441 1.00 83.12 316 ASN A O 1
ATOM 2674 N N . ASN A 1 317 ? -15.591 -20.887 4.495 1.00 82.62 317 ASN A N 1
ATOM 2675 C CA . ASN A 1 317 ? -14.750 -21.738 3.645 1.00 82.62 317 ASN A CA 1
ATOM 2676 C C . ASN A 1 317 ? -14.028 -20.968 2.531 1.00 82.62 317 ASN A C 1
ATOM 2678 O O . ASN A 1 317 ? -13.291 -21.581 1.770 1.00 82.62 317 ASN A O 1
ATOM 2682 N N . LYS A 1 318 ? -14.357 -19.686 2.339 1.00 89.38 318 LYS A N 1
ATOM 2683 C CA . LYS A 1 318 ? -13.963 -18.912 1.158 1.00 89.38 318 LYS A CA 1
ATOM 2684 C C . LYS A 1 318 ? -13.840 -17.440 1.496 1.00 89.38 318 LYS A C 1
ATOM 2686 O O . LYS A 1 318 ? -14.682 -16.914 2.240 1.00 89.38 318 LYS A O 1
ATOM 2691 N N . LYS A 1 319 ? -12.866 -16.788 0.870 1.00 91.62 319 LYS A N 1
ATOM 2692 C CA . LYS A 1 319 ? -12.694 -15.342 0.870 1.00 91.62 319 LYS A CA 1
ATOM 2693 C C . LYS A 1 319 ? -13.041 -14.796 -0.509 1.00 91.62 319 LYS A C 1
ATOM 2695 O O . LYS A 1 319 ? -12.651 -15.359 -1.525 1.00 91.62 319 LYS A O 1
ATOM 2700 N N . TYR A 1 320 ? -13.790 -13.705 -0.533 1.00 94.19 320 TYR A N 1
ATOM 2701 C CA . TYR A 1 320 ? -14.147 -13.010 -1.760 1.00 94.19 320 TYR A CA 1
ATOM 2702 C C . TYR A 1 320 ? -13.699 -11.563 -1.683 1.00 94.19 320 TYR A C 1
ATOM 2704 O O . TYR A 1 320 ? -13.772 -10.960 -0.614 1.00 94.19 320 TYR A O 1
ATOM 2712 N N . VAL A 1 321 ? -13.302 -11.001 -2.816 1.00 94.62 321 VAL A N 1
ATOM 2713 C CA . VAL A 1 321 ? -13.047 -9.567 -2.975 1.00 94.62 321 VAL A CA 1
ATOM 2714 C C . VAL A 1 321 ? -14.037 -9.024 -3.977 1.00 94.62 321 VAL A C 1
ATOM 2716 O O . VAL A 1 321 ? -14.225 -9.628 -5.033 1.00 94.62 321 VAL A O 1
ATOM 2719 N N . ILE A 1 322 ? -14.671 -7.909 -3.629 1.00 96.69 322 ILE A N 1
ATOM 2720 C CA . ILE A 1 322 ? -15.489 -7.124 -4.541 1.00 96.69 322 ILE A CA 1
ATOM 2721 C C . ILE A 1 322 ? -14.802 -5.793 -4.808 1.00 96.69 322 ILE A C 1
ATOM 2723 O O . ILE A 1 322 ? -14.417 -5.090 -3.871 1.00 96.69 322 ILE A O 1
ATOM 2727 N N . ASP A 1 323 ? -14.728 -5.450 -6.086 1.00 95.50 323 ASP A N 1
ATOM 2728 C CA . ASP A 1 323 ? -14.254 -4.168 -6.590 1.00 95.50 323 ASP A CA 1
ATOM 2729 C C . ASP A 1 323 ? -15.256 -3.597 -7.612 1.00 95.50 323 ASP A C 1
ATOM 2731 O O . ASP A 1 323 ? -16.231 -4.255 -8.002 1.00 95.50 323 ASP A O 1
ATOM 2735 N N . THR A 1 324 ? -15.046 -2.353 -8.025 1.00 95.88 324 THR A N 1
ATOM 2736 C CA . THR A 1 324 ? -15.795 -1.692 -9.093 1.00 95.88 324 THR A CA 1
ATOM 2737 C C . THR A 1 324 ? -14.834 -1.039 -10.072 1.00 95.88 324 THR A C 1
ATOM 2739 O O . THR A 1 324 ? -13.658 -0.839 -9.782 1.00 95.88 324 THR A O 1
ATOM 2742 N N . TYR A 1 325 ? -15.357 -0.647 -11.230 1.00 94.88 325 TYR A N 1
ATOM 2743 C CA . TYR A 1 325 ? -14.584 0.106 -12.212 1.00 94.88 325 TYR A CA 1
ATOM 2744 C C . TYR A 1 325 ? -14.028 1.402 -11.603 1.00 94.88 325 TYR A C 1
ATOM 2746 O O . TYR A 1 325 ? -12.838 1.666 -11.676 1.00 94.88 325 TYR A O 1
ATOM 2754 N N . GLN A 1 326 ? -14.868 2.151 -10.880 1.00 94.88 326 GLN A N 1
ATOM 2755 C CA . GLN A 1 326 ? -14.472 3.380 -10.187 1.00 94.88 326 GLN A CA 1
ATOM 2756 C C . GLN A 1 326 ? -13.401 3.131 -9.117 1.00 94.88 326 GLN A C 1
ATOM 2758 O O . GLN A 1 326 ? -12.509 3.960 -8.952 1.00 94.88 326 GLN A O 1
ATOM 2763 N N . GLY A 1 327 ? -13.484 2.006 -8.395 1.00 93.31 327 GLY A N 1
ATOM 2764 C CA . GLY A 1 327 ? -12.494 1.617 -7.392 1.00 93.31 327 GLY A CA 1
ATOM 2765 C C . GLY A 1 327 ? -11.123 1.373 -8.017 1.00 93.31 327 GLY A C 1
ATOM 2766 O O . GLY A 1 327 ? -10.161 2.049 -7.649 1.00 93.31 327 GLY A O 1
ATOM 2767 N N . LYS A 1 328 ? -11.066 0.501 -9.030 1.00 94.69 328 LYS A N 1
ATOM 2768 C CA . LYS A 1 328 ? -9.841 0.188 -9.775 1.00 94.69 328 LYS A CA 1
ATOM 2769 C C . LYS A 1 328 ? -9.259 1.408 -10.490 1.00 94.69 328 LYS A C 1
ATOM 2771 O O . LYS A 1 328 ? -8.067 1.669 -10.378 1.00 94.69 328 LYS A O 1
ATOM 2776 N N . THR A 1 329 ? -10.083 2.217 -11.158 1.00 95.56 329 THR A N 1
ATOM 2777 C CA . THR A 1 329 ? -9.626 3.471 -11.779 1.00 95.56 329 THR A CA 1
ATOM 2778 C C . THR A 1 329 ? -9.010 4.417 -10.746 1.00 95.56 329 THR A C 1
ATOM 2780 O O . THR A 1 329 ? -7.990 5.043 -11.024 1.00 95.56 329 THR A O 1
ATOM 2783 N N . TRP A 1 330 ? -9.600 4.541 -9.552 1.00 89.19 330 TRP A N 1
ATOM 2784 C CA . TRP A 1 330 ? -9.055 5.412 -8.510 1.00 89.19 330 TRP A CA 1
ATOM 2785 C C . TRP A 1 330 ? -7.718 4.909 -7.957 1.00 89.19 330 TRP A C 1
ATOM 2787 O O . TRP A 1 330 ? -6.810 5.710 -7.717 1.00 89.19 330 TRP A O 1
ATOM 2797 N N . GLU A 1 331 ? -7.586 3.598 -7.763 1.00 86.81 331 GLU A N 1
ATOM 2798 C CA . GLU A 1 331 ? -6.319 2.963 -7.398 1.00 86.81 331 GLU A CA 1
ATOM 2799 C C . GLU A 1 331 ? -5.247 3.267 -8.451 1.00 86.81 331 GLU A C 1
ATOM 2801 O O . GLU A 1 331 ? -4.226 3.864 -8.119 1.00 86.81 331 GLU A O 1
ATOM 2806 N N . LEU A 1 332 ? -5.525 2.997 -9.731 1.00 93.94 332 LEU A N 1
ATOM 2807 C CA . LEU A 1 332 ? -4.602 3.281 -10.835 1.00 93.94 332 LEU A CA 1
ATOM 2808 C C . LEU A 1 332 ? -4.220 4.766 -10.905 1.00 93.94 332 LEU A C 1
ATOM 2810 O O . LEU A 1 332 ? -3.039 5.082 -11.024 1.00 93.94 332 LEU A O 1
ATOM 2814 N N . LYS A 1 333 ? -5.181 5.691 -10.764 1.00 91.62 333 LYS A N 1
ATOM 2815 C CA . LYS A 1 333 ? -4.894 7.137 -10.688 1.00 91.62 333 LYS A CA 1
ATOM 2816 C C . LYS A 1 333 ? -3.953 7.460 -9.539 1.00 91.62 333 LYS A C 1
ATOM 2818 O O . LYS A 1 333 ? -2.993 8.197 -9.729 1.00 91.62 333 LYS A O 1
ATOM 2823 N N . THR A 1 334 ? -4.197 6.882 -8.366 1.00 83.19 334 THR A N 1
ATOM 2824 C CA . THR A 1 334 ? -3.345 7.086 -7.190 1.00 83.19 334 THR A CA 1
ATOM 2825 C C . THR A 1 334 ? -1.919 6.608 -7.460 1.00 83.19 334 THR A C 1
ATOM 2827 O O . THR A 1 334 ? -0.984 7.332 -7.127 1.00 83.19 334 THR A O 1
ATOM 2830 N N . LEU A 1 335 ? -1.747 5.445 -8.093 1.00 82.94 335 LEU A N 1
ATOM 2831 C CA . LEU A 1 335 ? -0.431 4.894 -8.419 1.00 82.94 335 LEU A CA 1
ATOM 2832 C C . LEU A 1 335 ? 0.306 5.724 -9.482 1.00 82.94 335 LEU A C 1
ATOM 2834 O O . LEU A 1 335 ? 1.467 6.090 -9.303 1.00 82.94 335 LEU A O 1
ATOM 2838 N N . ILE A 1 336 ? -0.377 6.060 -10.577 1.00 91.38 336 ILE A N 1
ATOM 2839 C CA . ILE A 1 336 ? 0.211 6.741 -11.736 1.00 91.38 336 ILE A CA 1
ATOM 2840 C C . ILE A 1 336 ? 0.480 8.224 -11.452 1.00 91.38 336 ILE A C 1
ATOM 2842 O O . ILE A 1 336 ? 1.538 8.739 -11.805 1.00 91.38 336 ILE A O 1
ATOM 2846 N N . GLU A 1 337 ? -0.448 8.939 -10.810 1.00 87.69 337 GLU A N 1
ATOM 2847 C CA . GLU A 1 337 ? -0.304 10.382 -10.565 1.00 87.69 337 GLU A CA 1
ATOM 2848 C C . GLU A 1 337 ? 0.708 10.703 -9.463 1.00 87.69 337 GLU A C 1
ATOM 2850 O O . GLU A 1 337 ? 1.353 11.753 -9.522 1.00 87.69 337 GLU A O 1
ATOM 2855 N N . ASN A 1 338 ? 0.864 9.808 -8.483 1.00 81.06 338 ASN A N 1
ATOM 2856 C CA . ASN A 1 338 ? 1.865 9.954 -7.425 1.00 81.06 338 ASN A CA 1
ATOM 2857 C C . ASN A 1 338 ? 3.205 9.296 -7.770 1.00 81.06 338 ASN A C 1
ATOM 2859 O O . ASN A 1 338 ? 4.123 9.378 -6.958 1.00 81.06 338 ASN A O 1
ATOM 2863 N N . GLU A 1 339 ? 3.327 8.685 -8.954 1.00 86.56 339 GLU A N 1
ATOM 2864 C CA . GLU A 1 339 ? 4.545 8.002 -9.403 1.00 86.56 339 GLU A CA 1
ATOM 2865 C C . GLU A 1 339 ? 4.997 6.942 -8.390 1.00 86.56 339 GLU A C 1
ATOM 2867 O O . GLU A 1 339 ? 6.152 6.882 -7.975 1.00 86.56 339 GLU A O 1
ATOM 2872 N N . CYS A 1 340 ? 4.051 6.107 -7.965 1.00 78.69 340 CYS A N 1
ATOM 2873 C CA . CYS A 1 340 ? 4.275 4.976 -7.074 1.00 78.69 340 CYS A CA 1
ATOM 2874 C C . CYS A 1 340 ? 4.963 3.835 -7.842 1.00 78.69 340 CYS A C 1
ATOM 2876 O O . CYS A 1 340 ? 4.331 2.834 -8.165 1.00 78.69 340 CYS A O 1
ATOM 2878 N N . TYR A 1 341 ? 6.235 4.018 -8.225 1.00 80.62 341 TYR A N 1
ATOM 2879 C CA . TYR A 1 341 ? 6.961 3.092 -9.111 1.00 80.62 341 TYR A CA 1
ATOM 2880 C C . TYR A 1 341 ? 6.898 1.640 -8.617 1.00 80.62 341 TYR A C 1
ATOM 2882 O O . TYR A 1 341 ? 6.677 0.729 -9.408 1.00 80.62 341 TYR A O 1
ATOM 2890 N N . GLU A 1 342 ? 7.047 1.412 -7.316 1.00 72.44 342 GLU A N 1
ATOM 2891 C CA . GLU A 1 342 ? 7.038 0.058 -6.761 1.00 72.44 342 GLU A CA 1
ATOM 2892 C C . GLU A 1 342 ? 5.654 -0.562 -6.729 1.00 72.44 342 GLU A C 1
ATOM 2894 O O . GLU A 1 342 ? 5.488 -1.705 -7.131 1.00 72.44 342 GLU A O 1
ATOM 2899 N N . GLU A 1 343 ? 4.645 0.185 -6.298 1.00 77.12 343 GLU A N 1
ATOM 2900 C CA . GLU A 1 343 ? 3.280 -0.315 -6.281 1.00 77.12 343 GLU A CA 1
ATOM 2901 C C . GLU A 1 343 ? 2.748 -0.515 -7.707 1.00 77.12 343 GLU A C 1
ATOM 2903 O O . GLU A 1 343 ? 1.954 -1.416 -7.944 1.00 77.12 343 GLU A O 1
ATOM 2908 N N . ILE A 1 344 ? 3.236 0.235 -8.702 1.00 83.38 344 ILE A N 1
ATOM 2909 C CA . ILE A 1 344 ? 3.000 -0.097 -10.116 1.00 83.38 344 ILE A CA 1
ATOM 2910 C C . ILE A 1 344 ? 3.620 -1.463 -10.445 1.00 83.38 344 ILE A C 1
ATOM 2912 O O . ILE A 1 344 ? 2.983 -2.273 -11.114 1.00 83.38 344 ILE A O 1
ATOM 2916 N N . TYR A 1 345 ? 4.831 -1.751 -9.960 1.00 83.25 345 TYR A N 1
ATOM 2917 C CA . TYR A 1 345 ? 5.484 -3.050 -10.144 1.00 83.25 345 TYR A CA 1
ATOM 2918 C C . TYR A 1 345 ? 4.740 -4.205 -9.445 1.00 83.25 345 TYR A C 1
ATOM 2920 O O . TYR A 1 345 ? 4.679 -5.299 -10.003 1.00 83.25 345 TYR A O 1
ATOM 2928 N N . THR A 1 346 ? 4.196 -4.000 -8.238 1.00 76.56 346 THR A N 1
ATOM 2929 C CA . THR A 1 346 ? 3.624 -5.086 -7.415 1.00 76.56 346 THR A CA 1
ATOM 2930 C C . THR A 1 346 ? 2.106 -5.222 -7.486 1.00 76.56 346 THR A C 1
ATOM 2932 O O . THR A 1 346 ? 1.602 -6.333 -7.329 1.00 76.56 346 THR A O 1
ATOM 2935 N N . GLU A 1 347 ? 1.380 -4.126 -7.708 1.00 78.56 347 GLU A N 1
ATOM 2936 C CA . GLU A 1 347 ? -0.087 -4.067 -7.627 1.00 78.56 347 GLU A CA 1
ATOM 2937 C C . GLU A 1 347 ? -0.770 -3.969 -9.001 1.00 78.56 347 GLU A C 1
ATOM 2939 O O . GLU A 1 347 ? -2.001 -3.972 -9.079 1.00 78.56 347 GLU A O 1
ATOM 2944 N N . THR A 1 348 ? 0.000 -3.897 -10.094 1.00 87.50 348 THR A N 1
ATOM 2945 C CA . THR A 1 348 ? -0.539 -3.915 -11.464 1.00 87.50 348 THR A CA 1
ATOM 2946 C C . THR A 1 348 ? -0.003 -5.091 -12.277 1.00 87.50 348 THR A C 1
ATOM 2948 O O . THR A 1 348 ? 1.041 -5.655 -11.962 1.00 87.50 348 THR A O 1
ATOM 2951 N N . ASP A 1 349 ? -0.746 -5.480 -13.309 1.00 89.44 349 ASP A N 1
ATOM 2952 C CA . ASP A 1 349 ? -0.469 -6.644 -14.145 1.00 89.44 349 ASP A CA 1
ATOM 2953 C C . ASP A 1 349 ? 0.258 -6.209 -15.425 1.00 89.44 349 ASP A C 1
ATOM 2955 O O . ASP A 1 349 ? -0.234 -5.367 -16.188 1.00 89.44 349 ASP A O 1
ATOM 2959 N N . GLU A 1 350 ? 1.439 -6.782 -15.664 1.00 92.25 350 GLU A N 1
ATOM 2960 C CA . GLU A 1 350 ? 2.276 -6.421 -16.803 1.00 92.25 350 GLU A CA 1
ATOM 2961 C C . GLU A 1 350 ? 1.638 -6.811 -18.131 1.00 92.25 350 GLU A C 1
ATOM 2963 O O . GLU A 1 350 ? 1.836 -6.115 -19.130 1.00 92.25 350 GLU A O 1
ATOM 2968 N N . TYR A 1 351 ? 0.858 -7.897 -18.160 1.00 92.38 351 TYR A N 1
ATOM 2969 C CA . TYR A 1 351 ? 0.173 -8.329 -19.372 1.00 92.38 351 TYR A CA 1
ATOM 2970 C C . TYR A 1 351 ? -0.896 -7.321 -19.763 1.00 92.38 351 TYR A C 1
ATOM 2972 O O . TYR A 1 351 ? -0.997 -6.990 -20.939 1.00 92.38 351 TYR A O 1
ATOM 2980 N N . ILE A 1 352 ? -1.647 -6.779 -18.801 1.00 95.06 352 ILE A N 1
ATOM 2981 C CA . ILE A 1 352 ? -2.689 -5.789 -19.099 1.00 95.06 352 ILE A CA 1
ATOM 2982 C C . ILE A 1 352 ? -2.078 -4.521 -19.701 1.00 95.06 352 ILE A C 1
ATOM 2984 O O . ILE A 1 352 ? -2.536 -4.048 -20.740 1.00 95.06 352 ILE A O 1
ATOM 2988 N N . TRP A 1 353 ? -1.013 -3.984 -19.099 1.00 96.38 353 TRP A N 1
ATOM 2989 C CA . TRP A 1 353 ? -0.340 -2.813 -19.666 1.00 96.38 353 TRP A CA 1
ATOM 2990 C C . TRP A 1 353 ? 0.301 -3.089 -21.026 1.00 96.38 353 TRP A C 1
ATOM 2992 O O . TRP A 1 353 ? 0.366 -2.188 -21.862 1.00 96.38 353 TRP A O 1
ATOM 3002 N N . SER A 1 354 ? 0.759 -4.320 -21.257 1.00 94.88 354 SER A N 1
ATOM 3003 C CA . SER A 1 354 ? 1.293 -4.739 -22.554 1.00 94.88 354 SER A CA 1
ATOM 3004 C C . SER A 1 354 ? 0.208 -4.770 -23.632 1.00 94.88 354 SER A C 1
ATOM 3006 O O . SER A 1 354 ? 0.437 -4.258 -24.725 1.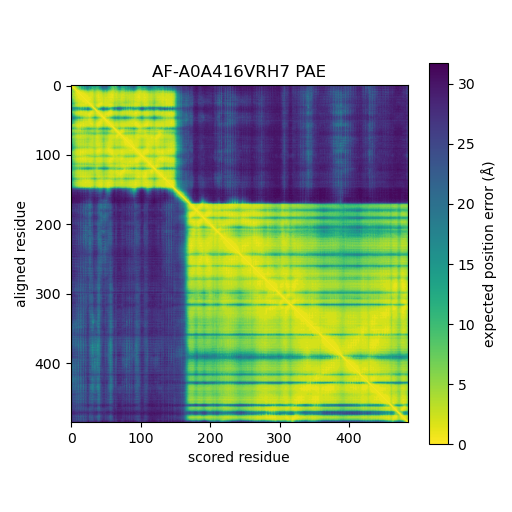00 94.88 354 SER A O 1
ATOM 3008 N N . GLU A 1 355 ? -0.990 -5.283 -23.330 1.00 93.44 355 GLU A N 1
ATOM 3009 C CA . GLU A 1 355 ? -2.124 -5.259 -24.268 1.00 93.44 355 GLU A CA 1
ATOM 3010 C C . GLU A 1 355 ? -2.521 -3.817 -24.627 1.00 93.44 355 GLU A C 1
ATOM 3012 O O . GLU A 1 355 ? -2.615 -3.487 -25.808 1.00 93.44 355 GLU A O 1
ATOM 3017 N N . ILE A 1 356 ? -2.627 -2.928 -23.629 1.00 94.69 356 ILE A N 1
ATOM 3018 C CA . ILE A 1 356 ? -2.897 -1.491 -23.838 1.00 94.69 356 ILE A CA 1
ATOM 3019 C C . ILE A 1 356 ? -1.826 -0.853 -24.733 1.00 94.69 356 ILE A C 1
ATOM 3021 O O . ILE A 1 356 ? -2.125 -0.070 -25.636 1.00 94.69 356 ILE A O 1
ATOM 3025 N N . TYR A 1 357 ? -0.552 -1.184 -24.503 1.00 95.19 357 TYR A N 1
ATOM 3026 C CA . TYR A 1 357 ? 0.530 -0.679 -25.339 1.00 95.19 357 TYR A CA 1
ATOM 3027 C C . TYR A 1 357 ? 0.405 -1.161 -26.788 1.00 95.19 357 TYR A C 1
ATOM 3029 O O . TYR A 1 357 ? 0.576 -0.362 -27.709 1.00 95.19 357 TYR A O 1
ATOM 3037 N N . LEU A 1 358 ? 0.139 -2.452 -26.998 1.00 91.00 358 LEU A N 1
ATOM 3038 C CA . LEU A 1 358 ? 0.135 -3.089 -28.317 1.00 91.00 358 LEU A CA 1
ATOM 3039 C C . LEU A 1 358 ? -0.965 -2.563 -29.246 1.00 91.00 358 LEU A C 1
ATOM 3041 O O . LEU A 1 358 ? -0.764 -2.563 -30.464 1.00 91.00 358 LEU A O 1
ATOM 3045 N N . ASP A 1 359 ? -2.079 -2.079 -28.698 1.00 78.50 359 ASP A N 1
ATOM 3046 C CA . ASP A 1 359 ? -3.171 -1.497 -29.483 1.00 78.50 359 ASP A CA 1
ATOM 3047 C C . ASP A 1 359 ? -2.769 -0.190 -30.184 1.00 78.50 359 ASP A C 1
ATOM 3049 O O . ASP A 1 359 ? -3.178 0.070 -31.322 1.00 78.50 359 ASP A O 1
ATOM 3053 N N . GLY A 1 360 ? -1.940 0.629 -29.531 1.00 81.12 360 GLY A N 1
ATOM 3054 C CA . GLY A 1 360 ? -1.458 1.895 -30.085 1.00 81.12 360 GLY A CA 1
ATOM 3055 C C . GLY A 1 360 ? -0.069 1.802 -30.712 1.00 81.12 360 GLY A C 1
ATOM 3056 O O . GLY A 1 360 ? 0.164 2.325 -31.805 1.00 81.12 360 GLY A O 1
ATOM 3057 N N . GLY A 1 361 ? 0.859 1.159 -30.005 1.00 89.56 361 GLY A N 1
ATOM 3058 C CA . GLY A 1 361 ? 2.295 1.27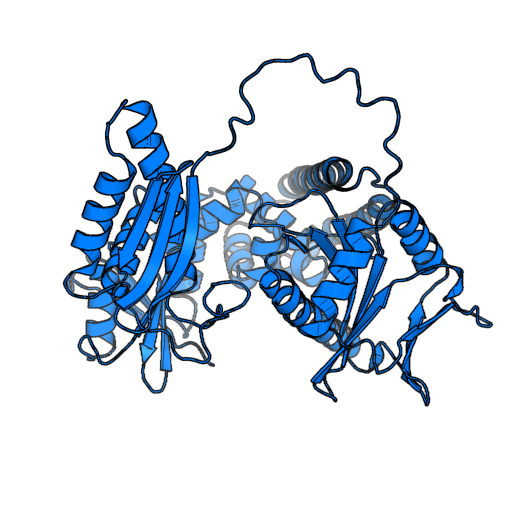9 -30.221 1.00 89.56 361 GLY A CA 1
ATOM 3059 C C . GLY A 1 361 ? 2.787 2.721 -30.048 1.00 89.56 361 GLY A C 1
ATOM 3060 O O . GLY A 1 361 ? 2.042 3.697 -30.154 1.00 89.56 361 GLY A O 1
ATOM 3061 N N . ILE A 1 362 ? 4.078 2.891 -29.779 1.00 94.19 362 ILE A N 1
ATOM 3062 C CA . ILE A 1 362 ? 4.695 4.221 -29.763 1.00 94.19 362 ILE A CA 1
ATOM 3063 C C . ILE A 1 362 ? 5.984 4.141 -30.566 1.00 94.19 362 ILE A C 1
ATOM 3065 O O . ILE A 1 362 ? 6.808 3.256 -30.347 1.00 94.19 362 ILE A O 1
ATOM 3069 N N . GLU A 1 363 ? 6.179 5.059 -31.506 1.00 95.12 363 GLU A N 1
ATOM 3070 C CA . GLU A 1 363 ? 7.425 5.126 -32.263 1.00 95.12 363 GLU A CA 1
ATOM 3071 C C . GLU A 1 363 ? 8.596 5.440 -31.324 1.00 95.12 363 GLU A C 1
ATOM 3073 O O . GLU A 1 363 ? 8.495 6.268 -30.413 1.00 95.12 363 GLU A O 1
ATOM 3078 N N . LYS A 1 364 ? 9.750 4.814 -31.570 1.00 95.38 364 LYS A N 1
ATOM 3079 C CA . LYS A 1 364 ? 10.949 4.966 -30.731 1.00 95.38 364 LYS A CA 1
ATOM 3080 C C . LYS A 1 364 ? 11.341 6.423 -30.496 1.00 95.38 364 LYS A C 1
ATOM 3082 O O . LYS A 1 364 ? 11.776 6.784 -29.403 1.00 95.38 364 LYS A O 1
ATOM 3087 N N . ILE A 1 365 ? 11.182 7.250 -31.531 1.00 96.00 365 ILE A N 1
ATOM 3088 C CA . ILE A 1 365 ? 11.521 8.676 -31.511 1.00 96.00 365 ILE A CA 1
ATOM 3089 C C . ILE A 1 365 ? 10.648 9.487 -30.545 1.00 96.00 365 ILE A C 1
ATOM 3091 O O . ILE A 1 365 ? 11.101 10.519 -30.056 1.00 96.00 365 ILE A O 1
ATOM 3095 N N . ASP A 1 366 ? 9.442 9.006 -30.242 1.00 95.81 366 ASP A N 1
ATOM 3096 C CA . ASP A 1 366 ? 8.515 9.637 -29.306 1.00 95.81 366 ASP A CA 1
ATOM 3097 C C . ASP A 1 366 ? 8.633 9.032 -27.898 1.00 95.81 366 ASP A C 1
ATOM 3099 O O . ASP A 1 366 ? 8.513 9.755 -26.907 1.00 95.81 366 ASP A O 1
ATOM 3103 N N . PHE A 1 367 ? 8.917 7.728 -27.792 1.00 97.31 367 PHE A N 1
ATOM 3104 C CA . PHE A 1 367 ? 8.985 7.027 -26.508 1.00 97.31 367 PHE A CA 1
ATOM 3105 C C . PHE A 1 367 ? 10.300 7.247 -25.755 1.00 97.31 367 PHE A C 1
ATOM 3107 O O . PHE A 1 367 ? 10.287 7.694 -24.608 1.00 97.31 367 PHE A O 1
ATOM 3114 N N . ILE A 1 368 ? 11.447 6.955 -26.383 1.00 97.81 368 ILE A N 1
ATOM 3115 C CA . ILE A 1 368 ? 12.751 6.917 -25.698 1.00 97.81 368 ILE A CA 1
ATOM 3116 C C . ILE A 1 368 ? 13.112 8.254 -25.035 1.00 97.81 368 ILE A C 1
ATOM 3118 O O . ILE A 1 368 ? 13.528 8.227 -23.875 1.00 97.81 368 ILE A O 1
ATOM 3122 N N . PRO A 1 369 ? 12.921 9.430 -25.672 1.00 98.12 369 PRO A N 1
ATOM 3123 C CA . PRO A 1 369 ? 13.224 10.701 -25.016 1.00 98.12 369 PRO A CA 1
ATOM 3124 C C . PRO A 1 369 ? 12.374 10.958 -23.765 1.00 98.12 369 PRO A C 1
ATOM 3126 O O . PRO A 1 369 ? 12.880 11.489 -22.781 1.00 98.12 369 PRO A O 1
ATOM 3129 N N . LYS A 1 370 ? 11.094 10.566 -23.782 1.00 98.06 370 LYS A N 1
ATOM 3130 C CA . LYS A 1 370 ? 10.194 10.714 -22.628 1.00 98.06 370 LYS A CA 1
ATOM 3131 C C . LYS A 1 370 ? 10.510 9.702 -21.533 1.00 98.06 370 LYS A C 1
ATOM 3133 O O . LYS A 1 370 ? 10.460 10.048 -20.357 1.00 98.06 370 LYS A O 1
ATOM 3138 N N . MET A 1 371 ? 10.879 8.482 -21.912 1.00 97.44 371 MET A N 1
ATOM 3139 C CA . MET A 1 371 ? 11.317 7.467 -20.960 1.00 97.44 371 MET A CA 1
ATOM 3140 C C . MET A 1 371 ? 12.611 7.879 -20.260 1.00 97.44 371 MET A C 1
ATOM 3142 O O . MET A 1 371 ? 12.741 7.677 -19.057 1.00 97.44 371 MET A O 1
ATOM 3146 N N . LEU A 1 372 ? 13.540 8.508 -20.988 1.00 98.06 372 LEU A N 1
ATOM 3147 C CA . LEU A 1 372 ? 14.757 9.075 -20.414 1.00 98.06 372 LEU A CA 1
ATOM 3148 C C . LEU A 1 372 ? 14.436 10.152 -19.366 1.00 98.06 372 LEU A C 1
ATOM 3150 O O . LEU A 1 372 ? 14.990 10.112 -18.274 1.00 98.06 372 LEU A O 1
ATOM 3154 N N . GLU A 1 373 ? 13.502 11.063 -19.658 1.00 97.56 373 GLU A N 1
ATOM 3155 C CA . GLU A 1 373 ? 13.044 12.082 -18.699 1.00 97.56 373 GLU A CA 1
ATOM 3156 C C . GLU A 1 373 ? 12.429 11.447 -17.437 1.00 97.56 373 GLU A C 1
ATOM 3158 O O . GLU A 1 373 ? 12.724 11.868 -16.317 1.00 97.56 373 GLU A O 1
ATOM 3163 N N . GLN A 1 374 ? 11.600 10.408 -17.595 1.00 96.19 374 GLN A N 1
ATOM 3164 C CA . GLN A 1 374 ? 11.034 9.672 -16.457 1.00 96.19 374 GLN A CA 1
ATOM 3165 C C . GLN A 1 374 ? 12.111 8.939 -15.647 1.00 96.19 374 GLN A C 1
ATOM 3167 O O . GLN A 1 374 ? 12.077 8.960 -14.418 1.00 96.19 374 GLN A O 1
ATOM 3172 N N . TRP A 1 375 ? 13.098 8.343 -16.315 1.00 96.81 375 TRP A N 1
ATOM 3173 C CA . TRP A 1 375 ? 14.235 7.694 -15.668 1.00 96.81 375 TRP A CA 1
ATOM 3174 C C . TRP A 1 375 ? 15.077 8.688 -14.860 1.00 96.81 375 TRP A C 1
ATOM 3176 O O . TRP A 1 375 ? 15.400 8.427 -13.700 1.00 96.81 375 TRP A O 1
ATOM 3186 N N . GLU A 1 376 ? 15.385 9.860 -15.423 1.00 96.69 376 GLU A N 1
ATOM 3187 C CA . GLU A 1 376 ? 16.085 10.932 -14.705 1.00 96.69 376 GLU A CA 1
ATOM 3188 C C . GLU A 1 376 ? 15.287 11.385 -13.479 1.00 96.69 376 GLU A C 1
ATOM 3190 O O . GLU A 1 376 ? 15.849 11.516 -12.391 1.00 96.69 376 GLU A O 1
ATOM 3195 N N . ARG A 1 377 ? 13.966 11.547 -13.626 1.00 92.81 377 ARG A N 1
ATOM 3196 C CA . ARG A 1 377 ? 13.073 11.943 -12.534 1.00 92.81 377 ARG A CA 1
ATOM 3197 C C . ARG A 1 377 ? 13.025 10.921 -11.400 1.00 92.81 377 ARG A C 1
ATOM 3199 O O . ARG A 1 377 ? 13.092 11.340 -10.243 1.00 92.81 377 ARG A O 1
ATOM 3206 N N . TYR A 1 378 ? 12.926 9.629 -11.715 1.00 89.81 378 TYR A N 1
ATOM 3207 C CA . TYR A 1 378 ? 12.976 8.537 -10.737 1.00 89.81 378 TYR A CA 1
ATOM 3208 C C . TYR A 1 378 ? 14.259 8.621 -9.903 1.00 89.81 378 TYR A C 1
ATOM 3210 O O . TYR A 1 378 ? 14.209 8.693 -8.672 1.00 89.81 378 TYR A O 1
ATOM 3218 N N . TRP A 1 379 ? 15.413 8.714 -10.571 1.00 89.12 379 TRP A N 1
ATOM 3219 C CA . TRP A 1 379 ? 16.693 8.819 -9.878 1.00 89.12 379 TRP A CA 1
ATOM 3220 C C . TRP A 1 379 ? 16.799 10.115 -9.075 1.00 89.12 379 TRP A C 1
ATOM 3222 O O . TRP A 1 379 ? 17.172 10.061 -7.912 1.00 89.12 379 TRP A O 1
ATOM 3232 N N . ASP A 1 380 ? 16.418 11.270 -9.613 1.00 89.44 380 ASP A N 1
ATOM 3233 C CA . ASP A 1 380 ? 16.454 12.533 -8.864 1.00 89.44 380 ASP A CA 1
ATOM 3234 C C . ASP A 1 380 ? 15.551 12.513 -7.621 1.00 89.44 380 ASP A C 1
ATOM 3236 O O . ASP A 1 380 ? 15.910 13.060 -6.576 1.00 89.44 380 ASP A O 1
ATOM 3240 N N . GLN A 1 381 ? 14.357 11.917 -7.719 1.00 80.75 381 GLN A N 1
ATOM 3241 C CA . GLN A 1 381 ? 13.455 11.740 -6.579 1.00 80.75 381 GLN A CA 1
ATOM 3242 C C . GLN A 1 381 ? 14.072 10.838 -5.524 1.00 80.75 381 GLN A C 1
ATOM 3244 O O . GLN A 1 381 ? 14.033 11.207 -4.351 1.00 80.75 381 GLN A O 1
ATOM 3249 N N . LEU A 1 382 ? 14.684 9.729 -5.932 1.00 75.38 382 LEU A N 1
ATOM 3250 C CA . LEU A 1 382 ? 15.433 8.901 -5.004 1.00 75.38 382 LEU A CA 1
ATOM 3251 C C . LEU A 1 382 ? 16.571 9.676 -4.379 1.00 75.38 382 LEU A C 1
ATOM 3253 O O . LEU A 1 382 ? 16.498 9.922 -3.191 1.00 75.38 382 LEU A O 1
ATOM 3257 N N . TYR A 1 383 ? 17.551 10.163 -5.140 1.00 78.62 383 TYR A N 1
ATOM 3258 C CA . TYR A 1 383 ? 18.687 10.913 -4.590 1.00 78.62 383 TYR A CA 1
ATOM 3259 C C . TYR A 1 383 ? 18.246 11.984 -3.578 1.00 78.62 383 TYR A C 1
ATOM 3261 O O . TYR A 1 383 ? 18.832 12.063 -2.503 1.00 78.62 383 TYR A O 1
ATOM 3269 N N . ARG A 1 384 ? 17.161 12.730 -3.849 1.00 73.12 384 ARG A N 1
ATOM 3270 C CA . ARG A 1 384 ? 16.577 13.681 -2.885 1.00 73.12 384 ARG A CA 1
ATOM 3271 C C . ARG A 1 384 ? 15.998 13.033 -1.635 1.00 73.12 384 ARG A C 1
ATOM 3273 O O . ARG A 1 384 ? 16.365 13.435 -0.538 1.00 73.12 384 ARG A O 1
ATOM 3280 N N . GLN A 1 385 ? 15.100 12.052 -1.771 1.00 60.28 385 GLN A N 1
ATOM 3281 C CA . GLN A 1 385 ? 14.530 11.337 -0.616 1.00 60.28 385 GLN A CA 1
ATOM 3282 C C . GLN A 1 385 ? 15.632 10.767 0.279 1.00 60.28 385 GLN A C 1
ATOM 3284 O O . GLN A 1 385 ? 15.461 10.546 1.471 1.00 60.28 385 GLN A O 1
ATOM 3289 N N . VAL A 1 386 ? 16.773 10.506 -0.315 1.00 53.38 386 VAL A N 1
ATOM 3290 C CA . VAL A 1 386 ? 17.856 9.738 0.246 1.00 53.38 386 VAL A CA 1
ATOM 3291 C C . VAL A 1 386 ? 18.833 10.637 0.965 1.00 53.38 386 VAL A C 1
ATOM 3293 O O . VAL A 1 386 ? 19.164 10.394 2.123 1.00 53.38 386 VAL A O 1
ATOM 3296 N N . GLU A 1 387 ? 19.197 11.732 0.313 1.00 59.31 387 GLU A N 1
ATOM 3297 C CA . GLU A 1 387 ? 19.880 12.859 0.920 1.00 59.31 387 GLU A CA 1
ATOM 3298 C C . GLU A 1 387 ? 19.076 13.393 2.118 1.00 59.31 387 GLU A C 1
ATOM 3300 O O . GLU A 1 387 ? 19.641 13.582 3.190 1.00 59.31 387 GLU A O 1
ATOM 3305 N N . GLU A 1 388 ? 17.750 13.532 1.998 1.00 50.47 388 GLU A N 1
ATOM 3306 C CA . GLU A 1 388 ? 16.881 14.005 3.087 1.00 50.47 388 GLU A CA 1
ATOM 3307 C C . GLU A 1 388 ? 16.798 13.040 4.280 1.00 50.47 388 GLU A C 1
ATOM 3309 O O . GLU A 1 388 ? 16.736 13.488 5.424 1.00 50.47 388 GLU A O 1
ATOM 3314 N N . ASN A 1 389 ? 16.767 11.725 4.037 1.00 43.22 389 ASN A N 1
ATOM 3315 C CA . ASN A 1 389 ? 16.584 10.735 5.106 1.00 43.22 389 ASN A CA 1
ATOM 3316 C C . ASN A 1 389 ? 17.905 10.221 5.697 1.00 43.22 389 ASN A C 1
ATOM 3318 O O . ASN A 1 389 ? 17.920 9.780 6.846 1.00 43.22 389 ASN A O 1
ATOM 3322 N N . VAL A 1 390 ? 18.995 10.232 4.922 1.00 49.50 390 VAL A N 1
ATOM 3323 C CA . VAL A 1 390 ? 20.264 9.565 5.272 1.00 49.50 390 VAL A CA 1
ATOM 3324 C C . VAL A 1 390 ? 21.501 10.447 5.049 1.00 49.50 390 VAL A C 1
ATOM 3326 O O . VAL A 1 390 ? 22.519 10.234 5.709 1.00 49.50 390 VAL A O 1
ATOM 3329 N N . GLY A 1 391 ? 21.427 11.484 4.209 1.00 47.41 391 GLY A N 1
ATOM 3330 C CA . GLY A 1 391 ? 22.489 12.487 4.034 1.00 47.41 391 GLY A CA 1
ATOM 3331 C C . GLY A 1 391 ? 23.663 12.081 3.133 1.00 47.41 391 GLY A C 1
ATOM 3332 O O . GLY A 1 391 ? 24.518 12.917 2.856 1.00 47.41 391 GLY A O 1
ATOM 3333 N N . GLU A 1 392 ? 23.725 10.835 2.655 1.00 60.19 392 GLU A N 1
ATOM 3334 C CA . GLU A 1 392 ? 24.742 10.346 1.710 1.00 60.19 392 GLU A CA 1
ATOM 3335 C C . GLU A 1 392 ? 24.080 9.568 0.562 1.00 60.19 392 GLU A C 1
ATOM 3337 O O . GLU A 1 392 ? 23.205 8.744 0.805 1.00 60.19 392 GLU A O 1
ATOM 3342 N N . THR A 1 393 ? 24.517 9.797 -0.682 1.00 65.88 393 THR A N 1
ATOM 3343 C CA . THR A 1 393 ? 23.925 9.208 -1.904 1.00 65.88 393 THR A CA 1
ATOM 3344 C C . THR A 1 393 ? 24.902 8.337 -2.709 1.00 65.88 393 THR A C 1
ATOM 3346 O O . THR A 1 393 ? 24.573 7.904 -3.807 1.00 65.88 393 THR A O 1
ATOM 3349 N N . SER A 1 394 ? 26.121 8.095 -2.216 1.00 68.62 394 SER A N 1
ATOM 3350 C CA . SER A 1 394 ? 27.228 7.481 -2.980 1.00 68.62 394 SER A CA 1
ATOM 3351 C C . SER A 1 394 ? 26.927 6.067 -3.506 1.00 68.62 394 SER A C 1
ATOM 3353 O O . SER A 1 394 ? 27.340 5.692 -4.601 1.00 68.62 394 SER A O 1
ATOM 3355 N N . HIS A 1 395 ? 26.162 5.280 -2.753 1.00 67.19 395 HIS A N 1
ATOM 3356 C CA . HIS A 1 395 ? 25.748 3.924 -3.124 1.00 67.19 395 HIS A CA 1
ATOM 3357 C C . HIS A 1 395 ? 24.733 3.910 -4.286 1.00 67.19 395 HIS A C 1
ATOM 3359 O O . HIS A 1 395 ? 24.651 2.922 -5.015 1.00 67.19 395 HIS A O 1
ATOM 3365 N N . LEU A 1 396 ? 24.025 5.022 -4.526 1.00 70.50 396 LEU A N 1
ATOM 3366 C CA . LEU A 1 396 ? 23.110 5.165 -5.661 1.00 70.50 396 LEU A CA 1
ATOM 3367 C C . LEU A 1 396 ? 23.827 5.204 -6.998 1.00 70.50 396 LEU A C 1
ATOM 3369 O O . LEU A 1 396 ? 23.241 4.819 -8.005 1.00 70.50 396 LEU A O 1
ATOM 3373 N N . ASP A 1 397 ? 25.084 5.647 -7.020 1.00 79.25 397 ASP A N 1
ATOM 3374 C CA . ASP A 1 397 ? 25.819 5.860 -8.264 1.00 79.25 397 ASP A CA 1
ATOM 3375 C C . ASP A 1 397 ? 25.998 4.544 -9.034 1.00 79.25 397 ASP A C 1
ATOM 3377 O O . ASP A 1 397 ? 25.762 4.489 -10.242 1.00 79.25 397 ASP A O 1
ATOM 3381 N N . SER A 1 398 ? 26.334 3.459 -8.325 1.00 74.88 398 SER A N 1
ATOM 3382 C CA . SER A 1 398 ? 26.476 2.116 -8.908 1.00 74.88 398 SER A CA 1
ATOM 3383 C C . SER A 1 398 ? 25.143 1.584 -9.439 1.00 74.88 398 SER A C 1
ATOM 3385 O O . SER A 1 398 ? 25.071 1.013 -10.532 1.00 74.88 398 SER A O 1
ATOM 3387 N N . MET A 1 399 ? 24.062 1.814 -8.693 1.00 77.81 399 MET A N 1
ATOM 3388 C CA . MET A 1 399 ? 22.734 1.393 -9.116 1.00 77.81 399 MET A CA 1
ATOM 3389 C C . MET A 1 399 ? 22.246 2.160 -10.337 1.00 77.81 399 MET A C 1
ATOM 3391 O O . MET A 1 399 ? 21.773 1.553 -11.295 1.00 77.81 399 MET A O 1
ATOM 3395 N N . LYS A 1 400 ? 22.407 3.486 -10.324 1.00 85.81 400 LYS A N 1
ATOM 3396 C CA . LYS A 1 400 ? 22.074 4.358 -11.444 1.00 85.81 400 LYS A CA 1
ATOM 3397 C C . LYS A 1 400 ? 22.879 3.963 -12.674 1.00 85.81 400 LYS A C 1
ATOM 3399 O O . LYS A 1 400 ? 22.331 3.930 -13.768 1.00 85.81 400 LYS A O 1
ATOM 3404 N N . GLU A 1 401 ? 24.146 3.575 -12.515 1.00 86.44 401 GLU A N 1
ATOM 3405 C CA . GLU A 1 401 ? 24.956 3.049 -13.616 1.00 86.44 401 GLU A CA 1
ATOM 3406 C C . GLU A 1 401 ? 24.426 1.704 -14.155 1.00 86.44 401 GLU A C 1
ATOM 3408 O O . GLU A 1 401 ? 24.397 1.495 -15.370 1.00 86.44 401 GLU A O 1
ATOM 3413 N N . SER A 1 402 ? 23.995 0.782 -13.286 1.00 84.56 402 SER A N 1
ATOM 3414 C CA . SER A 1 402 ? 23.374 -0.489 -13.699 1.00 84.56 402 SER A CA 1
ATOM 3415 C C . SER A 1 402 ? 22.053 -0.263 -14.439 1.00 84.56 402 SER A C 1
ATOM 3417 O O . SER A 1 402 ? 21.863 -0.788 -15.539 1.00 84.56 402 SER A O 1
ATOM 3419 N N . SER A 1 403 ? 21.185 0.567 -13.866 1.00 87.00 403 SER A N 1
ATOM 3420 C CA . SER A 1 403 ? 19.912 0.995 -14.444 1.00 87.00 403 SER A CA 1
ATOM 3421 C C . SER A 1 403 ? 20.119 1.658 -15.806 1.00 87.00 403 SER A C 1
ATOM 3423 O O . SER A 1 403 ? 19.463 1.314 -16.787 1.00 87.00 403 SER A O 1
ATOM 3425 N N . TRP A 1 404 ? 21.133 2.524 -15.922 1.00 93.75 404 TRP A N 1
ATOM 3426 C CA . TRP A 1 404 ? 21.515 3.162 -17.180 1.00 93.75 404 TRP A CA 1
ATOM 3427 C C . TRP A 1 404 ? 21.926 2.149 -18.253 1.00 93.75 404 TRP A C 1
ATOM 3429 O O . TRP A 1 404 ? 21.479 2.234 -19.395 1.00 93.75 404 TRP A O 1
ATOM 3439 N N . LYS A 1 405 ? 22.741 1.147 -17.902 1.00 90.25 405 LYS A N 1
ATOM 3440 C CA . LYS A 1 405 ? 23.131 0.082 -18.846 1.00 90.25 405 LYS A CA 1
ATOM 3441 C C . LYS A 1 405 ? 21.917 -0.695 -19.349 1.00 90.25 405 LYS A C 1
ATOM 3443 O O . LYS A 1 405 ? 21.868 -1.044 -20.527 1.00 90.25 405 LYS A O 1
ATOM 3448 N N . ARG A 1 406 ? 20.937 -0.967 -18.486 1.00 90.19 406 ARG A N 1
ATOM 3449 C CA . ARG A 1 406 ? 19.704 -1.663 -18.877 1.00 90.19 406 ARG A CA 1
ATOM 3450 C C . ARG A 1 406 ? 18.775 -0.773 -19.696 1.00 90.19 406 ARG A C 1
ATOM 3452 O O . ARG A 1 406 ? 18.244 -1.257 -20.689 1.00 90.19 406 ARG A O 1
ATOM 3459 N N . PHE A 1 407 ? 18.697 0.525 -19.404 1.00 95.38 407 PHE A N 1
ATOM 3460 C CA . PHE A 1 407 ? 18.037 1.502 -20.274 1.00 95.38 407 PHE A CA 1
ATOM 3461 C C . PHE A 1 407 ? 18.660 1.527 -21.682 1.00 95.38 407 PHE A C 1
ATOM 3463 O O . PHE A 1 407 ? 17.948 1.518 -22.681 1.00 95.38 407 PHE A O 1
ATOM 3470 N N . GLN A 1 408 ? 19.990 1.470 -21.795 1.00 95.81 408 GLN A N 1
ATOM 3471 C CA . GLN A 1 408 ? 20.670 1.394 -23.096 1.00 95.81 408 GLN A CA 1
ATOM 3472 C C . GLN A 1 408 ? 20.368 0.086 -23.848 1.00 95.81 408 GLN A C 1
ATOM 3474 O O . GLN A 1 408 ? 20.217 0.094 -25.070 1.00 95.81 408 GLN A O 1
ATOM 3479 N N . ILE A 1 409 ? 20.271 -1.043 -23.138 1.00 93.44 409 ILE A N 1
ATOM 3480 C CA . ILE A 1 409 ? 19.850 -2.332 -23.718 1.00 93.44 409 ILE A CA 1
ATOM 3481 C C . ILE A 1 409 ? 18.393 -2.255 -24.192 1.00 93.44 409 ILE A C 1
ATOM 3483 O O . ILE A 1 409 ? 18.066 -2.750 -25.275 1.00 93.44 409 ILE A O 1
ATOM 3487 N N . PHE A 1 410 ? 17.534 -1.610 -23.403 1.00 95.00 410 PHE A N 1
ATOM 3488 C CA . PHE A 1 410 ? 16.148 -1.354 -23.755 1.00 95.00 410 PHE A CA 1
ATOM 3489 C C . PHE A 1 410 ? 16.043 -0.529 -25.045 1.00 95.00 410 PHE A C 1
ATOM 3491 O O . PHE A 1 410 ? 15.439 -0.972 -26.019 1.00 95.00 410 PHE A O 1
ATOM 3498 N N . GLU A 1 411 ? 16.720 0.621 -25.101 1.00 96.19 411 GLU A N 1
ATOM 3499 C CA . GLU A 1 411 ? 16.760 1.490 -26.281 1.00 96.19 411 GLU A CA 1
ATOM 3500 C C . GLU A 1 411 ? 17.284 0.748 -27.519 1.00 96.19 411 GLU A C 1
ATOM 3502 O O . GLU A 1 411 ? 16.721 0.869 -28.611 1.00 96.19 411 GLU A O 1
ATOM 3507 N N . ALA A 1 412 ? 18.355 -0.035 -27.370 1.00 94.94 412 ALA A N 1
ATOM 3508 C CA . ALA A 1 412 ? 18.947 -0.777 -28.476 1.00 94.94 412 ALA A CA 1
ATOM 3509 C C . ALA A 1 412 ? 17.993 -1.834 -29.058 1.00 94.94 412 ALA A C 1
ATOM 3511 O O . ALA A 1 412 ? 17.992 -2.020 -30.271 1.00 94.94 412 ALA A O 1
ATOM 3512 N N . GLY A 1 413 ? 17.189 -2.491 -28.214 1.00 92.50 413 GLY A N 1
ATOM 3513 C CA . GLY A 1 413 ? 16.244 -3.541 -28.617 1.00 92.50 413 GLY A CA 1
ATOM 3514 C C . GLY A 1 413 ? 14.843 -3.056 -29.002 1.00 92.50 413 GLY A C 1
ATOM 3515 O O . GLY A 1 413 ? 14.041 -3.864 -29.460 1.00 92.50 413 GLY A O 1
ATOM 3516 N N . TYR A 1 414 ? 14.540 -1.766 -28.828 1.00 93.94 414 TYR A N 1
ATOM 3517 C CA . TYR A 1 414 ? 13.187 -1.208 -28.959 1.00 93.94 414 TYR A CA 1
ATOM 3518 C C . TYR A 1 414 ? 12.464 -1.618 -30.255 1.00 93.94 414 TYR A C 1
ATOM 3520 O O . TYR A 1 414 ? 11.345 -2.122 -30.215 1.00 93.94 414 TYR A O 1
ATOM 3528 N N . ASP A 1 415 ? 13.122 -1.436 -31.404 1.00 91.31 415 ASP A N 1
ATOM 3529 C CA . ASP A 1 415 ? 12.513 -1.646 -32.725 1.00 91.31 415 ASP A CA 1
ATOM 3530 C C . ASP A 1 415 ? 12.311 -3.137 -33.065 1.00 91.31 415 ASP A C 1
ATOM 3532 O O . ASP A 1 415 ? 11.534 -3.471 -33.959 1.00 91.31 415 ASP A O 1
ATOM 3536 N N . ASP A 1 416 ? 13.002 -4.038 -32.360 1.00 89.69 416 ASP A N 1
ATOM 3537 C CA . ASP A 1 416 ? 13.025 -5.472 -32.664 1.00 89.69 416 ASP A CA 1
ATOM 3538 C C . ASP A 1 416 ? 11.968 -6.276 -31.883 1.00 89.69 416 ASP A C 1
ATOM 3540 O O . ASP A 1 416 ? 11.660 -7.410 -32.259 1.00 89.69 416 ASP A O 1
ATOM 3544 N N . ILE A 1 417 ? 11.432 -5.728 -30.786 1.00 85.25 417 ILE A N 1
ATOM 3545 C CA . ILE A 1 417 ? 10.671 -6.500 -29.786 1.00 85.25 417 ILE A CA 1
ATOM 3546 C C . ILE A 1 417 ? 9.160 -6.276 -29.882 1.00 85.25 417 ILE A C 1
ATOM 3548 O O . ILE A 1 417 ? 8.387 -7.191 -29.596 1.00 85.25 417 ILE A O 1
ATOM 3552 N N . GLY A 1 418 ? 8.729 -5.101 -30.346 1.00 86.44 418 GLY A N 1
ATOM 3553 C CA . GLY A 1 418 ? 7.318 -4.753 -30.519 1.00 86.44 418 GLY A CA 1
ATOM 3554 C C . GLY A 1 418 ? 6.604 -4.438 -29.203 1.00 86.44 418 GLY A C 1
ATOM 3555 O O . GLY A 1 418 ? 6.081 -3.343 -29.066 1.00 86.44 418 GLY A O 1
ATOM 3556 N N . ASP A 1 419 ? 6.617 -5.351 -28.230 1.00 93.50 419 ASP A N 1
ATOM 3557 C CA . ASP A 1 419 ? 6.017 -5.161 -26.900 1.00 93.50 419 ASP A CA 1
ATOM 3558 C C . ASP A 1 419 ? 7.048 -4.621 -25.901 1.00 93.50 419 ASP A C 1
ATOM 3560 O O . ASP A 1 419 ? 7.798 -5.362 -25.255 1.00 93.50 419 ASP A O 1
ATOM 3564 N N . ILE A 1 420 ? 7.118 -3.298 -25.803 1.00 94.94 420 ILE A N 1
ATOM 3565 C CA . ILE A 1 420 ? 8.146 -2.634 -25.000 1.00 94.94 420 ILE A CA 1
ATOM 3566 C C . ILE A 1 420 ? 7.815 -2.624 -23.504 1.00 94.94 420 ILE A C 1
ATOM 3568 O O . ILE A 1 420 ? 8.732 -2.549 -22.690 1.00 94.94 420 ILE A O 1
ATOM 3572 N N . ILE A 1 421 ? 6.543 -2.749 -23.116 1.00 96.06 421 ILE A N 1
ATOM 3573 C CA . ILE A 1 421 ? 6.159 -2.829 -21.700 1.00 96.06 421 ILE A CA 1
ATOM 3574 C C . ILE A 1 421 ? 6.638 -4.156 -21.123 1.00 96.06 421 ILE A C 1
ATOM 3576 O O . ILE A 1 421 ? 7.390 -4.178 -20.142 1.00 96.06 421 ILE A O 1
ATOM 3580 N N . ARG A 1 422 ? 6.305 -5.260 -21.797 1.00 92.88 422 ARG A N 1
ATOM 3581 C CA . ARG A 1 422 ? 6.809 -6.580 -21.432 1.00 92.88 422 ARG A CA 1
ATOM 3582 C C . ARG A 1 422 ? 8.327 -6.651 -21.499 1.00 92.88 422 ARG A C 1
ATOM 3584 O O . ARG A 1 422 ? 8.947 -7.264 -20.632 1.00 92.88 422 ARG A O 1
ATOM 3591 N N . TYR A 1 423 ? 8.948 -6.013 -22.491 1.00 93.31 423 TYR A N 1
ATOM 3592 C CA . TYR A 1 423 ? 10.406 -5.994 -22.577 1.00 93.31 423 TYR A CA 1
ATOM 3593 C C . TYR A 1 423 ? 11.052 -5.327 -21.360 1.00 93.31 423 TYR A C 1
ATOM 3595 O O . TYR A 1 423 ? 12.003 -5.868 -20.794 1.00 93.31 423 TYR A O 1
ATOM 3603 N N . ALA A 1 424 ? 10.519 -4.182 -20.922 1.00 92.69 424 ALA A N 1
ATOM 3604 C CA . ALA A 1 424 ? 11.001 -3.497 -19.728 1.00 92.69 424 ALA A CA 1
ATOM 3605 C C . ALA A 1 424 ? 10.861 -4.371 -18.467 1.00 92.69 424 ALA A C 1
ATOM 3607 O O . ALA A 1 424 ? 11.775 -4.394 -17.643 1.00 92.69 424 ALA A O 1
ATOM 3608 N N . TRP A 1 425 ? 9.774 -5.140 -18.351 1.00 88.19 425 TRP A N 1
ATOM 3609 C CA . TRP A 1 425 ? 9.574 -6.118 -17.274 1.00 88.19 425 TRP A CA 1
ATOM 3610 C C . TRP A 1 425 ? 10.585 -7.274 -17.323 1.00 88.19 425 TRP A C 1
ATOM 3612 O O . TRP A 1 425 ? 11.218 -7.606 -16.318 1.00 88.19 425 TRP A O 1
ATOM 3622 N N . GLU A 1 426 ? 10.800 -7.865 -18.501 1.00 86.75 426 GLU A N 1
ATOM 3623 C CA . GLU A 1 426 ? 11.710 -9.002 -18.697 1.00 86.75 426 GLU A CA 1
ATOM 3624 C C . GLU A 1 426 ? 13.190 -8.648 -18.474 1.00 86.75 426 GLU A C 1
ATOM 3626 O O . GLU A 1 426 ? 13.984 -9.521 -18.109 1.00 86.75 426 GLU A O 1
ATOM 3631 N N . LEU A 1 427 ? 13.569 -7.374 -18.630 1.00 80.75 427 LEU A N 1
ATOM 3632 C CA . LEU A 1 427 ? 14.911 -6.888 -18.292 1.00 80.75 427 LEU A CA 1
ATOM 3633 C C . LEU A 1 427 ? 15.219 -6.957 -16.787 1.00 80.75 427 LEU A C 1
ATOM 3635 O O . LEU A 1 427 ? 16.388 -6.824 -16.412 1.00 80.75 427 LEU A O 1
ATOM 3639 N N . GLY A 1 428 ? 14.221 -7.241 -15.940 1.00 61.59 428 GLY A N 1
ATOM 3640 C CA . GLY A 1 428 ? 14.410 -7.680 -14.556 1.00 61.59 428 GLY A CA 1
ATOM 3641 C C . GLY A 1 428 ? 14.921 -6.594 -13.614 1.00 61.59 428 GLY A C 1
ATOM 3642 O O . GLY A 1 428 ? 15.671 -6.897 -12.685 1.00 61.59 428 GLY A O 1
ATOM 3643 N N . ASP A 1 429 ? 14.587 -5.338 -13.894 1.00 64.44 429 ASP A N 1
ATOM 3644 C CA . ASP A 1 429 ? 14.790 -4.199 -12.998 1.00 64.44 429 ASP A CA 1
ATOM 3645 C C . ASP A 1 429 ? 13.446 -3.741 -12.446 1.00 64.44 429 ASP A C 1
ATOM 3647 O O . ASP A 1 429 ? 12.461 -3.680 -13.186 1.00 64.44 429 ASP A O 1
ATOM 3651 N N . MET A 1 430 ? 13.409 -3.423 -11.151 1.00 67.44 430 MET A N 1
ATOM 3652 C CA . MET A 1 430 ? 12.168 -3.029 -10.478 1.00 67.44 430 MET A CA 1
ATOM 3653 C C . MET A 1 430 ? 11.671 -1.657 -10.951 1.00 67.44 430 MET A C 1
ATOM 3655 O O . MET A 1 430 ? 10.478 -1.393 -10.882 1.00 67.44 430 MET A O 1
ATOM 3659 N N . GLU A 1 431 ? 12.545 -0.803 -11.489 1.00 81.12 431 GLU A N 1
ATOM 3660 C CA . GLU A 1 431 ? 12.204 0.551 -11.925 1.00 81.12 431 GLU A CA 1
ATOM 3661 C C . GLU A 1 431 ? 11.875 0.675 -13.416 1.00 81.12 431 GLU A C 1
ATOM 3663 O O . GLU A 1 431 ? 11.100 1.551 -13.801 1.00 81.12 431 GLU A O 1
ATOM 3668 N N . LEU A 1 432 ? 12.423 -0.190 -14.277 1.00 90.06 432 LEU A N 1
ATOM 3669 C CA . LEU A 1 432 ? 12.344 0.021 -15.725 1.00 90.06 432 LEU A CA 1
ATOM 3670 C C . LEU A 1 432 ? 10.931 -0.217 -16.273 1.00 90.06 432 LEU A C 1
ATOM 3672 O O . LEU A 1 432 ? 10.462 0.552 -17.113 1.00 90.06 432 LEU A O 1
ATOM 3676 N N . TYR A 1 433 ? 10.239 -1.244 -15.772 1.00 93.69 433 TYR A N 1
ATOM 3677 C CA . TYR A 1 433 ? 8.840 -1.510 -16.115 1.00 93.69 433 TYR A CA 1
ATOM 3678 C C . TYR A 1 433 ? 7.899 -0.380 -15.669 1.00 93.69 433 TYR A C 1
ATOM 3680 O O . TYR A 1 433 ? 7.198 0.163 -16.525 1.00 93.69 433 TYR A O 1
ATOM 3688 N N . PRO A 1 434 ? 7.918 0.072 -14.400 1.00 93.00 434 PRO A N 1
ATOM 3689 C CA . PRO A 1 434 ? 7.095 1.201 -13.976 1.00 93.00 434 PRO A CA 1
ATOM 3690 C C . PRO A 1 434 ? 7.416 2.494 -14.728 1.00 93.00 434 PRO A C 1
ATOM 3692 O O . PRO A 1 434 ? 6.502 3.227 -15.098 1.00 93.00 434 PRO A O 1
ATOM 3695 N N . ILE A 1 435 ? 8.695 2.763 -15.026 1.00 97.00 435 ILE A N 1
ATOM 3696 C CA . ILE A 1 435 ? 9.100 3.900 -15.866 1.00 97.00 435 ILE A CA 1
ATOM 3697 C C . ILE A 1 435 ? 8.493 3.780 -17.272 1.00 97.00 435 ILE A C 1
ATOM 3699 O O . ILE A 1 435 ? 8.007 4.778 -17.811 1.00 97.00 435 ILE A O 1
ATOM 3703 N N . ALA A 1 436 ? 8.488 2.586 -17.872 1.00 97.12 436 ALA A N 1
ATOM 3704 C CA . ALA A 1 436 ? 7.878 2.355 -19.181 1.00 97.12 436 ALA A CA 1
ATOM 3705 C C . ALA A 1 436 ? 6.355 2.581 -19.149 1.00 97.12 436 ALA A C 1
ATOM 3707 O O . ALA A 1 436 ? 5.834 3.297 -20.007 1.00 97.12 436 ALA A O 1
ATOM 3708 N N . VAL A 1 437 ? 5.664 2.059 -18.128 1.00 97.62 437 VAL A N 1
ATOM 3709 C CA . VAL A 1 437 ? 4.220 2.268 -17.915 1.00 97.62 437 VAL A CA 1
ATOM 3710 C C . VAL A 1 437 ? 3.909 3.754 -17.736 1.00 97.62 437 VAL A C 1
ATOM 3712 O O . VAL A 1 437 ? 3.078 4.296 -18.459 1.00 97.62 437 VAL A O 1
ATOM 3715 N N . LEU A 1 438 ? 4.617 4.462 -16.850 1.00 97.62 438 LEU A N 1
ATOM 3716 C CA . LEU A 1 438 ? 4.429 5.904 -16.645 1.00 97.62 438 LEU A CA 1
ATOM 3717 C C . LEU A 1 438 ? 4.707 6.705 -17.921 1.00 97.62 438 LEU A C 1
ATOM 3719 O O . LEU A 1 438 ? 3.995 7.661 -18.222 1.00 97.62 438 LEU A O 1
ATOM 3723 N N . THR A 1 439 ? 5.711 6.306 -18.705 1.00 98.06 439 THR A N 1
ATOM 3724 C CA . THR A 1 439 ? 6.017 6.938 -19.995 1.00 98.06 439 THR A CA 1
ATOM 3725 C C . THR A 1 439 ? 4.872 6.763 -20.983 1.00 98.06 439 THR A C 1
ATOM 3727 O O . THR A 1 439 ? 4.430 7.750 -21.571 1.00 98.06 439 THR A O 1
ATOM 3730 N N . MET A 1 440 ? 4.351 5.542 -21.125 1.00 97.31 440 MET A N 1
ATOM 3731 C CA . MET A 1 440 ? 3.172 5.256 -21.943 1.00 97.31 440 MET A CA 1
ATOM 3732 C C . MET A 1 440 ? 1.968 6.089 -21.480 1.00 97.31 440 MET A C 1
ATOM 3734 O O . MET A 1 440 ? 1.374 6.800 -22.287 1.00 97.31 440 MET A O 1
ATOM 3738 N N . MET A 1 441 ? 1.681 6.110 -20.175 1.00 96.69 441 MET A N 1
ATOM 3739 C CA . MET A 1 441 ? 0.597 6.899 -19.566 1.00 96.69 441 MET A CA 1
ATOM 3740 C C . MET A 1 441 ? 0.791 8.421 -19.696 1.00 96.69 441 MET A C 1
ATOM 3742 O O . MET A 1 441 ? -0.143 9.197 -19.505 1.00 96.69 441 MET A O 1
ATOM 3746 N N . ASN A 1 442 ? 2.001 8.888 -20.003 1.00 94.94 442 ASN A N 1
ATOM 3747 C CA . ASN A 1 442 ? 2.294 10.294 -20.293 1.00 94.94 442 ASN A CA 1
ATOM 3748 C C . ASN A 1 442 ? 2.173 10.644 -21.785 1.00 94.94 442 ASN A C 1
ATOM 3750 O O . ASN A 1 442 ? 2.287 11.820 -22.149 1.00 94.94 442 ASN A O 1
ATOM 3754 N N . ILE A 1 443 ? 2.004 9.644 -22.649 1.00 96.12 443 ILE A N 1
ATOM 3755 C CA . ILE A 1 443 ? 1.879 9.794 -24.103 1.00 96.12 443 ILE A CA 1
ATOM 3756 C C . ILE A 1 443 ? 0.438 9.539 -24.538 1.00 96.12 443 ILE A C 1
ATOM 3758 O O . ILE A 1 443 ? -0.109 10.323 -25.314 1.00 96.12 443 ILE A O 1
ATOM 3762 N N . PHE A 1 444 ? -0.164 8.463 -24.040 1.00 95.56 444 PHE A N 1
ATOM 3763 C CA . PHE A 1 444 ? -1.547 8.102 -24.314 1.00 95.56 444 PHE A CA 1
ATOM 3764 C C . PHE A 1 444 ? -2.537 8.933 -23.491 1.00 95.56 444 PHE A C 1
ATOM 3766 O O . PHE A 1 444 ? -2.178 9.618 -22.529 1.00 95.56 444 PHE A O 1
ATOM 3773 N N . ASP A 1 445 ? -3.808 8.884 -23.896 1.00 95.12 445 ASP A N 1
ATOM 3774 C CA . ASP A 1 445 ? -4.895 9.436 -23.096 1.00 95.12 445 ASP A CA 1
ATOM 3775 C C . ASP A 1 445 ? -5.091 8.564 -21.851 1.00 95.12 445 ASP A C 1
ATOM 3777 O O . ASP A 1 445 ? -5.507 7.410 -21.941 1.00 95.12 445 ASP A O 1
ATOM 3781 N N . ARG A 1 446 ? -4.763 9.120 -20.680 1.00 95.06 446 ARG A N 1
ATOM 3782 C CA . ARG A 1 446 ? -4.798 8.377 -19.416 1.00 95.06 446 ARG A CA 1
ATOM 3783 C C . ARG A 1 446 ? -6.175 7.821 -19.088 1.00 95.06 446 ARG A C 1
ATOM 3785 O O . ARG A 1 446 ? -6.241 6.728 -18.541 1.00 95.06 446 ARG A O 1
ATOM 3792 N N . GLU A 1 447 ? -7.247 8.562 -19.374 1.00 95.25 447 GLU A N 1
ATOM 3793 C CA . GLU A 1 447 ? -8.600 8.094 -19.060 1.00 95.25 447 GLU A CA 1
ATOM 3794 C C . GLU A 1 447 ? -8.944 6.874 -19.920 1.00 95.25 447 GLU A C 1
ATOM 3796 O O . GLU A 1 447 ? -9.414 5.881 -19.374 1.00 95.25 447 GLU A O 1
ATOM 3801 N N . CYS A 1 448 ? -8.586 6.891 -21.210 1.00 95.38 448 CYS A N 1
ATOM 3802 C CA . CYS A 1 448 ? -8.709 5.726 -22.092 1.00 95.38 448 CYS A CA 1
ATOM 3803 C C . CYS A 1 448 ? -7.905 4.524 -21.572 1.00 95.38 448 CYS A C 1
ATOM 3805 O O . CYS A 1 448 ? -8.439 3.426 -21.459 1.00 95.38 448 CYS A O 1
ATOM 3807 N N . CYS A 1 449 ? -6.647 4.727 -21.166 1.00 96.50 449 CYS A N 1
ATOM 3808 C CA . CYS A 1 449 ? -5.825 3.638 -20.632 1.00 96.50 449 CYS A CA 1
ATOM 3809 C C . CYS A 1 449 ? -6.379 3.062 -19.320 1.00 96.50 449 CYS A C 1
ATOM 3811 O O . CYS A 1 449 ? -6.317 1.853 -19.109 1.00 96.50 449 CYS A O 1
ATOM 3813 N N . TYR A 1 450 ? -6.924 3.894 -18.423 1.00 96.19 450 TYR A N 1
ATOM 3814 C CA . TYR A 1 450 ? -7.581 3.391 -17.213 1.00 96.19 450 TYR A CA 1
ATOM 3815 C C . TYR A 1 450 ? -8.827 2.572 -17.548 1.00 96.19 450 TYR A C 1
ATOM 3817 O O . TYR A 1 450 ? -9.087 1.565 -16.884 1.00 96.19 450 TYR A O 1
ATOM 3825 N N . GLU A 1 451 ? -9.591 3.001 -18.554 1.00 95.56 451 GLU A N 1
ATOM 3826 C CA . GLU A 1 451 ? -10.762 2.274 -19.028 1.00 95.56 451 GLU A CA 1
ATOM 3827 C C . GLU A 1 451 ? -10.367 0.899 -19.596 1.00 95.56 451 GLU A C 1
ATOM 3829 O O . GLU A 1 451 ? -10.865 -0.138 -19.143 1.00 95.56 451 GLU A O 1
ATOM 3834 N N . GLU A 1 452 ? -9.400 0.864 -20.509 1.00 95.38 452 GLU A N 1
ATOM 3835 C CA . GLU A 1 452 ? -8.895 -0.377 -21.108 1.00 95.38 452 GLU A CA 1
ATOM 3836 C C . GLU A 1 452 ? -8.290 -1.318 -20.059 1.00 95.38 452 GLU A C 1
ATOM 3838 O O . GLU A 1 452 ? -8.554 -2.522 -20.082 1.00 95.38 452 GLU A O 1
ATOM 3843 N N . TYR A 1 453 ? -7.559 -0.779 -19.074 1.00 96.44 453 TYR A N 1
ATOM 3844 C CA . TYR A 1 453 ? -7.019 -1.581 -17.975 1.00 96.44 453 TYR A CA 1
ATOM 3845 C C . TYR A 1 453 ? -8.140 -2.256 -17.189 1.00 96.44 453 TYR A C 1
ATOM 3847 O O . TYR A 1 453 ? -8.095 -3.458 -16.929 1.00 96.44 453 TYR A O 1
ATOM 3855 N N . CYS A 1 454 ? -9.166 -1.496 -16.806 1.00 95.69 454 CYS A N 1
ATOM 3856 C CA . CYS A 1 454 ? -10.289 -2.041 -16.055 1.00 95.69 454 CYS A CA 1
ATOM 3857 C C . CYS A 1 454 ? -11.089 -3.056 -16.888 1.00 95.69 454 CYS A C 1
ATOM 3859 O O . CYS A 1 454 ? -11.581 -4.042 -16.337 1.00 95.69 454 CYS A O 1
ATOM 3861 N N . GLU A 1 455 ? -11.221 -2.846 -18.202 1.00 94.38 455 GLU A N 1
ATOM 3862 C CA . GLU A 1 455 ? -11.844 -3.821 -19.099 1.00 94.38 455 GLU A CA 1
ATOM 3863 C C . GLU A 1 455 ? -11.047 -5.132 -19.127 1.00 94.38 455 GLU A C 1
ATOM 3865 O O . GLU A 1 455 ? -11.620 -6.201 -18.904 1.00 94.38 455 GLU A O 1
ATOM 3870 N N . CYS A 1 456 ? -9.728 -5.061 -19.297 1.00 93.12 456 CYS A N 1
ATOM 3871 C CA . CYS A 1 456 ? -8.854 -6.231 -19.288 1.00 93.12 456 CYS A CA 1
ATOM 3872 C C . CYS A 1 456 ? -8.857 -6.954 -17.932 1.00 93.12 456 CYS A C 1
ATOM 3874 O O . CYS A 1 456 ? -9.009 -8.175 -17.892 1.00 93.12 456 CYS A O 1
ATOM 3876 N N . GLU A 1 457 ? -8.764 -6.221 -16.819 1.00 93.06 457 GLU A N 1
ATOM 3877 C CA . GLU A 1 457 ? -8.778 -6.785 -15.461 1.00 93.06 457 GLU A CA 1
ATOM 3878 C C . GLU A 1 457 ? -10.082 -7.548 -15.200 1.00 93.06 457 GLU A C 1
ATOM 3880 O O . GLU A 1 457 ? -10.066 -8.687 -14.727 1.00 93.06 457 GLU A O 1
ATOM 3885 N N . PHE A 1 458 ? -11.229 -6.939 -15.511 1.00 93.69 458 PHE A N 1
ATOM 3886 C CA . PHE A 1 458 ? -12.526 -7.488 -15.121 1.00 93.69 458 PHE A CA 1
ATOM 3887 C C . PHE A 1 458 ? -13.166 -8.418 -16.156 1.00 93.69 458 PHE A C 1
ATOM 3889 O O . PHE A 1 458 ? -13.944 -9.293 -15.766 1.00 93.69 458 PHE A O 1
ATOM 3896 N N . TYR A 1 459 ? -12.853 -8.260 -17.445 1.00 88.19 459 TYR A N 1
ATOM 3897 C CA . TYR A 1 459 ? -13.435 -9.048 -18.539 1.00 88.19 459 TYR A CA 1
ATOM 3898 C C . TYR A 1 459 ? -12.419 -9.902 -19.309 1.00 88.19 459 TYR A C 1
ATOM 3900 O O . TYR A 1 459 ? -12.832 -10.835 -20.000 1.00 88.19 459 TYR A O 1
ATOM 3908 N N . GLY A 1 460 ? -11.114 -9.644 -19.180 1.00 73.81 460 GLY A N 1
ATOM 3909 C CA . GLY A 1 460 ? -10.064 -10.381 -19.894 1.00 73.81 460 GLY A CA 1
ATOM 3910 C C . GLY A 1 460 ? -9.768 -11.780 -19.334 1.00 73.81 460 GLY A C 1
ATOM 3911 O O . GLY A 1 460 ? -9.255 -12.638 -20.054 1.00 73.81 460 GLY A O 1
ATOM 3912 N N . GLY A 1 461 ? -10.123 -12.055 -18.072 1.00 67.25 461 GLY A N 1
ATOM 3913 C CA . GLY A 1 461 ? -9.826 -13.317 -17.377 1.00 67.25 461 GLY A CA 1
ATOM 3914 C C . GLY A 1 461 ? -11.049 -14.112 -16.892 1.00 67.25 461 GLY A C 1
ATOM 3915 O O . GLY A 1 461 ? -12.180 -13.640 -16.882 1.00 67.25 461 GLY A O 1
ATOM 3916 N N . VAL A 1 462 ? -10.821 -15.350 -16.425 1.00 64.19 462 VAL A N 1
ATOM 3917 C CA . VAL A 1 462 ? -11.852 -16.211 -15.784 1.00 64.19 462 VAL A CA 1
ATOM 3918 C C . VAL A 1 462 ? -11.996 -15.986 -14.269 1.00 64.19 462 VAL A C 1
ATOM 3920 O O . VAL A 1 462 ? -12.756 -16.693 -13.603 1.00 64.19 462 VAL A O 1
ATOM 3923 N N . THR A 1 463 ? -11.241 -15.042 -13.708 1.00 84.38 463 THR A N 1
ATOM 3924 C CA . THR A 1 463 ? -11.104 -14.805 -12.263 1.00 84.38 463 THR A CA 1
ATOM 3925 C C . THR A 1 463 ? -12.245 -13.967 -11.692 1.00 84.38 463 THR A C 1
ATOM 3927 O O . THR A 1 463 ? -12.818 -14.334 -10.662 1.00 84.38 463 THR A O 1
ATOM 3930 N N . TRP A 1 464 ? -12.604 -12.871 -12.362 1.00 93.38 464 TRP A N 1
ATOM 3931 C CA . TRP A 1 464 ? -13.665 -11.965 -11.933 1.00 93.38 464 TRP A CA 1
ATOM 3932 C C . TRP A 1 464 ? -15.030 -12.350 -12.514 1.00 93.38 464 TRP A C 1
ATOM 3934 O O . TRP A 1 464 ? -15.156 -12.878 -13.618 1.00 93.38 464 TRP A O 1
ATOM 3944 N N . LYS A 1 465 ? -16.089 -12.087 -11.748 1.00 94.12 465 LYS A N 1
ATOM 3945 C CA . LYS A 1 465 ? -17.487 -12.255 -12.163 1.00 94.12 465 LYS A CA 1
ATOM 3946 C C . LYS A 1 465 ? -18.239 -10.950 -11.965 1.00 94.12 465 LYS A C 1
ATOM 3948 O O . LYS A 1 465 ? -18.193 -10.377 -10.881 1.00 94.12 465 LYS A O 1
ATOM 3953 N N . SER A 1 466 ? -18.977 -10.513 -12.980 1.00 94.00 466 SER A N 1
ATOM 3954 C CA . SER A 1 466 ? -19.796 -9.301 -12.917 1.00 94.00 466 SER A CA 1
ATOM 3955 C C . SER A 1 466 ? -21.114 -9.527 -12.163 1.00 94.00 466 SER A C 1
ATOM 3957 O O . SER A 1 466 ? -21.795 -10.535 -12.373 1.00 94.00 466 SER A O 1
ATOM 3959 N N . ILE A 1 467 ? -21.526 -8.552 -11.358 1.00 94.19 467 ILE A N 1
ATOM 3960 C CA . ILE A 1 467 ? -22.810 -8.493 -10.653 1.00 94.19 467 ILE A CA 1
ATOM 3961 C C . ILE A 1 467 ? -23.459 -7.140 -10.966 1.00 94.19 467 ILE A C 1
ATOM 3963 O O . ILE A 1 467 ? -22.880 -6.100 -10.668 1.00 94.19 467 ILE A O 1
ATOM 3967 N N . CYS A 1 468 ? -24.677 -7.148 -11.512 1.00 93.25 468 CYS A N 1
ATOM 3968 C CA . CYS A 1 468 ? -25.497 -5.945 -11.678 1.00 93.25 468 CYS A CA 1
ATOM 3969 C C . CYS A 1 468 ? -26.616 -5.936 -10.627 1.00 93.25 468 CYS A C 1
ATOM 3971 O O . CYS A 1 468 ? -27.424 -6.867 -10.573 1.00 93.25 468 CYS A O 1
ATOM 3973 N N . LEU A 1 469 ? -26.664 -4.905 -9.777 1.00 87.56 469 LEU A N 1
ATOM 3974 C CA . LEU A 1 469 ? -27.634 -4.827 -8.673 1.00 87.56 469 LEU A CA 1
ATOM 3975 C C . LEU A 1 469 ? -29.081 -4.563 -9.108 1.00 87.56 469 LEU A C 1
ATOM 3977 O O . LEU A 1 469 ? -30.010 -4.944 -8.395 1.00 87.56 469 LEU A O 1
ATOM 3981 N N . ASP A 1 470 ? -29.275 -3.894 -10.243 1.00 80.62 470 ASP A N 1
ATOM 3982 C CA . ASP A 1 470 ? -30.583 -3.367 -10.650 1.00 80.62 470 ASP A CA 1
ATOM 3983 C C . ASP A 1 470 ? -31.149 -4.070 -11.906 1.00 80.62 470 ASP A C 1
ATOM 3985 O O . ASP A 1 470 ? -32.226 -3.715 -12.385 1.00 80.62 470 ASP A O 1
ATOM 3989 N N . ASN A 1 471 ? -30.481 -5.133 -12.388 1.00 67.19 471 ASN A N 1
ATOM 3990 C CA . ASN A 1 471 ? -30.877 -5.962 -13.542 1.00 67.19 471 ASN A CA 1
ATOM 3991 C C . ASN A 1 471 ? -31.254 -5.152 -14.803 1.00 67.19 471 ASN A C 1
ATOM 3993 O O . ASN A 1 471 ? -32.127 -5.557 -15.574 1.00 67.19 471 ASN A O 1
ATOM 3997 N N . ASN A 1 472 ? -30.612 -4.004 -15.005 1.00 67.44 472 ASN A N 1
ATOM 3998 C CA . ASN A 1 472 ? -30.720 -3.155 -16.184 1.00 67.44 472 ASN A CA 1
ATOM 3999 C C . ASN A 1 472 ? -29.317 -2.845 -16.730 1.00 67.44 472 ASN A C 1
ATOM 4001 O O . ASN A 1 472 ? -28.335 -2.878 -15.989 1.00 67.44 472 ASN A O 1
ATOM 4005 N N . ASP A 1 473 ? -29.235 -2.514 -18.019 1.00 59.78 473 ASP A N 1
ATOM 4006 C CA . ASP A 1 473 ? -27.962 -2.216 -18.698 1.00 59.78 473 ASP A CA 1
ATOM 4007 C C . ASP A 1 473 ? -27.288 -0.925 -18.178 1.00 59.78 473 ASP A C 1
ATOM 4009 O O . ASP A 1 473 ? -26.111 -0.698 -18.421 1.00 59.78 473 ASP A O 1
ATOM 4013 N N . GLU A 1 474 ? -28.013 -0.103 -17.409 1.00 67.50 474 GLU A N 1
ATOM 4014 C CA . GLU A 1 474 ? -27.518 1.111 -16.731 1.00 67.50 474 GLU A CA 1
ATOM 4015 C C . GLU A 1 474 ? -27.293 0.903 -15.216 1.00 67.50 474 GLU A C 1
ATOM 4017 O O . GLU A 1 474 ? -27.209 1.861 -14.444 1.00 67.50 474 GLU A O 1
ATOM 4022 N N . GLY A 1 475 ? -27.292 -0.349 -14.754 1.00 75.38 475 GLY A N 1
ATOM 4023 C CA . GLY A 1 475 ? -27.207 -0.679 -13.335 1.00 75.38 475 GLY A CA 1
ATOM 4024 C C . GLY A 1 475 ? -25.808 -0.508 -12.750 1.00 75.38 475 GLY A C 1
ATOM 4025 O O . GLY A 1 475 ? -24.814 -0.366 -13.456 1.00 75.38 475 GLY A O 1
ATOM 4026 N N . LYS A 1 476 ? -25.712 -0.550 -11.418 1.00 90.31 476 LYS A N 1
ATOM 4027 C CA . LYS A 1 476 ? -24.412 -0.558 -10.734 1.00 90.31 476 LYS A CA 1
ATOM 4028 C C . LYS A 1 476 ? -23.724 -1.904 -10.925 1.00 90.31 476 LYS A C 1
ATOM 4030 O O . LYS A 1 476 ? -24.239 -2.920 -10.444 1.00 90.31 476 LYS A O 1
ATOM 4035 N N . PHE A 1 477 ? -22.563 -1.882 -11.572 1.00 93.94 477 PHE A N 1
ATOM 4036 C CA . PHE A 1 477 ? -21.732 -3.059 -11.795 1.00 93.94 477 PHE A CA 1
ATOM 4037 C C . PHE A 1 477 ? -20.678 -3.216 -10.700 1.00 93.94 477 PHE A C 1
ATOM 4039 O O . PHE A 1 477 ? -19.967 -2.278 -10.348 1.00 93.94 477 PHE A O 1
ATOM 4046 N N . PHE A 1 478 ? -20.584 -4.434 -10.185 1.00 96.44 478 PHE A N 1
ATOM 4047 C CA . PHE A 1 478 ? -19.563 -4.880 -9.248 1.00 96.44 478 PHE A CA 1
ATOM 4048 C C . PHE A 1 478 ? -18.864 -6.092 -9.839 1.00 96.44 478 PHE A C 1
ATOM 4050 O O . PHE A 1 478 ? -19.491 -6.887 -10.541 1.00 96.44 478 PHE A O 1
ATOM 4057 N N . TYR A 1 479 ? -17.600 -6.278 -9.500 1.00 96.50 479 TYR A N 1
ATOM 4058 C CA . TYR A 1 479 ? -16.823 -7.432 -9.918 1.00 96.50 479 TYR A CA 1
ATOM 4059 C C . TYR A 1 479 ? -16.388 -8.186 -8.679 1.00 96.50 479 TYR A C 1
ATOM 4061 O O . TYR A 1 479 ? -15.892 -7.584 -7.733 1.00 96.50 479 TYR A O 1
ATOM 4069 N N . ILE A 1 480 ? -16.613 -9.497 -8.659 1.00 95.88 480 ILE A N 1
ATOM 4070 C CA . ILE A 1 480 ? -16.240 -10.364 -7.542 1.00 95.88 480 ILE A CA 1
ATOM 4071 C C . ILE A 1 480 ? -15.266 -11.448 -7.989 1.00 95.88 480 ILE A C 1
ATOM 4073 O O . ILE A 1 480 ? -15.503 -12.110 -9.000 1.00 95.88 480 ILE A O 1
ATOM 4077 N N . LYS A 1 481 ? -14.209 -11.677 -7.210 1.00 93.94 481 LYS A N 1
ATOM 4078 C CA . LYS A 1 481 ? -13.345 -12.856 -7.340 1.00 93.94 481 LYS A CA 1
ATOM 4079 C C . LYS A 1 481 ? -13.222 -13.590 -6.014 1.00 93.94 481 LYS A C 1
ATOM 4081 O O . LYS A 1 481 ? -13.337 -12.996 -4.942 1.00 93.94 481 LYS A O 1
ATOM 4086 N N . GLU A 1 482 ? -13.026 -14.898 -6.094 1.00 92.50 482 GLU A N 1
ATOM 4087 C CA . GLU A 1 482 ? -12.632 -15.721 -4.951 1.00 92.50 482 GLU A CA 1
ATOM 4088 C C . GLU A 1 482 ? -11.110 -15.615 -4.793 1.00 92.50 482 GLU A C 1
ATOM 4090 O O . GLU A 1 482 ? -10.393 -15.663 -5.790 1.00 92.50 482 GLU A O 1
ATOM 4095 N N . GLN A 1 483 ? -10.625 -15.412 -3.570 1.00 82.62 483 GLN A N 1
ATOM 4096 C CA . GLN A 1 483 ? -9.197 -15.462 -3.259 1.00 82.62 483 GLN A CA 1
ATOM 4097 C C . GLN A 1 483 ? -8.853 -16.849 -2.724 1.00 82.62 483 GLN A C 1
ATOM 4099 O O . GLN A 1 483 ? -9.516 -17.328 -1.799 1.00 82.62 483 GLN A O 1
ATOM 4104 N N . ASP A 1 484 ? -7.817 -17.460 -3.297 1.00 61.66 484 ASP A N 1
ATOM 4105 C CA . ASP A 1 484 ? -7.172 -18.634 -2.714 1.00 61.66 484 ASP A CA 1
ATOM 4106 C C . ASP A 1 484 ? -6.422 -18.206 -1.434 1.00 61.66 484 ASP A C 1
ATOM 4108 O O . ASP A 1 484 ? -5.877 -17.100 -1.384 1.00 61.66 484 ASP A O 1
ATOM 4112 N N . GLU A 1 485 ? -6.483 -19.037 -0.382 1.00 42.72 485 GLU A N 1
ATOM 4113 C CA . GLU A 1 485 ? -5.863 -18.771 0.936 1.00 42.72 485 GLU A CA 1
ATOM 4114 C C . GLU A 1 485 ? -4.337 -18.641 0.899 1.00 42.72 485 GLU A C 1
ATOM 4116 O O . GLU A 1 485 ? -3.678 -19.462 0.215 1.00 42.72 485 GLU A O 1
#

Radius of gyration: 25.47 Å; Cα contacts (8 Å, |Δi|>4): 674; chains: 1; bounding box: 72×57×64 Å

Nearest PDB structures (foldseek):
  7f0f-assembly1_A  TM=4.958E-01  e=9.426E+00  Saccharothrix mutabilis subsp. capreolus
  3c1y-assembly1_A  TM=1.706E-01  e=3.263E-01  Thermotoga maritima

Solvent-accessible surface area (backbone atoms only — not comparable to full-atom values): 27306 Å² total; per-residue (Å²): 104,75,68,55,56,49,47,54,54,30,31,54,50,32,44,53,59,49,48,49,58,42,47,57,68,55,24,49,69,40,75,41,97,51,81,62,86,35,45,28,44,35,26,45,38,56,97,89,35,76,64,85,38,44,33,39,31,32,69,45,20,39,73,91,62,48,45,86,52,99,73,21,42,32,39,70,45,48,65,66,58,51,55,52,47,49,58,54,33,68,65,29,57,27,31,43,34,40,31,35,73,90,79,74,44,39,35,41,36,81,64,50,78,91,62,54,44,82,56,99,85,41,32,31,39,71,36,44,75,86,33,45,65,48,83,79,34,51,65,54,52,50,54,50,47,72,69,50,67,73,85,78,72,86,77,74,73,77,74,81,78,74,94,70,97,75,83,80,79,74,64,66,48,78,51,46,46,80,40,99,88,59,24,34,27,46,36,44,32,46,86,90,51,71,51,75,35,61,34,59,37,73,72,54,82,90,32,49,41,80,89,71,38,41,60,35,81,85,37,64,55,34,57,43,56,52,53,48,55,51,53,50,50,56,50,50,50,57,35,56,76,65,71,51,79,64,54,70,60,52,54,40,53,55,52,43,65,50,18,69,85,58,7,48,61,45,39,38,40,51,49,50,46,55,76,38,60,90,56,79,47,78,50,46,71,53,57,52,50,45,51,30,70,73,69,71,51,57,93,84,63,53,47,70,30,68,55,90,69,32,44,31,39,41,42,96,89,50,37,33,41,35,40,33,65,46,28,53,42,50,51,52,47,53,34,63,76,68,62,35,42,60,55,44,55,73,75,48,60,62,66,52,55,28,54,62,42,65,78,71,61,72,58,65,86,67,42,54,65,49,34,50,53,46,49,53,48,54,49,53,51,45,49,48,60,35,37,75,73,69,67,64,56,76,55,51,54,62,51,52,51,53,52,48,54,51,50,52,52,48,64,74,44,51,90,80,63,75,48,62,44,48,47,29,45,72,70,70,44,74,58,47,25,27,36,43,51,53,35,48,52,71,72,51,63,51,69,60,52,43,49,52,42,47,47,40,64,51,67,66,49,92,63,38,43,84,42,58,76,66,82,48,100,86,37,62,61,36,36,38,29,75,53,85,134

Foldseek 3Di:
DVVVVVQVVQQVVQLVVVVQLLVVQVWDWAADPDPLLFGTKTFHDDLNDRPPLIETEHEGGDDVQWDDDPFAIKGWAAPVSLVSQVVLCLAHWYKYWYQDPVVRWIAMDGDDPVQWDDDPGTIMGGGGPVRTSDPVCSVVNVVRSVPRDHDDDPPPPPPPPDDDDDDPPPLWDWAWAQDPVQGIWIWIDRPPDIDIARQNDHDDPVQADPVRRAGNPPPLCRVVSVLLVVVLVVQLVVCVVVVHPPSVVVSRVVNNVQCVPPGSQSSQQVSLCVLCPPLPQDGSVVVVLLCCVVVVDDPPQWDWHDDQQWIWTGGPPFIKIKHALSRLLVVVCVCLVVVVLQCCLVVADLVLLLVVCLVPPDDLVLQLVLLVVLLVVVLVVSQVVCCVSRVDCVSVVVVNVVVVVLSVVLSVCVVPPSRSLVVQVVSPDSRSNSSSSSSVCVVDPVVVSSVSSSCCVAPVDPFWDWTFSPPDPPGGIMIMGIDDD

Secondary structure (DSSP, 8-state):
-HHHHHHHHHHHHHHHHHHHHHHHTT-EEEE--S-SS-SEEEEEEETTEEEEEEEEEEEEESGGGEEEETTEEEEEE-HHHHHHHHHHHHHS-EEEEEEETTTTEEEEEE--GGG-EE-SS-EEEEE-TT-B-STTHHHHHHHHHHHS-----GGGGGSTT---S------EEEEEEEETTTEEEEEEEETTEEEEEE-S----TTTEETTTTEE-TTSTTHHHHHHHHHHHHHHHHHHHHTT-SSHHHHHHHHHHHHHTTTHHHHHHHHHHHHHTTTTTPPPHHHHHHHHHHHH---TTSSEEEEETTEEEEE-SS-EEEEE-HHHHHHHHHHHHHTT-HHHHHHHS-HHHHHHHHHHH---HHHHHHHHHHHHHHHHHHHHHHHHHHHS--HHHHHHHHHHHHHHHHHHHHHHHHS-HHHHHHHTT-TTHHHHHHHHHHTTS-HHHHHHHHHHHHHHSSSS-EEEESSSSTTSPEEEEEEEP-

Mean predicted aligned error: 15.38 Å